Protein AF-A0A925PQ59-F1 (afdb_monomer_lite)

pLDDT: mean 87.78, std 16.34, range [29.81, 98.62]

Sequence (384 aa):
MKKKLLTITISIALLLVSVGASFAKNKDVKEGRDIWFNSTFGGERFFSLLLPNAPFNLQLGFDLMLTWPRDTRFAEFGVINDPDCSPGDASTGYLDRCEDPESAGVIGVRKFPNPAGGSPLIGVTCAACHAGFDPAHPPADPNDPQGENIHPTIGNQYLQIGKIFKGHLSPHDPRYQVFSSWAPGTVDTTVLENDHINNPGMITPIWAVPERPFFDLTAEGVPVRVHRNGQGGEDDAGCETAALRVYFNIGMCAAECMIGHLANGPGGSQTPIDLAECRKVCPELLQAEQSVGKLCAFLQTPRPPRLVNAPGGSQFVDWKVVQKGKEVFFSACGSCHSDADRSVKHNALTDDLIHPFSEIGTNSCRARTTNWTAGSIWAAFSSD

Foldseek 3Di:
DDDDDDDDDDDPPPPPPPPPPPDPDVVLLVLLLCQQFPNLLCLLCCQFPPCCDPPNVFNFQPVVLQLPDLLCSCVVFVFAFDLQWDFDDVVRVGFIHHPPPQDRRTTQWGWAQDPVDDGTRIFGGNQRFAKDFFLLQDAPRRSNDDPNRIDRFATSQQGLRLCRRCVPPDPPPVSNVLSVPDHRQWDDLCSVLPLVFSDTDHRHGQAQQVLAAWDFFAAPNRTDIEDQDDDAQLARRHQLLNNLVVSVSSRNCCVPWQQCQGCSHVPNHHFETDPVSCVVGGPSSVVSSVRRVSSVVNSNPHHDRDQCSGDVSVVVDDPVVVVVVVVVCVVPPCVAQPDPPPPDPRPGRGNSDDDDCVVVVPPCSSNPRPQCPHGHHSVNSGTD

Radius of gyration: 23.87 Å; chains: 1; bounding box: 100×50×60 Å

Secondary structure (DSSP, 8-state):
-------------------S-S---HHHHHHHHHHHHH--TTHHHIIIIITTSTTT----THHHHHTS-GGGHHHHH-PPB-TTEE---GGGTTPPEESSTTB-SBTTEEEE--TTSSSPEEEE-HHHHH-EE-TTS--SSTTS--GGGEETTS--TT--HHHHHTTTS-TTSHHHHHHHTPPTTEE-GGGTS--S---PEE------GGGS--EEEEETTEEEEE---SSSSTT-S-HHHHHHHHHHHTTTTIIIIIGGGSTTSTTS------HHHHHHH-HHHHHHHHHHHHHHHHHTS--PPPGGGSTTGGGG--HHHHHHHHHHHHHHTHHHHS-S--SS------------HHHH---TTGGG--TTSTTSTTGGGS--

Structure (mmCIF, N/CA/C/O backbone):
data_AF-A0A925PQ59-F1
#
_entry.id   AF-A0A925PQ59-F1
#
loop_
_atom_site.group_PDB
_atom_site.id
_atom_site.type_symbol
_atom_site.label_atom_id
_atom_site.label_alt_id
_atom_site.label_comp_id
_atom_site.label_asym_id
_atom_site.label_entity_id
_atom_site.label_seq_id
_atom_site.pdbx_PDB_ins_code
_atom_site.Cartn_x
_atom_site.Cartn_y
_atom_site.Cartn_z
_atom_site.occupancy
_atom_site.B_iso_or_equiv
_atom_site.auth_seq_id
_atom_site.auth_comp_id
_atom_site.auth_asym_id
_atom_site.auth_atom_id
_atom_site.pdbx_PDB_model_num
ATOM 1 N N . MET A 1 1 ? -75.130 3.653 -30.503 1.00 33.31 1 MET A N 1
ATOM 2 C CA . MET A 1 1 ? -74.248 4.398 -31.431 1.00 33.31 1 MET A CA 1
ATOM 3 C C . MET A 1 1 ? -73.567 5.539 -30.680 1.00 33.31 1 MET A C 1
ATOM 5 O O . MET A 1 1 ? -74.261 6.287 -30.014 1.00 33.31 1 MET A O 1
ATOM 9 N N . LYS A 1 2 ? -72.232 5.630 -30.807 1.00 34.38 2 LYS A N 1
ATOM 10 C CA . LYS A 1 2 ? -71.304 6.704 -30.376 1.00 34.38 2 LYS A CA 1
ATOM 11 C C . LYS A 1 2 ? -71.174 7.002 -28.865 1.00 34.38 2 LYS A C 1
ATOM 13 O O . LYS A 1 2 ? -71.876 7.832 -28.303 1.00 34.38 2 LYS A O 1
ATOM 18 N N . LYS A 1 3 ? -70.158 6.362 -28.265 1.00 31.58 3 LYS A N 1
ATOM 19 C CA . LYS A 1 3 ? -69.481 6.753 -27.015 1.00 31.58 3 LYS A CA 1
ATOM 20 C C . LYS A 1 3 ? -68.859 8.152 -27.171 1.00 31.58 3 LYS A C 1
ATOM 22 O O . LYS A 1 3 ? -68.177 8.393 -28.166 1.00 31.58 3 LYS A O 1
ATOM 27 N N . LYS A 1 4 ? -69.040 9.032 -26.181 1.00 31.92 4 LYS A N 1
ATOM 28 C CA . LYS A 1 4 ? -68.194 10.216 -25.964 1.00 31.92 4 LYS A CA 1
ATOM 29 C C . LYS A 1 4 ? -67.278 9.953 -24.772 1.00 31.92 4 LYS A C 1
ATOM 31 O O . LYS A 1 4 ? -67.725 9.515 -23.718 1.00 31.92 4 LYS A O 1
ATOM 36 N N . LEU A 1 5 ? -65.998 10.184 -25.025 1.00 33.28 5 LEU A N 1
ATOM 37 C CA . LEU A 1 5 ? -64.860 10.079 -24.128 1.00 33.28 5 LEU A CA 1
ATOM 38 C C . LEU A 1 5 ? -64.894 11.265 -23.148 1.00 33.28 5 LEU A C 1
ATOM 40 O O . LEU A 1 5 ? -64.993 12.405 -23.599 1.00 33.28 5 LEU A O 1
ATOM 44 N N . LEU A 1 6 ? -64.801 11.011 -21.842 1.00 33.16 6 LEU A N 1
ATOM 45 C CA . LEU A 1 6 ? -64.403 12.022 -20.865 1.00 33.16 6 LEU A CA 1
ATOM 46 C C . LEU A 1 6 ? -63.163 11.489 -20.149 1.00 33.16 6 LEU A C 1
ATOM 48 O O . LEU A 1 6 ? -63.211 10.481 -19.447 1.00 33.16 6 LEU A O 1
ATOM 52 N N . THR A 1 7 ? -62.038 12.124 -20.443 1.00 31.14 7 THR A N 1
ATOM 53 C CA . THR A 1 7 ? -60.701 11.776 -19.977 1.00 31.14 7 THR A CA 1
ATOM 54 C C . THR A 1 7 ? -60.555 12.215 -18.521 1.00 31.14 7 THR A C 1
ATOM 56 O O . THR A 1 7 ? -60.595 13.410 -18.240 1.00 31.14 7 THR A O 1
ATOM 59 N N . ILE A 1 8 ? -60.395 11.265 -17.598 1.00 33.22 8 ILE A N 1
ATOM 60 C CA . ILE A 1 8 ? -59.905 11.538 -16.242 1.00 33.22 8 ILE A CA 1
ATOM 61 C C . ILE A 1 8 ? -58.411 11.235 -16.253 1.00 33.22 8 ILE A C 1
ATOM 63 O O . ILE A 1 8 ? -57.989 10.096 -16.449 1.00 33.22 8 ILE A O 1
ATOM 67 N N . THR A 1 9 ? -57.622 12.289 -16.102 1.00 30.69 9 THR A N 1
ATOM 68 C CA . THR A 1 9 ? -56.165 12.266 -16.018 1.00 30.69 9 THR A CA 1
ATOM 69 C C . THR A 1 9 ? -55.751 11.591 -14.710 1.00 30.69 9 THR A C 1
ATOM 71 O O . THR A 1 9 ? -55.887 12.179 -13.640 1.00 30.69 9 THR A O 1
ATOM 74 N N . ILE A 1 10 ? -55.261 10.353 -14.780 1.00 33.84 10 ILE A N 1
ATOM 75 C CA . ILE A 1 10 ? -54.540 9.714 -13.673 1.00 33.84 10 ILE A CA 1
ATOM 76 C C . ILE A 1 10 ? -53.057 9.999 -13.896 1.00 33.84 10 ILE A C 1
ATOM 78 O O . ILE A 1 10 ? -52.439 9.458 -14.812 1.00 33.84 10 ILE A O 1
ATOM 82 N N . SER A 1 11 ? -52.501 10.880 -13.069 1.00 29.81 11 SER A N 1
ATOM 83 C CA . SER A 1 11 ? -51.064 11.121 -12.976 1.00 29.81 11 SER A CA 1
ATOM 84 C C . SER A 1 11 ? -50.377 9.873 -12.421 1.00 29.81 11 SER A C 1
ATOM 86 O O . SER A 1 11 ? -50.320 9.676 -11.211 1.00 29.81 11 SER A O 1
ATOM 88 N N . ILE A 1 12 ? -49.853 9.020 -13.302 1.00 32.41 12 ILE A N 1
ATOM 89 C CA . ILE A 1 12 ? -48.848 8.023 -12.929 1.00 32.41 12 ILE A CA 1
ATOM 90 C C . ILE A 1 12 ? -47.505 8.748 -12.953 1.00 32.41 12 ILE A C 1
ATOM 92 O O . ILE A 1 12 ? -46.926 8.984 -14.013 1.00 32.41 12 ILE A O 1
ATOM 96 N N . ALA A 1 13 ? -47.041 9.150 -11.771 1.00 30.73 13 ALA A N 1
ATOM 97 C CA . ALA A 1 13 ? -45.657 9.538 -11.562 1.00 30.73 13 ALA A CA 1
ATOM 98 C C . ALA A 1 13 ? -44.787 8.298 -11.801 1.00 30.73 13 ALA A C 1
ATOM 100 O O . ALA A 1 13 ? -44.672 7.418 -10.951 1.00 30.73 13 ALA A O 1
ATOM 101 N N . LEU A 1 14 ? -44.220 8.207 -13.001 1.00 29.83 14 LEU A N 1
ATOM 102 C CA . LEU A 1 14 ? -43.162 7.263 -13.310 1.00 29.83 14 LEU A CA 1
ATOM 103 C C . LEU A 1 14 ? -41.918 7.739 -12.542 1.00 29.83 14 LEU A C 1
ATOM 105 O O . LEU A 1 14 ? -41.221 8.649 -12.991 1.00 29.83 14 LEU A O 1
ATOM 109 N N . LEU A 1 15 ? -41.657 7.161 -11.364 1.00 30.39 15 LEU A N 1
ATOM 110 C CA . LEU A 1 15 ? -40.310 7.161 -10.796 1.00 30.39 15 LEU A CA 1
ATOM 111 C C . LEU A 1 15 ? -39.437 6.337 -11.749 1.00 30.39 15 LEU A C 1
ATOM 113 O O . LEU A 1 15 ? -39.302 5.122 -11.625 1.00 30.39 15 LEU A O 1
ATOM 117 N N . LEU A 1 16 ? -38.868 7.016 -12.741 1.00 29.81 16 LEU A N 1
ATOM 118 C CA . LEU A 1 16 ? -37.636 6.581 -13.371 1.00 29.81 16 LEU A CA 1
ATOM 119 C C . LEU A 1 16 ? -36.576 6.607 -12.272 1.00 29.81 16 LEU A C 1
ATOM 121 O O . LEU A 1 16 ? -36.007 7.652 -11.968 1.00 29.81 16 LEU A O 1
ATOM 125 N N . VAL A 1 17 ? -36.350 5.447 -11.654 1.00 31.84 17 VAL A N 1
ATOM 126 C CA . VAL A 1 17 ? -35.083 5.143 -10.997 1.00 31.84 17 VAL A CA 1
ATOM 127 C C . VAL A 1 17 ? -34.036 5.309 -12.087 1.00 31.84 17 VAL A C 1
ATOM 129 O O . VAL A 1 17 ? -33.891 4.471 -12.977 1.00 31.84 17 VAL A O 1
ATOM 132 N N . SER A 1 18 ? -33.392 6.471 -12.083 1.00 30.52 18 SER A N 1
ATOM 133 C CA . SER A 1 18 ? -32.233 6.742 -12.906 1.00 30.52 18 SER A CA 1
ATOM 134 C C . SER A 1 18 ? -31.202 5.683 -12.563 1.00 30.52 18 SER A C 1
ATOM 136 O O . SER A 1 18 ? -30.639 5.686 -11.469 1.00 30.52 18 SER A O 1
ATOM 138 N N . VAL A 1 19 ? -30.992 4.769 -13.504 1.00 34.06 19 VAL A N 1
ATOM 139 C CA . VAL A 1 19 ? -29.803 3.935 -13.584 1.00 34.06 19 VAL A CA 1
ATOM 140 C C . VAL A 1 19 ? -28.618 4.885 -13.430 1.00 34.06 19 VAL A C 1
ATOM 142 O O . VAL A 1 19 ? -28.334 5.684 -14.323 1.00 34.06 19 VAL A O 1
ATOM 145 N N . GLY A 1 20 ? -27.988 4.856 -12.257 1.00 33.97 20 GLY A N 1
ATOM 146 C CA . GLY A 1 20 ? -26.778 5.600 -11.931 1.00 33.97 20 GLY A CA 1
ATOM 147 C C . GLY A 1 20 ? -25.588 5.025 -12.688 1.00 33.97 20 GLY A C 1
ATOM 148 O O . GLY A 1 20 ? -24.655 4.514 -12.095 1.00 33.97 20 GLY A O 1
ATOM 149 N N . ALA A 1 21 ? -25.647 5.079 -14.014 1.00 39.38 21 ALA A N 1
ATOM 150 C CA . ALA A 1 21 ? -24.532 4.886 -14.925 1.00 39.38 21 ALA A CA 1
ATOM 151 C C . ALA A 1 21 ? -24.368 6.188 -15.715 1.00 39.38 21 ALA A C 1
ATOM 153 O O . ALA A 1 21 ? -24.437 6.227 -16.939 1.00 39.38 21 ALA A O 1
ATOM 154 N N . SER A 1 22 ? -24.232 7.295 -14.990 1.00 35.62 22 SER A N 1
ATOM 155 C CA . SER A 1 22 ? -23.831 8.566 -15.570 1.00 35.62 22 SER A CA 1
ATOM 156 C C . SER A 1 22 ? -22.460 8.877 -15.015 1.00 35.62 22 SER A C 1
ATOM 158 O O . SER A 1 22 ? -22.373 9.352 -13.891 1.00 35.62 22 SER A O 1
ATOM 160 N N . PHE A 1 23 ? -21.427 8.583 -15.807 1.00 38.88 23 PHE A N 1
ATOM 161 C CA . PHE A 1 23 ? -20.129 9.250 -15.767 1.00 38.88 23 PHE A CA 1
ATOM 162 C C . PHE A 1 23 ? -19.722 9.740 -14.369 1.00 38.88 23 PHE A C 1
ATOM 164 O O . PHE A 1 23 ? -19.915 10.920 -14.062 1.00 38.88 23 PHE A O 1
ATOM 171 N N . ALA A 1 24 ? -19.071 8.899 -13.558 1.00 46.78 24 ALA A N 1
ATOM 172 C CA . ALA A 1 24 ? -18.017 9.473 -12.725 1.00 46.78 24 ALA A CA 1
ATOM 173 C C . ALA A 1 24 ? -17.177 10.329 -13.688 1.00 46.78 24 ALA A C 1
ATOM 175 O O . ALA A 1 24 ? -16.735 9.826 -14.729 1.00 46.78 24 ALA A O 1
ATOM 176 N N . LYS A 1 25 ? -17.141 11.652 -13.495 1.00 60.62 25 LYS A N 1
ATOM 177 C CA . LYS A 1 25 ? -16.588 12.540 -14.523 1.00 60.62 25 LYS A CA 1
ATOM 178 C C . LYS A 1 25 ? -15.134 12.118 -14.719 1.00 60.62 25 LYS A C 1
ATOM 180 O O . LYS A 1 25 ? -14.467 11.799 -13.745 1.00 60.62 25 LYS A O 1
ATOM 185 N N . ASN A 1 26 ? -14.609 12.138 -15.946 1.00 77.12 26 ASN A N 1
ATOM 186 C CA . ASN A 1 26 ? -13.190 11.823 -16.208 1.00 77.12 26 ASN A CA 1
ATOM 187 C C . ASN A 1 26 ? -12.244 12.586 -15.241 1.00 77.12 26 ASN A C 1
ATOM 189 O O . ASN A 1 26 ? -11.222 12.075 -14.797 1.00 77.12 26 ASN A O 1
ATOM 193 N N . LYS A 1 27 ? -12.666 13.787 -14.822 1.00 89.00 27 LYS A N 1
ATOM 194 C CA . LYS A 1 27 ? -12.048 14.569 -13.748 1.00 89.00 27 LYS A CA 1
ATOM 195 C C . LYS A 1 27 ? -11.968 13.837 -12.395 1.00 89.00 27 LYS A C 1
ATOM 197 O O . LYS A 1 27 ? -10.892 13.816 -11.818 1.00 89.00 27 LYS A O 1
ATOM 202 N N . ASP A 1 28 ? -13.053 13.235 -11.911 1.00 93.25 28 ASP A N 1
ATOM 203 C CA . ASP A 1 28 ? -13.089 12.524 -10.623 1.00 93.25 28 ASP A CA 1
ATOM 204 C C . ASP A 1 28 ? -12.193 11.281 -10.652 1.00 93.25 28 ASP A C 1
ATOM 206 O O . ASP A 1 28 ? -11.492 11.009 -9.687 1.00 93.25 28 ASP A O 1
ATOM 210 N N . VAL A 1 29 ? -12.150 10.567 -11.784 1.00 96.25 29 VAL A N 1
ATOM 211 C CA . VAL A 1 29 ? -11.237 9.427 -11.985 1.00 96.25 29 VAL A CA 1
ATOM 212 C C . VAL A 1 29 ? -9.779 9.882 -11.933 1.00 96.25 29 VAL A C 1
ATOM 214 O O . VAL A 1 29 ? -8.959 9.246 -11.274 1.00 96.25 29 VAL A O 1
ATOM 217 N N . LYS A 1 30 ? -9.443 10.987 -12.609 1.00 96.62 30 LYS A N 1
ATOM 218 C CA . LYS A 1 30 ? -8.086 11.542 -12.577 1.00 96.62 30 LYS A CA 1
ATOM 219 C C . LYS A 1 30 ? -7.700 11.982 -11.164 1.00 96.62 30 LYS A C 1
ATOM 221 O O . LYS A 1 30 ? -6.656 11.574 -10.676 1.00 96.62 30 LYS A O 1
ATOM 226 N N . GLU A 1 31 ? -8.553 12.757 -10.500 1.00 97.62 31 GLU A N 1
ATOM 227 C CA . GLU A 1 31 ? -8.309 13.200 -9.123 1.00 97.62 31 GLU A CA 1
ATOM 228 C C . GLU A 1 31 ? -8.207 12.011 -8.159 1.00 97.62 31 GLU A C 1
ATOM 230 O O . GLU A 1 31 ? -7.349 12.002 -7.286 1.00 97.62 31 GLU A O 1
ATOM 235 N N . GLY A 1 32 ? -9.022 10.972 -8.349 1.00 98.00 32 GLY A N 1
ATOM 236 C CA . GLY A 1 32 ? -8.934 9.722 -7.600 1.00 98.00 32 GLY A CA 1
ATOM 237 C C . GLY A 1 32 ? -7.609 8.995 -7.780 1.00 98.00 32 GLY A C 1
ATOM 238 O O . GLY A 1 32 ? -7.038 8.505 -6.807 1.00 98.00 32 GLY A O 1
ATOM 239 N N . ARG A 1 33 ? -7.094 8.960 -9.015 1.00 97.69 33 ARG A N 1
ATOM 240 C CA . ARG A 1 33 ? -5.755 8.443 -9.302 1.00 97.69 33 ARG A CA 1
ATOM 241 C C . ARG A 1 33 ? -4.692 9.289 -8.601 1.00 97.69 33 ARG A C 1
ATOM 243 O O . ARG A 1 33 ? -3.768 8.733 -8.024 1.00 97.69 33 ARG A O 1
ATOM 250 N N . ASP A 1 34 ? -4.811 10.610 -8.626 1.00 97.69 34 ASP A N 1
ATOM 251 C CA . ASP A 1 34 ? -3.836 11.483 -7.969 1.00 97.69 34 ASP A CA 1
ATOM 252 C C . ASP A 1 34 ? -3.846 11.266 -6.445 1.00 97.69 34 ASP A C 1
ATOM 254 O O . ASP A 1 34 ? -2.783 11.150 -5.842 1.00 97.69 34 ASP A O 1
ATOM 258 N N . ILE A 1 35 ? -5.019 11.079 -5.828 1.00 98.31 35 ILE A N 1
ATOM 259 C CA . ILE A 1 35 ? -5.140 10.710 -4.406 1.00 98.31 35 ILE A CA 1
ATOM 260 C C . ILE A 1 35 ? -4.443 9.369 -4.124 1.00 98.31 35 ILE A C 1
ATOM 262 O O . ILE A 1 35 ? -3.671 9.258 -3.173 1.00 98.31 35 ILE A O 1
ATOM 266 N N . TRP A 1 36 ? -4.663 8.365 -4.979 1.00 98.06 36 TRP A N 1
ATOM 267 C CA . TRP A 1 36 ? -4.055 7.035 -4.865 1.00 98.06 36 TRP A CA 1
ATOM 268 C C . TRP A 1 36 ? -2.518 7.056 -4.873 1.00 98.06 36 TRP A C 1
ATOM 270 O O . TRP A 1 36 ? -1.893 6.288 -4.140 1.00 98.06 36 TRP A O 1
ATOM 280 N N . PHE A 1 37 ? -1.918 7.922 -5.698 1.00 98.19 37 PHE A N 1
ATOM 281 C CA . PHE A 1 37 ? -0.463 8.031 -5.855 1.00 98.19 37 PHE A CA 1
ATOM 282 C C . PHE A 1 37 ? 0.201 9.033 -4.904 1.00 98.19 37 PHE A C 1
ATOM 284 O O . PHE A 1 37 ? 1.372 8.848 -4.571 1.00 98.19 37 PHE A O 1
ATOM 291 N N . ASN A 1 38 ? -0.511 10.083 -4.481 1.00 97.94 38 ASN A N 1
ATOM 292 C CA . ASN A 1 38 ? 0.128 11.259 -3.880 1.00 97.94 38 ASN A CA 1
ATOM 293 C C . ASN A 1 38 ? -0.370 11.606 -2.472 1.00 97.94 38 ASN A C 1
ATOM 295 O O . ASN A 1 38 ? 0.367 12.243 -1.722 1.00 97.94 38 ASN A O 1
ATOM 299 N N . SER A 1 39 ? -1.584 11.209 -2.079 1.00 98.19 39 SER A N 1
ATOM 300 C CA . SER A 1 39 ? -2.150 11.629 -0.792 1.00 98.19 39 SER A CA 1
ATOM 301 C C . SER A 1 39 ? -1.732 10.714 0.355 1.00 98.19 39 SER A C 1
ATOM 303 O O . SER A 1 39 ? -2.000 9.515 0.327 1.00 98.19 39 SER A O 1
ATOM 305 N N . THR A 1 40 ? -1.137 11.303 1.395 1.00 97.88 40 THR A N 1
ATOM 306 C CA . THR A 1 40 ? -0.815 10.648 2.678 1.00 97.88 40 THR A CA 1
ATOM 307 C C . THR A 1 40 ? -1.811 10.991 3.788 1.00 97.88 40 THR A C 1
ATOM 309 O O . THR A 1 40 ? -1.809 10.339 4.826 1.00 97.88 40 THR A O 1
ATOM 312 N N . PHE A 1 41 ? -2.620 12.044 3.599 1.00 97.75 41 PHE A N 1
ATOM 313 C CA . PHE A 1 41 ? -3.515 12.625 4.611 1.00 97.75 41 PHE A CA 1
ATOM 314 C C . PHE A 1 41 ? -2.848 12.793 5.989 1.00 97.75 41 PHE A C 1
ATOM 316 O O . PHE A 1 41 ? -3.409 12.446 7.025 1.00 97.75 41 PHE A O 1
ATOM 323 N N . GLY A 1 42 ? -1.620 13.318 6.010 1.00 96.31 42 GLY A N 1
ATOM 324 C CA . GLY A 1 42 ? -0.883 13.570 7.249 1.00 96.31 42 GLY A CA 1
ATOM 325 C C . GLY A 1 42 ? -0.106 12.369 7.796 1.00 96.31 42 GLY A C 1
ATOM 326 O O . GLY A 1 42 ? 0.580 12.510 8.813 1.00 96.31 42 GLY A O 1
ATOM 327 N N . GLY A 1 43 ? -0.179 11.202 7.142 1.00 96.94 43 GLY A N 1
ATOM 328 C CA . GLY A 1 43 ? 0.494 9.971 7.568 1.00 96.94 43 GLY A CA 1
ATOM 329 C C . GLY A 1 43 ? 2.018 10.083 7.682 1.00 96.94 43 GLY A C 1
ATOM 330 O O . GLY A 1 43 ? 2.647 9.336 8.431 1.00 96.94 43 GLY A O 1
ATOM 331 N N . GLU A 1 44 ? 2.640 11.068 7.034 1.00 97.69 44 GLU A N 1
ATOM 332 C CA . GLU A 1 44 ? 4.070 11.347 7.179 1.00 97.69 44 GLU A CA 1
ATOM 333 C C . GLU A 1 44 ? 4.484 11.679 8.620 1.00 97.69 44 GLU A C 1
ATOM 335 O O . GLU A 1 44 ? 5.596 11.346 9.045 1.00 97.69 44 GLU A O 1
ATOM 340 N N . ARG A 1 45 ? 3.578 12.292 9.399 1.00 96.62 45 ARG A N 1
ATOM 341 C CA . ARG A 1 45 ? 3.808 12.603 10.816 1.00 96.62 45 ARG A CA 1
ATOM 342 C C . ARG A 1 45 ? 3.910 11.326 11.637 1.00 96.62 45 ARG A C 1
ATOM 344 O O . ARG A 1 45 ? 4.767 11.231 12.513 1.00 96.62 45 ARG A O 1
ATOM 351 N N . PHE A 1 46 ? 3.093 10.325 11.327 1.00 95.94 46 PHE A N 1
ATOM 352 C CA . PHE A 1 46 ? 3.132 9.045 12.018 1.00 95.94 46 PHE A CA 1
ATOM 353 C C . PHE A 1 46 ? 4.466 8.332 11.808 1.00 95.94 46 PHE A C 1
ATOM 355 O O . PHE A 1 46 ? 5.173 8.074 12.781 1.00 95.94 46 PHE A O 1
ATOM 362 N N . PHE A 1 47 ? 4.856 8.091 10.555 1.00 96.12 47 PHE A N 1
ATOM 363 C CA . PHE A 1 47 ? 6.084 7.351 10.255 1.00 96.12 47 PHE A CA 1
ATOM 364 C C . PHE A 1 47 ? 7.354 8.060 10.721 1.00 96.12 47 PHE A C 1
ATOM 366 O O . PHE A 1 47 ? 8.309 7.399 11.128 1.00 96.12 47 PHE A O 1
ATOM 373 N N . SER A 1 48 ? 7.373 9.393 10.673 1.00 96.56 48 SER A N 1
ATOM 374 C CA . SER A 1 48 ? 8.601 10.161 10.906 1.00 96.56 48 SER A CA 1
ATOM 375 C C . SER A 1 48 ? 8.740 10.679 12.333 1.00 96.56 48 SER A C 1
ATOM 377 O O . SER A 1 48 ? 9.860 10.849 12.807 1.00 96.56 48 SER A O 1
ATOM 379 N N . LEU A 1 49 ? 7.625 10.951 13.021 1.00 95.56 49 LEU A N 1
ATOM 380 C CA . LEU A 1 49 ? 7.634 11.587 14.343 1.00 95.56 49 LEU A CA 1
ATOM 381 C C . LEU A 1 49 ? 7.115 10.669 15.452 1.00 95.56 49 LEU A C 1
ATOM 383 O O . LEU A 1 49 ? 7.597 10.764 16.578 1.00 95.56 49 LEU A O 1
ATOM 387 N N . LEU A 1 50 ? 6.152 9.788 15.170 1.00 95.25 50 LEU A N 1
ATOM 388 C CA . LEU A 1 50 ? 5.508 8.971 16.206 1.00 95.25 50 LEU A CA 1
ATOM 389 C C . LEU A 1 50 ? 6.115 7.572 16.290 1.00 95.25 50 LEU A C 1
ATOM 391 O O . LEU A 1 50 ? 6.510 7.136 17.367 1.00 95.25 50 LEU A O 1
ATOM 395 N N . LEU A 1 51 ? 6.233 6.889 15.154 1.00 94.81 51 LEU A N 1
ATOM 396 C CA . LEU A 1 51 ? 6.672 5.500 15.085 1.00 94.81 51 LEU A CA 1
ATOM 397 C C . LEU A 1 51 ? 8.099 5.255 15.629 1.00 94.81 51 LEU A C 1
ATOM 399 O O . LEU A 1 51 ? 8.303 4.248 16.312 1.00 94.81 51 LEU A O 1
ATOM 403 N N . PRO A 1 52 ? 9.082 6.164 15.453 1.00 95.62 52 PRO A N 1
ATOM 404 C CA . PRO A 1 52 ? 10.408 6.000 16.055 1.00 95.62 52 PRO A CA 1
ATOM 405 C C . PRO A 1 52 ? 10.417 6.065 17.590 1.00 95.62 52 PRO A C 1
ATOM 407 O O . PRO A 1 52 ? 11.387 5.641 18.213 1.00 95.62 52 PRO A O 1
ATOM 410 N N . ASN A 1 53 ? 9.353 6.584 18.208 1.00 94.25 53 ASN A N 1
ATOM 411 C CA . ASN A 1 53 ? 9.270 6.858 19.638 1.00 94.25 53 ASN A CA 1
ATOM 412 C C . ASN A 1 53 ? 8.331 5.879 20.354 1.00 94.25 53 ASN A C 1
ATOM 414 O O . ASN A 1 53 ? 7.623 5.081 19.735 1.00 94.25 53 ASN A O 1
ATOM 418 N N . ALA A 1 54 ? 8.317 5.926 21.689 1.00 88.81 54 ALA A N 1
ATOM 419 C CA . ALA A 1 54 ? 7.350 5.170 22.474 1.00 88.81 54 ALA A CA 1
ATOM 420 C C . ALA A 1 54 ? 5.903 5.553 22.077 1.00 88.81 54 ALA A C 1
ATOM 422 O O . ALA A 1 54 ? 5.625 6.735 21.871 1.00 88.81 54 ALA A O 1
ATOM 423 N N . PRO A 1 55 ? 4.976 4.583 21.997 1.00 88.94 55 PRO A N 1
ATOM 424 C CA . PRO A 1 55 ? 5.140 3.199 22.449 1.00 88.94 55 PRO A CA 1
ATOM 425 C C . PRO A 1 55 ? 5.762 2.233 21.421 1.00 88.94 55 PRO A C 1
ATOM 427 O O . PRO A 1 55 ? 6.127 1.119 21.789 1.00 88.94 55 PRO A O 1
ATOM 430 N N . PHE A 1 56 ? 5.928 2.635 20.161 1.00 91.56 56 PHE A N 1
ATOM 431 C CA . PHE A 1 56 ? 6.352 1.740 19.077 1.00 91.56 56 PHE A CA 1
ATOM 432 C C . PHE A 1 56 ? 7.859 1.448 19.076 1.00 91.56 56 PHE A C 1
ATOM 434 O O . PHE A 1 56 ? 8.272 0.300 18.895 1.00 91.56 56 PHE A O 1
ATOM 441 N N . ASN A 1 57 ? 8.683 2.479 19.300 1.00 93.44 57 ASN A N 1
ATOM 442 C CA . ASN A 1 57 ? 10.149 2.425 19.251 1.00 93.44 57 ASN A CA 1
ATOM 443 C C . ASN A 1 57 ? 10.664 1.725 17.976 1.00 93.44 57 ASN A C 1
ATOM 445 O O . ASN A 1 57 ? 11.501 0.816 18.048 1.00 93.44 57 ASN A O 1
ATOM 449 N N . LEU A 1 58 ? 10.095 2.078 16.821 1.00 94.81 58 LEU A N 1
ATOM 450 C CA . LEU A 1 58 ? 10.336 1.440 15.529 1.00 94.81 58 LEU A CA 1
ATOM 451 C C . LEU A 1 58 ? 10.659 2.500 14.468 1.00 94.81 58 LEU A C 1
ATOM 453 O O . LEU A 1 58 ? 9.779 3.059 13.823 1.00 94.81 58 LEU A O 1
ATOM 457 N N . GLN A 1 59 ? 11.945 2.771 14.261 1.00 96.19 59 GLN A N 1
ATOM 458 C CA . GLN A 1 59 ? 12.381 3.602 13.143 1.00 96.19 59 GLN A CA 1
ATOM 459 C C . GLN A 1 59 ? 12.465 2.753 11.869 1.00 96.19 59 GLN A C 1
ATOM 461 O O . GLN A 1 59 ? 13.265 1.820 11.787 1.00 96.19 59 GLN A O 1
ATOM 466 N N . LEU A 1 60 ? 11.653 3.088 10.867 1.00 96.56 60 LEU A N 1
ATOM 467 C CA . LEU A 1 60 ? 11.699 2.431 9.561 1.00 96.56 60 LEU A CA 1
ATOM 468 C C . LEU A 1 60 ? 12.898 2.925 8.745 1.00 96.56 60 LEU A C 1
ATOM 470 O O . LEU A 1 60 ? 13.239 4.105 8.773 1.00 96.56 60 LEU A O 1
ATOM 474 N N . GLY A 1 61 ? 13.509 2.025 7.978 1.00 97.75 61 GLY A N 1
ATOM 475 C CA . GLY A 1 61 ? 14.653 2.292 7.102 1.00 97.75 61 GLY A CA 1
ATOM 476 C C . GLY A 1 61 ? 14.298 3.017 5.801 1.00 97.75 61 GLY A C 1
ATOM 477 O O . GLY A 1 61 ? 14.807 2.643 4.745 1.00 97.75 61 GLY A O 1
ATOM 478 N N . PHE A 1 62 ? 13.402 4.010 5.839 1.00 98.06 62 PHE A N 1
ATOM 479 C CA . PHE A 1 62 ? 13.071 4.809 4.653 1.00 98.06 62 PHE A CA 1
ATOM 480 C C . PHE A 1 62 ? 14.279 5.593 4.141 1.00 98.06 62 PHE A C 1
ATOM 482 O O . PHE A 1 62 ? 14.491 5.662 2.939 1.00 98.06 62 PHE A O 1
ATOM 489 N N . ASP A 1 63 ? 15.098 6.133 5.037 1.00 96.88 63 ASP A N 1
ATOM 490 C CA . ASP A 1 63 ? 16.369 6.781 4.714 1.00 96.88 63 ASP A CA 1
ATOM 491 C C . ASP A 1 63 ? 17.324 5.830 3.980 1.00 96.88 63 ASP A C 1
ATOM 493 O O . ASP A 1 63 ? 17.880 6.206 2.948 1.00 96.88 63 ASP A O 1
ATOM 497 N N . LEU A 1 64 ? 17.452 4.583 4.448 1.00 97.88 64 LEU A N 1
ATOM 498 C CA . LEU A 1 64 ? 18.287 3.563 3.804 1.00 97.88 64 LEU A CA 1
ATOM 499 C C . LEU A 1 64 ? 17.798 3.249 2.387 1.00 97.88 64 LEU A C 1
ATOM 501 O O . LEU A 1 64 ? 18.603 3.125 1.470 1.00 97.88 64 LEU A O 1
ATOM 505 N N . MET A 1 65 ? 16.481 3.136 2.207 1.00 98.44 65 MET A N 1
ATOM 506 C CA . MET A 1 65 ? 15.865 2.820 0.919 1.00 98.44 65 MET A CA 1
ATOM 507 C C . MET A 1 65 ? 15.937 3.994 -0.069 1.00 98.44 65 MET A C 1
ATOM 509 O O . MET A 1 65 ? 16.340 3.809 -1.217 1.00 98.44 65 MET A O 1
ATOM 513 N N . LEU A 1 66 ? 15.596 5.206 0.375 1.00 98.25 66 LEU A N 1
ATOM 514 C CA . LEU A 1 66 ? 15.520 6.396 -0.476 1.00 98.25 66 LEU A CA 1
ATOM 515 C C . LEU A 1 66 ? 16.900 6.917 -0.891 1.00 98.25 66 LEU A C 1
ATOM 517 O O . LEU A 1 66 ? 17.028 7.500 -1.963 1.00 98.25 66 LEU A O 1
ATOM 521 N N . THR A 1 67 ? 17.934 6.690 -0.077 1.00 97.25 67 THR A N 1
ATOM 522 C CA . THR A 1 67 ? 19.319 7.075 -0.406 1.00 97.25 67 THR A CA 1
ATOM 523 C C . THR A 1 67 ? 20.123 5.955 -1.071 1.00 97.25 67 THR A C 1
ATOM 525 O O . THR A 1 67 ? 21.273 6.167 -1.459 1.00 97.25 67 THR A O 1
ATOM 528 N N . TRP A 1 68 ? 19.530 4.768 -1.245 1.00 98.00 68 TRP A N 1
ATOM 529 C CA . TRP A 1 68 ? 20.167 3.660 -1.954 1.00 98.00 68 TRP A CA 1
ATOM 530 C C . TRP A 1 68 ? 20.407 4.014 -3.431 1.00 98.00 68 TRP A C 1
ATOM 532 O O . TRP A 1 68 ? 19.530 4.651 -4.034 1.00 98.00 68 TRP A O 1
ATOM 542 N N . PRO A 1 69 ? 21.529 3.569 -4.044 1.00 97.25 69 PRO A N 1
ATOM 543 C CA . PRO A 1 69 ? 21.789 3.773 -5.466 1.00 97.25 69 PRO A CA 1
ATOM 544 C C . PRO A 1 69 ? 20.597 3.367 -6.334 1.00 97.25 69 PRO A C 1
ATOM 546 O O . PRO A 1 69 ? 20.161 2.213 -6.333 1.00 97.25 69 PRO A O 1
ATOM 549 N N . ARG A 1 70 ? 20.042 4.347 -7.054 1.00 97.31 70 ARG A N 1
ATOM 550 C CA . ARG A 1 70 ? 18.783 4.210 -7.796 1.00 97.31 70 ARG A CA 1
ATOM 551 C C . ARG A 1 70 ? 18.811 3.052 -8.799 1.00 97.31 70 ARG A C 1
ATOM 553 O O . ARG A 1 70 ? 17.813 2.353 -8.922 1.00 97.31 70 ARG A O 1
ATOM 560 N N . ASP A 1 71 ? 19.959 2.817 -9.431 1.00 97.38 71 ASP A N 1
ATOM 561 C CA . ASP A 1 71 ? 20.238 1.760 -10.417 1.00 97.38 71 ASP A CA 1
ATOM 562 C C . ASP A 1 71 ? 20.260 0.331 -9.843 1.00 97.38 71 ASP A C 1
ATOM 564 O O . ASP A 1 71 ? 20.282 -0.643 -10.592 1.00 97.38 71 ASP A O 1
ATOM 568 N N . THR A 1 72 ? 20.233 0.181 -8.518 1.00 98.00 72 THR A N 1
ATOM 569 C CA . THR A 1 72 ? 20.159 -1.124 -7.838 1.00 98.00 72 THR A CA 1
ATOM 570 C C . THR A 1 72 ? 19.044 -1.197 -6.793 1.00 98.00 72 THR A C 1
ATOM 572 O O . THR A 1 72 ? 18.854 -2.237 -6.157 1.00 98.00 72 THR A O 1
ATOM 575 N N . ARG A 1 73 ? 18.270 -0.117 -6.620 1.00 98.06 73 ARG A N 1
ATOM 576 C CA . ARG A 1 73 ? 17.244 0.016 -5.577 1.00 98.06 73 ARG A CA 1
ATOM 577 C C . ARG A 1 73 ? 16.122 -1.011 -5.728 1.00 98.06 73 ARG A C 1
ATOM 579 O O . ARG A 1 73 ? 15.665 -1.547 -4.718 1.00 98.06 73 ARG A O 1
ATOM 586 N N . PHE A 1 74 ? 15.719 -1.345 -6.955 1.00 98.44 74 PHE A N 1
ATOM 587 C CA . PHE A 1 74 ? 14.735 -2.403 -7.194 1.00 98.44 74 PHE A CA 1
ATOM 588 C C . PHE A 1 74 ? 15.269 -3.773 -6.761 1.00 98.44 74 PHE A C 1
ATOM 590 O O . PHE A 1 74 ? 14.561 -4.530 -6.105 1.00 98.44 74 PHE A O 1
ATOM 597 N N . ALA A 1 75 ? 16.526 -4.095 -7.070 1.00 97.81 75 ALA A N 1
ATOM 598 C CA . ALA A 1 75 ? 17.113 -5.372 -6.666 1.00 97.81 75 ALA A CA 1
ATOM 599 C C . ALA A 1 75 ? 17.222 -5.495 -5.136 1.00 97.81 75 ALA A C 1
ATOM 601 O O . ALA A 1 75 ? 17.020 -6.577 -4.582 1.00 97.81 75 ALA A O 1
ATOM 602 N N . GLU A 1 76 ? 17.511 -4.386 -4.449 1.00 98.00 76 GLU A N 1
ATOM 603 C CA . GLU A 1 76 ? 17.658 -4.385 -2.996 1.00 98.00 76 GLU A CA 1
ATOM 604 C C . GLU A 1 76 ? 16.308 -4.385 -2.268 1.00 98.00 76 GLU A C 1
ATOM 606 O O . GLU A 1 76 ? 16.085 -5.223 -1.391 1.00 98.00 76 GLU A O 1
ATOM 611 N N . PHE A 1 77 ? 15.395 -3.483 -2.629 1.00 98.50 77 PHE A N 1
ATOM 612 C CA . PHE A 1 77 ? 14.157 -3.242 -1.880 1.00 98.50 77 PHE A CA 1
ATOM 613 C C . PHE A 1 77 ? 12.881 -3.640 -2.623 1.00 98.50 77 PHE A C 1
ATOM 615 O O . PHE A 1 77 ? 11.811 -3.634 -2.019 1.00 98.50 77 PHE A O 1
ATOM 622 N N . GLY A 1 78 ? 12.948 -3.955 -3.915 1.00 98.31 78 GLY A N 1
ATOM 623 C CA . GLY A 1 78 ? 11.771 -4.233 -4.742 1.00 98.31 78 GLY A CA 1
ATOM 624 C C . GLY A 1 78 ? 10.835 -3.038 -4.926 1.00 98.31 78 GLY A C 1
ATOM 6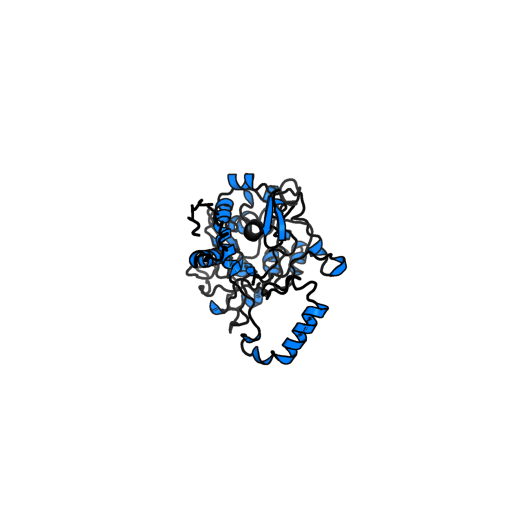25 O O . GLY A 1 78 ? 9.716 -3.207 -5.398 1.00 98.31 78 GLY A O 1
ATOM 626 N N . VAL A 1 79 ? 11.258 -1.837 -4.526 1.00 98.62 79 VAL A N 1
ATOM 627 C CA . VAL A 1 79 ? 10.504 -0.596 -4.728 1.00 98.62 79 VAL A CA 1
ATOM 628 C C . VAL A 1 79 ? 10.582 -0.157 -6.186 1.00 98.62 79 VAL A C 1
ATOM 630 O O . VAL A 1 79 ? 11.562 -0.438 -6.874 1.00 98.62 79 VAL A O 1
ATOM 633 N N . ILE A 1 80 ? 9.559 0.559 -6.645 1.00 98.62 80 ILE A N 1
ATOM 634 C CA . ILE A 1 80 ? 9.512 1.092 -8.006 1.00 98.62 80 ILE A CA 1
ATOM 635 C C . ILE A 1 80 ? 9.977 2.536 -7.976 1.00 98.62 80 ILE A C 1
ATOM 637 O O . ILE A 1 80 ? 9.370 3.389 -7.329 1.00 98.62 80 ILE A O 1
ATOM 641 N N . ASN A 1 81 ? 11.065 2.793 -8.686 1.00 98.56 81 ASN A N 1
ATOM 642 C CA . ASN A 1 81 ? 11.579 4.130 -8.903 1.00 98.56 81 ASN A CA 1
ATOM 643 C C . ASN A 1 81 ? 10.536 4.989 -9.634 1.00 98.56 81 ASN A C 1
ATOM 645 O O . ASN A 1 81 ? 9.949 4.555 -10.622 1.00 98.56 81 ASN A O 1
ATOM 649 N N . ASP A 1 82 ? 10.304 6.200 -9.136 1.00 98.12 82 ASP A N 1
ATOM 650 C CA . ASP A 1 82 ? 9.402 7.166 -9.766 1.00 98.12 82 ASP A CA 1
ATOM 651 C C . ASP A 1 82 ? 10.015 7.641 -11.099 1.00 98.12 82 ASP A C 1
ATOM 653 O O . ASP A 1 82 ? 11.101 8.229 -11.055 1.00 98.12 82 ASP A O 1
ATOM 657 N N . PRO A 1 83 ? 9.399 7.363 -12.265 1.00 97.25 83 PRO A N 1
ATOM 658 C CA . PRO A 1 83 ? 9.973 7.660 -13.580 1.00 97.25 83 PRO A CA 1
ATOM 659 C C . PRO A 1 83 ? 10.196 9.159 -13.819 1.00 97.25 83 PRO A C 1
ATOM 661 O O . PRO A 1 83 ? 11.050 9.521 -14.624 1.00 97.25 83 PRO A O 1
ATOM 664 N N . ASP A 1 84 ? 9.492 10.027 -13.087 1.00 95.94 84 ASP A N 1
ATOM 665 C CA . ASP A 1 84 ? 9.604 11.484 -13.216 1.00 95.94 84 ASP A CA 1
ATOM 666 C C . ASP A 1 84 ? 10.778 12.058 -12.390 1.00 95.94 84 ASP A C 1
ATOM 668 O O . ASP A 1 84 ? 10.958 13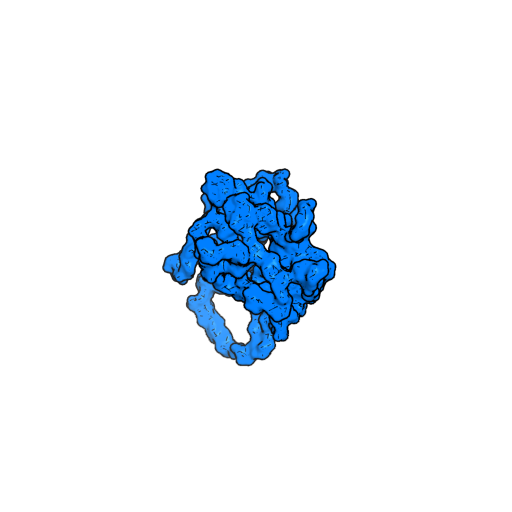.275 -12.276 1.00 95.94 84 ASP A O 1
ATOM 672 N N . CYS A 1 85 ? 11.600 11.183 -11.800 1.00 97.75 85 CYS A N 1
ATOM 673 C CA . CYS A 1 85 ? 12.742 11.544 -10.972 1.00 97.75 85 CYS A CA 1
ATOM 674 C C . CYS A 1 85 ? 14.077 11.045 -11.537 1.00 97.75 85 CYS A C 1
ATOM 676 O O . CYS A 1 85 ? 14.180 10.009 -12.192 1.00 97.75 85 CYS A O 1
ATOM 678 N N . SER A 1 86 ? 15.142 11.759 -11.184 1.00 97.12 86 SER A N 1
ATOM 679 C CA . SER A 1 86 ? 16.532 11.433 -11.509 1.00 97.12 86 SER A CA 1
ATOM 680 C C . SER A 1 86 ? 17.363 11.205 -10.236 1.00 97.12 86 SER A C 1
ATOM 682 O O . SER A 1 86 ? 16.972 11.684 -9.166 1.00 97.12 86 SER A O 1
ATOM 684 N N . PRO A 1 87 ? 18.502 10.488 -10.311 1.00 97.12 87 PRO A N 1
ATOM 685 C CA . PRO A 1 87 ? 19.329 10.201 -9.144 1.00 97.12 87 PRO A CA 1
ATOM 686 C C . PRO A 1 87 ? 19.717 11.422 -8.296 1.00 97.12 87 PRO A C 1
ATOM 688 O O . PRO A 1 87 ? 20.002 12.521 -8.787 1.00 97.12 87 PRO A O 1
ATOM 691 N N . GLY A 1 88 ? 19.764 11.184 -6.988 1.00 96.19 88 GLY A N 1
ATOM 692 C CA . GLY A 1 88 ? 20.329 12.079 -5.989 1.00 96.19 88 GLY A CA 1
ATOM 693 C C . GLY A 1 88 ? 21.853 12.238 -6.056 1.00 96.19 88 GLY A C 1
ATOM 694 O O . GLY A 1 88 ? 22.552 11.465 -6.703 1.00 96.19 88 GLY A O 1
ATOM 695 N N . ASP A 1 89 ? 22.390 13.204 -5.308 1.00 95.56 89 ASP A N 1
ATOM 696 C CA . ASP A 1 89 ? 23.820 13.288 -4.985 1.00 95.56 89 ASP A CA 1
ATOM 697 C C . ASP A 1 89 ? 23.997 13.906 -3.587 1.00 95.56 89 ASP A C 1
ATOM 699 O O . ASP A 1 89 ? 23.018 14.199 -2.898 1.00 95.56 89 ASP A O 1
ATOM 703 N N . ALA A 1 90 ? 25.237 14.145 -3.156 1.00 95.50 90 ALA A N 1
ATOM 704 C CA . ALA A 1 90 ? 25.513 14.722 -1.840 1.00 95.50 90 ALA A CA 1
ATOM 705 C C . ALA A 1 90 ? 24.803 16.071 -1.584 1.00 95.50 90 ALA A C 1
ATOM 707 O O . ALA A 1 90 ? 24.464 16.363 -0.438 1.00 95.50 90 ALA A O 1
ATOM 708 N N . SER A 1 91 ? 24.531 16.877 -2.619 1.00 94.56 91 SER A N 1
ATOM 709 C CA . SER A 1 91 ? 23.826 18.161 -2.469 1.00 94.56 91 SER A CA 1
ATOM 710 C C . SER A 1 91 ? 22.334 18.001 -2.167 1.00 94.56 91 SER A C 1
ATOM 712 O O . SER A 1 91 ? 21.732 18.905 -1.593 1.00 94.56 91 SER A O 1
ATOM 714 N N . THR A 1 92 ? 21.746 16.844 -2.487 1.00 93.31 92 THR A N 1
ATOM 715 C CA . THR A 1 92 ? 20.369 16.481 -2.113 1.00 93.31 92 THR A CA 1
ATOM 716 C C . THR A 1 92 ? 20.312 15.499 -0.947 1.00 93.31 92 THR A C 1
ATOM 718 O O . THR A 1 92 ? 19.256 14.928 -0.680 1.00 93.31 92 THR A O 1
ATOM 721 N N . GLY A 1 93 ? 21.437 15.255 -0.262 1.00 92.88 93 GLY A N 1
ATOM 722 C CA . GLY A 1 93 ? 21.521 14.196 0.747 1.00 92.88 93 GLY A CA 1
ATOM 723 C C . GLY A 1 93 ? 21.226 12.812 0.164 1.00 92.88 93 GLY A C 1
ATOM 724 O O . GLY A 1 93 ? 20.666 11.969 0.853 1.00 92.88 93 GLY A O 1
ATOM 725 N N . TYR A 1 94 ? 21.565 12.606 -1.111 1.00 95.56 94 TYR A N 1
ATOM 726 C CA . TYR A 1 94 ? 21.308 11.406 -1.911 1.00 95.56 94 TYR A CA 1
ATOM 727 C C . TYR A 1 94 ? 19.835 11.088 -2.193 1.00 95.56 94 TYR A C 1
ATOM 729 O O . TYR A 1 94 ? 19.555 10.074 -2.822 1.00 95.56 94 TYR A O 1
ATOM 737 N N . LEU A 1 95 ? 18.896 11.963 -1.824 1.00 96.44 95 LEU A N 1
ATOM 738 C CA . LEU A 1 95 ? 17.512 11.850 -2.285 1.00 96.44 95 LEU A CA 1
ATOM 739 C C . LEU A 1 95 ? 17.414 12.191 -3.774 1.00 96.44 95 LEU A C 1
ATOM 741 O O . LEU A 1 95 ? 18.084 13.119 -4.246 1.00 96.44 95 LEU A O 1
ATOM 745 N N . ASP A 1 96 ? 16.546 11.481 -4.490 1.00 97.88 96 ASP A N 1
ATOM 746 C CA . ASP A 1 96 ? 16.287 11.719 -5.911 1.00 97.88 96 ASP A CA 1
ATOM 747 C C . ASP A 1 96 ? 15.738 13.137 -6.166 1.00 97.88 96 ASP A C 1
ATOM 749 O O . ASP A 1 96 ? 15.062 13.750 -5.327 1.00 97.88 96 ASP A O 1
ATOM 753 N N . ARG A 1 97 ? 16.050 13.667 -7.353 1.00 97.56 97 ARG A N 1
ATOM 754 C CA . ARG A 1 97 ? 15.552 14.957 -7.852 1.00 97.56 97 ARG A CA 1
ATOM 755 C C . ARG A 1 97 ? 14.297 14.705 -8.659 1.00 97.56 97 ARG A C 1
ATOM 757 O O . ARG A 1 97 ? 14.361 13.995 -9.657 1.00 97.56 97 ARG A O 1
ATOM 764 N N . CYS A 1 98 ? 13.205 15.329 -8.257 1.00 97.12 98 CYS A N 1
ATOM 765 C CA . CYS A 1 98 ? 11.890 15.139 -8.850 1.00 97.12 98 CYS A CA 1
ATOM 766 C C . CYS A 1 98 ? 11.299 16.497 -9.228 1.00 97.12 98 CYS A C 1
ATOM 768 O O . CYS A 1 98 ? 11.560 17.485 -8.536 1.00 97.12 98 CYS A O 1
ATOM 770 N N . GLU A 1 99 ? 10.503 16.543 -10.298 1.00 94.06 99 GLU A N 1
ATOM 771 C CA . GLU A 1 99 ? 9.719 17.740 -10.631 1.00 94.06 99 GLU A CA 1
ATOM 772 C C . GLU A 1 99 ? 8.659 18.025 -9.562 1.00 94.06 99 GLU A C 1
ATOM 774 O O . GLU A 1 99 ? 8.466 19.173 -9.161 1.00 94.06 99 GLU A O 1
ATOM 779 N N . ASP A 1 100 ? 8.017 16.968 -9.059 1.00 96.31 100 ASP A N 1
ATOM 780 C CA . ASP A 1 100 ? 7.158 17.035 -7.885 1.00 96.31 100 ASP A CA 1
ATOM 781 C C . ASP A 1 100 ? 8.024 17.167 -6.615 1.00 96.31 100 ASP A C 1
ATOM 783 O O . ASP A 1 100 ? 8.733 16.218 -6.253 1.00 96.31 100 ASP A O 1
ATOM 787 N N . PRO A 1 101 ? 7.979 18.313 -5.905 1.00 95.06 101 PRO A N 1
ATOM 788 C CA . PRO A 1 101 ? 8.811 18.543 -4.727 1.00 95.06 101 PRO A CA 1
ATOM 789 C C . PRO A 1 101 ? 8.483 17.603 -3.561 1.00 95.06 101 PRO A C 1
ATOM 791 O O . PRO A 1 101 ? 9.321 17.428 -2.675 1.00 95.06 101 PRO A O 1
ATOM 794 N N . GLU A 1 102 ? 7.297 16.997 -3.557 1.00 97.50 102 GLU A N 1
ATOM 795 C CA . GLU A 1 102 ? 6.859 16.047 -2.539 1.00 97.50 102 GLU A CA 1
ATOM 796 C C . GLU A 1 102 ? 7.134 14.590 -2.931 1.00 97.50 102 GLU A C 1
ATOM 798 O O . GLU A 1 102 ? 6.999 13.707 -2.086 1.00 97.50 102 GLU A O 1
ATOM 803 N N . SER A 1 103 ? 7.557 14.291 -4.166 1.00 97.75 103 SER A N 1
ATOM 804 C CA . SER A 1 103 ? 8.000 12.931 -4.499 1.00 97.75 103 SER A CA 1
ATOM 805 C C . SER A 1 103 ? 9.330 12.613 -3.810 1.00 97.75 103 SER A C 1
ATOM 807 O O . SER A 1 103 ? 10.281 13.410 -3.798 1.00 97.75 103 SER A O 1
ATOM 809 N N . ALA A 1 104 ? 9.415 11.419 -3.222 1.00 97.75 104 ALA A N 1
ATOM 810 C CA . ALA A 1 104 ? 10.644 10.911 -2.627 1.00 97.75 104 ALA A CA 1
ATOM 811 C C . ALA A 1 104 ? 11.543 10.160 -3.632 1.00 97.75 104 ALA A C 1
ATOM 813 O O . ALA A 1 104 ? 12.615 9.705 -3.243 1.00 97.75 104 ALA A O 1
ATOM 814 N N . GLY A 1 105 ? 11.143 10.036 -4.905 1.00 98.00 105 GLY A N 1
ATOM 815 C CA . GLY A 1 105 ? 11.881 9.268 -5.922 1.00 98.00 105 GLY A CA 1
ATOM 816 C C . GLY A 1 105 ? 11.434 7.817 -6.081 1.00 98.00 105 GLY A C 1
ATOM 817 O O . GLY A 1 105 ? 11.958 7.094 -6.932 1.00 98.00 105 GLY A O 1
ATOM 818 N N . VAL A 1 106 ? 10.455 7.393 -5.285 1.00 98.62 106 VAL A N 1
ATOM 819 C CA . VAL A 1 106 ? 9.853 6.060 -5.299 1.00 98.62 106 VAL A CA 1
ATOM 820 C C . VAL A 1 106 ? 8.342 6.219 -5.370 1.00 98.62 106 VAL A C 1
ATOM 822 O O . VAL A 1 106 ? 7.771 7.007 -4.615 1.00 98.62 106 VAL A O 1
ATOM 825 N N . ILE A 1 107 ? 7.699 5.458 -6.257 1.00 98.56 107 ILE A N 1
ATOM 826 C CA . ILE A 1 107 ? 6.251 5.503 -6.466 1.00 98.56 107 ILE A CA 1
ATOM 827 C C . ILE A 1 107 ? 5.518 5.362 -5.136 1.00 98.56 107 ILE A C 1
ATOM 829 O O . ILE A 1 107 ? 5.725 4.412 -4.383 1.00 98.56 107 ILE A O 1
ATOM 833 N N . GLY A 1 108 ? 4.649 6.332 -4.862 1.00 98.06 108 GLY A N 1
ATOM 834 C CA . GLY A 1 108 ? 3.798 6.354 -3.684 1.00 98.06 108 GLY A CA 1
ATOM 835 C C . GLY A 1 108 ? 4.497 6.677 -2.362 1.00 98.06 108 GLY A C 1
ATOM 836 O O . GLY A 1 108 ? 3.813 6.698 -1.340 1.00 98.06 108 GLY A O 1
ATOM 837 N N . VAL A 1 109 ? 5.803 6.961 -2.351 1.00 98.62 109 VAL A N 1
ATOM 838 C CA . VAL A 1 109 ? 6.518 7.470 -1.172 1.00 98.62 109 VAL A CA 1
ATOM 839 C C . VAL A 1 109 ? 6.686 8.979 -1.311 1.00 98.62 109 VAL A C 1
ATOM 841 O O . VAL A 1 109 ? 7.200 9.479 -2.313 1.00 98.62 109 VAL A O 1
ATOM 844 N N . ARG A 1 110 ? 6.231 9.713 -0.299 1.00 98.50 110 ARG A N 1
ATOM 845 C CA . ARG A 1 110 ? 6.135 11.175 -0.303 1.00 98.50 110 ARG A CA 1
ATOM 846 C C . ARG A 1 110 ? 7.031 11.770 0.773 1.00 98.50 110 ARG A C 1
ATOM 848 O O . ARG A 1 110 ? 7.227 11.153 1.819 1.00 98.50 110 ARG A O 1
ATOM 855 N N . LYS A 1 111 ? 7.564 12.963 0.527 1.00 97.62 111 LYS A N 1
ATOM 856 C CA . LYS A 1 111 ? 8.399 13.718 1.464 1.00 97.62 111 LYS A CA 1
ATOM 857 C C . LYS A 1 111 ? 7.808 15.099 1.722 1.00 97.62 111 LYS A C 1
ATOM 859 O O . LYS A 1 111 ? 7.352 15.766 0.801 1.00 97.62 111 LYS A O 1
ATOM 864 N N . PHE A 1 112 ? 7.886 15.547 2.967 1.00 97.69 112 PHE A N 1
ATOM 865 C CA . PHE A 1 112 ? 7.337 16.824 3.408 1.00 97.69 112 PHE A CA 1
ATOM 866 C C . PHE A 1 112 ? 8.353 17.586 4.263 1.00 97.69 112 PHE A C 1
ATOM 868 O O . PHE A 1 112 ? 9.198 16.970 4.925 1.00 97.69 112 PHE A O 1
ATOM 875 N N . PRO A 1 113 ? 8.297 18.929 4.285 1.00 96.44 113 PRO A N 1
ATOM 876 C CA . PRO A 1 113 ? 9.141 19.722 5.169 1.00 96.44 113 PRO A CA 1
ATOM 877 C C . PRO A 1 113 ? 8.955 19.323 6.636 1.00 96.44 113 PRO A C 1
ATOM 879 O O . PRO A 1 113 ? 7.830 19.180 7.108 1.00 96.44 113 PRO A O 1
ATOM 882 N N . ASN A 1 114 ? 10.057 19.199 7.375 1.00 95.81 114 ASN A N 1
ATOM 883 C CA . ASN A 1 114 ? 10.013 19.012 8.820 1.00 95.81 114 ASN A CA 1
ATOM 884 C C . ASN A 1 114 ? 9.983 20.385 9.516 1.00 95.81 114 ASN A C 1
ATOM 886 O O . ASN A 1 114 ? 10.969 21.122 9.415 1.00 95.81 114 ASN A O 1
ATOM 890 N N . PRO A 1 115 ? 8.908 20.746 10.245 1.00 92.31 115 PRO A N 1
ATOM 891 C CA . PRO A 1 115 ? 8.814 22.041 10.922 1.00 92.31 115 PRO A CA 1
ATOM 892 C C . PRO A 1 115 ? 9.905 22.274 11.976 1.00 92.31 115 PRO A C 1
ATOM 894 O O . PRO A 1 115 ? 10.249 23.419 12.256 1.00 92.31 115 PRO A O 1
ATOM 897 N N . ALA A 1 116 ? 10.466 21.203 12.548 1.00 93.56 116 ALA A N 1
ATOM 898 C CA . ALA A 1 116 ? 11.571 21.275 13.502 1.00 93.56 116 ALA A CA 1
ATOM 899 C C . ALA A 1 116 ? 12.955 21.394 12.827 1.00 93.56 116 ALA A C 1
ATOM 901 O O . ALA A 1 116 ? 13.967 21.522 13.517 1.00 93.56 116 ALA A O 1
ATOM 902 N N . GLY A 1 117 ? 13.011 21.367 11.491 1.00 91.19 117 GLY A N 1
ATOM 903 C CA . GLY A 1 117 ? 14.247 21.269 10.718 1.00 91.19 117 GLY A CA 1
ATOM 904 C C . GLY A 1 117 ? 14.811 19.844 10.662 1.00 91.19 117 GLY A C 1
ATOM 905 O O . GLY A 1 117 ? 14.339 18.934 11.338 1.00 91.19 117 GLY A O 1
ATOM 906 N N . GLY A 1 118 ? 15.839 19.647 9.832 1.00 89.81 118 GLY A N 1
ATOM 907 C CA . GLY A 1 118 ? 16.484 18.345 9.634 1.00 89.81 118 GLY A CA 1
ATOM 908 C C . GLY A 1 118 ? 15.888 17.538 8.478 1.00 89.81 118 GLY A C 1
ATOM 909 O O . GLY A 1 118 ? 15.461 18.113 7.476 1.00 89.81 118 GLY A O 1
ATOM 910 N N . SER A 1 119 ? 15.909 16.207 8.601 1.00 92.06 119 SER A N 1
ATOM 911 C CA . SER A 1 119 ? 15.405 15.296 7.567 1.00 92.06 119 SER A CA 1
ATOM 912 C C . SER A 1 119 ? 13.917 15.526 7.286 1.00 92.06 119 SER A C 1
ATOM 914 O O . SER A 1 119 ? 13.163 15.788 8.230 1.00 92.06 119 SER A O 1
ATOM 916 N N . PRO A 1 120 ? 13.486 15.418 6.014 1.00 95.81 120 PRO A N 1
ATOM 917 C CA . PRO A 1 120 ? 12.081 15.552 5.655 1.00 95.81 120 PRO A CA 1
ATOM 918 C C . PRO A 1 120 ? 11.236 14.452 6.305 1.00 95.81 120 PRO A C 1
ATOM 920 O O . PRO A 1 120 ? 11.721 13.348 6.558 1.00 95.81 120 PRO A O 1
ATOM 923 N N . LEU A 1 121 ? 9.960 14.752 6.538 1.00 97.94 121 LEU A N 1
ATOM 924 C CA . LEU A 1 121 ? 8.985 13.757 6.972 1.00 97.94 121 LEU A CA 1
ATOM 925 C C . LEU A 1 121 ? 8.623 12.877 5.776 1.00 97.94 121 LEU A C 1
ATOM 927 O O . LEU A 1 121 ? 8.312 13.398 4.710 1.00 97.94 121 LEU A O 1
ATOM 931 N N . ILE A 1 122 ? 8.660 11.563 5.948 1.00 98.25 122 ILE A N 1
ATOM 932 C CA . ILE A 1 122 ? 8.314 10.575 4.930 1.00 98.25 122 ILE A CA 1
ATOM 933 C C . ILE A 1 122 ? 6.931 10.004 5.215 1.00 98.25 122 ILE A C 1
ATOM 935 O O . ILE A 1 122 ? 6.664 9.555 6.328 1.00 98.25 122 ILE A O 1
ATOM 939 N N . GLY A 1 123 ? 6.071 9.997 4.201 1.00 97.56 123 GLY A N 1
ATOM 940 C CA . GLY A 1 123 ? 4.767 9.343 4.220 1.00 97.56 123 GLY A CA 1
ATOM 941 C C . GLY A 1 123 ? 4.614 8.372 3.056 1.00 97.56 123 GLY A C 1
ATOM 942 O O . GLY A 1 123 ? 5.364 8.418 2.080 1.00 97.56 123 GLY A O 1
ATOM 943 N N . VAL A 1 124 ? 3.631 7.484 3.159 1.00 97.62 124 VAL A N 1
ATOM 944 C CA . VAL A 1 124 ? 3.310 6.506 2.114 1.00 97.62 124 VAL A CA 1
ATOM 945 C C . VAL A 1 124 ? 1.870 6.682 1.660 1.00 97.62 124 VAL A C 1
ATOM 947 O O . VAL A 1 124 ? 1.028 7.170 2.406 1.00 97.62 124 VAL A O 1
ATOM 950 N N . THR A 1 125 ? 1.601 6.285 0.426 1.00 98.31 125 THR A N 1
ATOM 951 C CA . THR A 1 125 ? 0.271 6.287 -0.194 1.00 98.31 125 THR A CA 1
ATOM 952 C C . THR A 1 125 ? -0.126 4.857 -0.553 1.00 98.31 125 THR A C 1
ATOM 954 O O . THR A 1 125 ? 0.685 3.931 -0.454 1.00 98.31 125 THR A O 1
ATOM 957 N N . CYS A 1 126 ? -1.352 4.653 -1.035 1.00 97.31 126 CYS A N 1
ATOM 958 C CA . CYS A 1 126 ? -1.804 3.339 -1.492 1.00 97.31 126 CYS A CA 1
ATOM 959 C C . CYS A 1 126 ? -0.911 2.772 -2.614 1.00 97.31 126 CYS A C 1
ATOM 961 O O . CYS A 1 126 ? -0.605 1.576 -2.624 1.00 97.31 126 CYS A O 1
ATOM 963 N N . ALA A 1 127 ? -0.439 3.631 -3.526 1.00 98.25 127 ALA A N 1
ATOM 964 C CA . ALA A 1 127 ? 0.427 3.232 -4.632 1.00 98.25 127 ALA A CA 1
ATOM 965 C C . ALA A 1 127 ? 1.785 2.670 -4.182 1.00 98.25 127 ALA A C 1
ATOM 967 O O . ALA A 1 127 ? 2.354 1.864 -4.912 1.00 98.25 127 ALA A O 1
ATOM 968 N N . ALA A 1 128 ? 2.281 3.023 -2.989 1.00 97.88 128 ALA A N 1
ATOM 969 C CA . ALA A 1 128 ? 3.586 2.552 -2.509 1.00 97.88 128 ALA A CA 1
ATOM 970 C C . ALA A 1 128 ? 3.644 1.021 -2.386 1.00 97.88 128 ALA A C 1
ATOM 972 O O . ALA A 1 128 ? 4.685 0.404 -2.611 1.00 97.88 128 ALA A O 1
ATOM 973 N N . CYS A 1 129 ? 2.499 0.414 -2.067 1.00 97.06 129 CYS A N 1
ATOM 974 C CA . CYS A 1 129 ? 2.331 -1.032 -2.015 1.00 97.06 129 CYS A CA 1
ATOM 975 C C . CYS A 1 129 ? 1.663 -1.561 -3.289 1.00 97.06 129 CYS A C 1
ATOM 977 O O . CYS A 1 129 ? 2.083 -2.583 -3.826 1.00 97.06 129 CYS A O 1
ATOM 979 N N . HIS A 1 130 ? 0.609 -0.901 -3.777 1.00 97.31 130 HIS A N 1
ATOM 980 C CA . HIS A 1 130 ? -0.273 -1.491 -4.785 1.00 97.31 130 HIS A CA 1
ATOM 981 C C . HIS A 1 130 ? 0.075 -1.163 -6.246 1.00 97.31 130 HIS A C 1
ATOM 983 O O . HIS A 1 130 ? -0.461 -1.821 -7.144 1.00 97.31 130 HIS A O 1
ATOM 989 N N . ALA A 1 131 ? 0.967 -0.207 -6.515 1.00 98.12 131 ALA A N 1
ATOM 990 C CA . ALA A 1 131 ? 1.497 -0.017 -7.862 1.00 98.12 131 ALA A CA 1
ATOM 991 C C . ALA A 1 131 ? 2.608 -1.038 -8.137 1.00 98.12 131 ALA A C 1
ATOM 993 O O . ALA A 1 131 ? 3.449 -1.300 -7.286 1.00 98.12 131 ALA A O 1
ATOM 994 N N . GLY A 1 132 ? 2.612 -1.623 -9.330 1.00 97.69 132 GLY A N 1
ATOM 995 C CA . GLY A 1 132 ? 3.556 -2.666 -9.731 1.00 97.69 132 GLY A CA 1
ATOM 996 C C . GLY A 1 132 ? 3.895 -2.563 -11.215 1.00 97.69 132 GLY A C 1
ATOM 997 O O . GLY A 1 132 ? 3.336 -1.720 -11.914 1.00 97.69 132 GLY A O 1
ATOM 998 N N . PHE A 1 133 ? 4.775 -3.426 -11.723 1.00 97.88 133 PHE A N 1
ATOM 999 C CA . PHE A 1 133 ? 5.040 -3.457 -13.162 1.00 97.88 133 PHE A CA 1
ATOM 1000 C C . PHE A 1 133 ? 3.870 -4.059 -13.941 1.00 97.88 133 PHE A C 1
ATOM 1002 O O . PHE A 1 133 ? 3.356 -5.116 -13.577 1.00 97.88 133 PHE A O 1
ATOM 1009 N N . ASP A 1 134 ? 3.465 -3.396 -15.022 1.00 96.94 134 ASP A N 1
ATOM 1010 C CA . ASP A 1 134 ? 2.462 -3.900 -15.952 1.00 96.94 134 ASP A CA 1
ATOM 1011 C C . ASP A 1 134 ? 3.064 -5.044 -16.785 1.00 96.94 134 ASP A C 1
ATOM 1013 O O . ASP A 1 134 ? 3.962 -4.809 -17.594 1.00 96.94 134 ASP A O 1
ATOM 1017 N N . PRO A 1 135 ? 2.580 -6.292 -16.659 1.00 95.94 135 PRO A N 1
ATOM 1018 C CA . PRO A 1 135 ? 3.077 -7.398 -17.471 1.00 95.94 135 PRO A CA 1
ATOM 1019 C C . PRO A 1 135 ? 2.737 -7.250 -18.963 1.00 95.94 135 PRO A C 1
ATOM 1021 O O . PRO A 1 135 ? 3.338 -7.942 -19.785 1.00 95.94 135 PRO A O 1
ATOM 1024 N N . ALA A 1 136 ? 1.787 -6.383 -19.337 1.00 96.00 136 ALA A N 1
ATOM 1025 C CA . ALA A 1 136 ? 1.534 -6.042 -20.736 1.00 96.00 136 ALA A CA 1
ATOM 1026 C C . ALA A 1 136 ? 2.603 -5.097 -21.313 1.00 96.00 136 ALA A C 1
ATOM 1028 O O . ALA A 1 136 ? 2.859 -5.123 -22.515 1.00 96.00 136 ALA A O 1
ATOM 1029 N N . HIS A 1 137 ? 3.263 -4.321 -20.453 1.00 96.81 137 HIS A N 1
ATOM 1030 C CA . HIS A 1 137 ? 4.290 -3.348 -20.812 1.00 96.81 137 HIS A CA 1
ATOM 1031 C C . HIS A 1 137 ? 5.472 -3.461 -19.835 1.00 96.81 137 HIS A C 1
ATOM 1033 O O . HIS A 1 137 ? 5.748 -2.519 -19.094 1.00 96.81 137 HIS A O 1
ATOM 1039 N N . PRO A 1 138 ? 6.165 -4.614 -19.768 1.00 96.69 138 PRO A N 1
ATOM 1040 C CA . PRO A 1 138 ? 7.232 -4.803 -18.794 1.00 96.69 138 PRO A CA 1
ATOM 1041 C C . PRO A 1 138 ? 8.394 -3.835 -19.075 1.00 96.69 138 PRO A C 1
ATOM 1043 O O . PRO A 1 138 ? 8.717 -3.605 -20.246 1.00 96.69 138 PRO A O 1
ATOM 1046 N N . PRO A 1 139 ? 9.050 -3.286 -18.037 1.00 97.50 139 PRO A N 1
ATOM 1047 C CA . PRO A 1 139 ? 10.208 -2.425 -18.235 1.00 97.50 139 PRO A CA 1
ATOM 1048 C C . PRO A 1 139 ? 11.393 -3.231 -18.782 1.00 97.50 139 PRO A C 1
ATOM 1050 O O . PRO A 1 139 ? 11.563 -4.409 -18.459 1.00 97.50 139 PRO A O 1
ATOM 1053 N N . ALA A 1 140 ? 12.243 -2.586 -19.583 1.00 96.62 140 ALA A N 1
ATOM 1054 C CA . ALA A 1 140 ? 13.508 -3.181 -20.020 1.00 96.62 140 ALA A CA 1
ATOM 1055 C C . ALA A 1 140 ? 14.517 -3.287 -18.861 1.00 96.62 140 ALA A C 1
ATOM 1057 O O . ALA A 1 140 ? 15.238 -4.280 -18.762 1.00 96.62 140 ALA A O 1
ATOM 1058 N N . ASP A 1 141 ? 14.525 -2.286 -17.977 1.00 97.56 141 ASP A N 1
ATOM 1059 C CA . ASP A 1 141 ? 15.258 -2.269 -16.713 1.00 97.56 141 ASP A CA 1
ATOM 1060 C C . ASP A 1 141 ? 14.285 -1.893 -15.582 1.00 97.56 141 ASP A C 1
ATOM 1062 O O . ASP A 1 141 ? 13.713 -0.802 -15.612 1.00 97.56 141 ASP A O 1
ATOM 1066 N N . PRO A 1 142 ? 14.066 -2.755 -14.575 1.00 97.69 142 PRO A N 1
ATOM 1067 C CA . PRO A 1 142 ? 13.176 -2.434 -13.463 1.00 97.69 142 PRO A CA 1
ATOM 1068 C C . PRO A 1 142 ? 13.678 -1.281 -12.571 1.00 97.69 142 PRO A C 1
ATOM 1070 O O . PRO A 1 142 ? 12.891 -0.744 -11.793 1.00 97.69 142 PRO A O 1
ATOM 1073 N N . ASN A 1 143 ? 14.952 -0.878 -12.655 1.00 97.81 143 ASN A N 1
ATOM 1074 C CA . ASN A 1 143 ? 15.453 0.320 -11.972 1.00 97.81 143 ASN A CA 1
ATOM 1075 C C . ASN A 1 143 ? 15.238 1.612 -12.777 1.00 97.81 143 ASN A C 1
ATOM 1077 O O . ASN A 1 143 ? 15.322 2.693 -12.192 1.00 97.81 143 ASN A O 1
ATOM 1081 N N . ASP A 1 144 ? 14.929 1.517 -14.071 1.00 97.56 144 ASP A N 1
ATOM 1082 C CA . ASP A 1 144 ? 14.641 2.660 -14.947 1.00 97.56 144 ASP A CA 1
ATOM 1083 C C . ASP A 1 144 ? 13.294 2.483 -15.682 1.00 97.56 144 ASP A C 1
ATOM 1085 O O . ASP A 1 144 ? 13.236 2.433 -16.917 1.00 97.56 144 ASP A O 1
ATOM 1089 N N . PRO A 1 145 ? 12.181 2.309 -14.938 1.00 97.75 145 PRO A N 1
ATOM 1090 C CA . PRO A 1 145 ? 10.876 2.149 -15.553 1.00 97.75 145 PRO A CA 1
ATOM 1091 C C . PRO A 1 145 ? 10.406 3.464 -16.175 1.00 97.75 145 PRO A C 1
ATOM 1093 O O . PRO A 1 145 ? 10.767 4.550 -15.737 1.00 97.75 145 PRO A O 1
ATOM 1096 N N . GLN A 1 146 ? 9.528 3.353 -17.162 1.00 97.56 146 GLN A N 1
ATOM 1097 C CA . GLN A 1 146 ? 8.751 4.455 -17.718 1.00 97.56 146 GLN A CA 1
ATOM 1098 C C . GLN A 1 146 ? 7.324 4.417 -17.160 1.00 97.56 146 GLN A C 1
ATOM 1100 O O . GLN A 1 146 ? 6.862 3.385 -16.668 1.00 97.56 146 GLN A O 1
ATOM 1105 N N . GLY A 1 147 ? 6.583 5.523 -17.278 1.00 95.94 147 GLY A N 1
ATOM 1106 C CA . GLY A 1 147 ? 5.206 5.603 -16.770 1.00 95.94 147 GLY A CA 1
ATOM 1107 C C . GLY A 1 147 ? 4.268 4.523 -17.329 1.00 95.94 147 GLY A C 1
ATOM 1108 O O . GLY A 1 147 ? 3.418 4.011 -16.605 1.00 95.94 147 GLY A O 1
ATOM 1109 N N . GLU A 1 148 ? 4.455 4.116 -18.589 1.00 96.12 148 GLU A N 1
ATOM 1110 C CA . GLU A 1 148 ? 3.694 3.026 -19.219 1.00 96.12 148 GLU A CA 1
ATOM 1111 C C . GLU A 1 148 ? 3.980 1.643 -18.619 1.00 96.12 148 GLU A C 1
ATOM 1113 O O . GLU A 1 148 ? 3.154 0.743 -18.742 1.00 96.12 148 GLU A O 1
ATOM 1118 N N . ASN A 1 149 ? 5.118 1.474 -17.938 1.00 98.06 149 ASN A N 1
ATOM 1119 C CA . ASN A 1 149 ? 5.479 0.211 -17.307 1.00 98.06 149 ASN A CA 1
ATOM 1120 C C . ASN A 1 149 ? 4.790 0.001 -15.958 1.00 98.06 149 ASN A C 1
ATOM 1122 O O . ASN A 1 149 ? 4.960 -1.062 -15.366 1.00 98.06 149 ASN A O 1
ATOM 1126 N N . ILE A 1 150 ? 4.053 0.986 -15.435 1.00 97.75 150 ILE A N 1
ATOM 1127 C CA . ILE A 1 150 ? 3.509 0.954 -14.075 1.00 97.75 150 ILE A CA 1
ATOM 1128 C C . ILE A 1 150 ? 1.999 0.725 -14.123 1.00 97.75 150 ILE A C 1
ATOM 1130 O O . ILE A 1 150 ? 1.219 1.597 -14.509 1.00 97.75 150 ILE A O 1
ATOM 1134 N N . HIS A 1 151 ? 1.568 -0.440 -13.644 1.00 97.75 151 HIS A N 1
ATOM 1135 C CA . HIS A 1 151 ? 0.164 -0.713 -13.382 1.00 97.75 151 HIS A CA 1
ATOM 1136 C C . HIS A 1 151 ? -0.206 -0.206 -11.980 1.00 97.75 151 HIS A C 1
ATOM 1138 O O . HIS A 1 151 ? 0.423 -0.600 -10.995 1.00 97.75 151 HIS A O 1
ATOM 1144 N N . PRO A 1 152 ? -1.253 0.622 -11.832 1.00 97.12 152 PRO A N 1
ATOM 1145 C CA . PRO A 1 152 ? -1.502 1.340 -10.583 1.00 97.12 152 PRO A CA 1
ATOM 1146 C C . PRO A 1 152 ? -1.990 0.460 -9.429 1.00 97.12 152 PRO A C 1
ATOM 1148 O O . PRO A 1 152 ? -1.864 0.857 -8.274 1.00 97.12 152 PRO A O 1
ATOM 1151 N N . THR A 1 153 ? -2.582 -0.697 -9.731 1.00 96.50 153 THR A N 1
ATOM 1152 C CA . THR A 1 153 ? -3.299 -1.516 -8.742 1.00 96.50 153 THR A CA 1
ATOM 1153 C C . THR A 1 153 ? -2.985 -3.011 -8.825 1.00 96.50 153 THR A C 1
ATOM 1155 O O . THR A 1 153 ? -3.798 -3.828 -8.409 1.00 96.50 153 THR A O 1
ATOM 1158 N N . ILE A 1 154 ? -1.847 -3.406 -9.404 1.00 95.81 154 ILE A N 1
ATOM 1159 C CA . ILE A 1 154 ? -1.503 -4.836 -9.556 1.00 95.81 154 ILE A CA 1
ATOM 1160 C C . ILE A 1 154 ? -0.974 -5.468 -8.257 1.00 95.81 154 ILE A C 1
ATOM 1162 O O . ILE A 1 154 ? -1.027 -6.684 -8.108 1.00 95.81 154 ILE A O 1
ATOM 1166 N N . GLY A 1 155 ? -0.505 -4.653 -7.309 1.00 96.50 155 GLY A N 1
ATOM 1167 C CA . GLY A 1 155 ? 0.251 -5.120 -6.151 1.00 96.50 155 GLY A CA 1
ATOM 1168 C C . GLY A 1 155 ? 1.735 -5.280 -6.474 1.00 96.50 155 GLY A C 1
ATOM 1169 O O . GLY A 1 155 ? 2.109 -5.970 -7.423 1.00 96.50 155 GLY A O 1
ATOM 1170 N N . ASN A 1 156 ? 2.609 -4.651 -5.688 1.00 97.75 156 ASN A N 1
ATOM 1171 C CA . ASN A 1 156 ? 4.047 -4.818 -5.840 1.00 97.75 156 ASN A CA 1
ATOM 1172 C C . ASN A 1 156 ? 4.514 -6.136 -5.211 1.00 97.75 156 ASN A C 1
ATOM 1174 O O . ASN A 1 156 ? 4.949 -6.183 -4.062 1.00 97.75 156 ASN A O 1
ATOM 1178 N N . GLN A 1 157 ? 4.480 -7.207 -5.997 1.00 95.94 157 GLN A N 1
ATOM 1179 C CA . GLN A 1 157 ? 4.940 -8.539 -5.592 1.00 95.94 157 GLN A CA 1
ATOM 1180 C C . GLN A 1 157 ? 6.452 -8.645 -5.304 1.00 95.94 157 GLN A C 1
ATOM 1182 O O . GLN A 1 157 ? 6.910 -9.673 -4.810 1.00 95.94 157 GLN A O 1
ATOM 1187 N N . TYR A 1 158 ? 7.239 -7.612 -5.620 1.00 97.38 158 TYR A N 1
ATOM 1188 C CA . TYR A 1 158 ? 8.688 -7.593 -5.404 1.00 97.38 158 TYR A CA 1
ATOM 1189 C C . TYR A 1 158 ? 9.088 -6.861 -4.124 1.00 97.38 158 TYR A C 1
ATOM 1191 O O . TYR A 1 158 ? 10.201 -7.059 -3.640 1.00 97.38 158 TYR A O 1
ATOM 1199 N N . LEU A 1 159 ? 8.197 -6.036 -3.569 1.00 98.44 159 LEU A N 1
ATOM 1200 C CA . LEU A 1 159 ? 8.496 -5.136 -2.462 1.00 98.44 159 LEU A CA 1
ATOM 1201 C C . LEU A 1 159 ? 8.987 -5.889 -1.217 1.00 98.44 159 LEU A C 1
ATOM 1203 O O . LEU A 1 159 ? 8.302 -6.752 -0.673 1.00 98.44 159 LEU A O 1
ATOM 1207 N N . GLN A 1 160 ? 10.165 -5.519 -0.726 1.00 97.81 160 GLN A N 1
ATOM 1208 C CA . GLN A 1 160 ? 10.830 -6.134 0.422 1.00 97.81 160 GLN A CA 1
ATOM 1209 C C . GLN A 1 160 ? 10.562 -5.336 1.705 1.00 97.81 160 GLN A C 1
ATOM 1211 O O . GLN A 1 160 ? 11.488 -4.818 2.335 1.00 97.81 160 GLN A O 1
ATOM 1216 N N . ILE A 1 161 ? 9.296 -5.227 2.119 1.00 96.88 161 ILE A N 1
ATOM 1217 C CA . ILE A 1 161 ? 8.894 -4.400 3.277 1.00 96.88 161 ILE A CA 1
ATOM 1218 C C . ILE A 1 161 ? 9.648 -4.793 4.550 1.00 96.88 161 ILE A C 1
ATOM 1220 O O . ILE A 1 161 ? 10.084 -3.921 5.302 1.00 96.88 161 ILE A O 1
ATOM 1224 N N . GLY A 1 162 ? 9.889 -6.091 4.759 1.00 97.31 162 GLY A N 1
ATOM 1225 C CA . GLY A 1 162 ? 10.654 -6.582 5.905 1.00 97.31 162 GLY A CA 1
ATOM 1226 C C . GLY A 1 162 ? 12.051 -5.956 6.027 1.00 97.31 162 GLY A C 1
ATOM 1227 O O . GLY A 1 162 ? 12.520 -5.737 7.143 1.00 97.31 162 GLY A O 1
ATOM 1228 N N . LYS A 1 163 ? 12.709 -5.596 4.910 1.00 97.75 163 LYS A N 1
ATOM 1229 C CA . LYS A 1 163 ? 13.999 -4.877 4.928 1.00 97.75 163 LYS A CA 1
ATOM 1230 C C . LYS A 1 163 ? 13.856 -3.446 5.439 1.00 97.75 163 LYS A C 1
ATOM 1232 O O . LYS A 1 163 ? 14.702 -3.000 6.208 1.00 97.75 163 LYS A O 1
ATOM 1237 N N . ILE A 1 164 ? 12.785 -2.757 5.053 1.00 97.69 164 ILE A N 1
ATOM 1238 C CA . ILE A 1 164 ? 12.491 -1.398 5.522 1.00 97.69 164 ILE A CA 1
ATOM 1239 C C . ILE A 1 164 ? 12.177 -1.435 7.023 1.00 97.69 164 ILE A C 1
ATOM 1241 O O . ILE A 1 164 ? 12.758 -0.675 7.793 1.00 97.69 164 ILE A O 1
ATOM 1245 N N . PHE A 1 165 ? 11.332 -2.367 7.469 1.00 97.25 165 PHE A N 1
ATOM 1246 C CA . PHE A 1 165 ? 10.910 -2.460 8.871 1.00 97.25 165 PHE A CA 1
ATOM 1247 C C . PHE A 1 165 ? 12.040 -2.840 9.829 1.00 97.25 165 PHE A C 1
ATOM 1249 O O . PHE A 1 165 ? 12.083 -2.357 10.958 1.00 97.25 165 PHE A O 1
ATOM 1256 N N . LYS A 1 166 ? 12.993 -3.665 9.384 1.00 97.00 166 LYS A N 1
ATOM 1257 C CA . LYS A 1 166 ? 14.152 -4.042 10.206 1.00 97.00 166 LYS A CA 1
ATOM 1258 C C . LYS A 1 166 ? 15.365 -3.127 10.060 1.00 97.00 166 LYS A C 1
ATOM 1260 O O . LYS A 1 166 ? 16.357 -3.375 10.737 1.00 97.00 166 LYS A O 1
ATOM 1265 N N . GLY A 1 167 ? 15.311 -2.120 9.185 1.00 97.31 167 GLY A N 1
ATOM 1266 C CA . GLY A 1 167 ? 16.483 -1.368 8.720 1.00 97.31 167 GLY A CA 1
ATOM 1267 C C . GLY A 1 167 ? 17.356 -0.786 9.835 1.00 97.31 167 GLY A C 1
ATOM 1268 O O . GLY A 1 167 ? 18.578 -0.844 9.740 1.00 97.31 167 GLY A O 1
ATOM 1269 N N . HIS A 1 168 ? 16.734 -0.313 10.918 1.00 97.75 168 HIS A N 1
ATOM 1270 C CA . HIS A 1 168 ? 17.428 0.266 12.079 1.00 97.75 168 HIS A CA 1
ATOM 1271 C C . HIS A 1 168 ? 17.402 -0.616 13.330 1.00 97.75 168 HIS A C 1
ATOM 1273 O O . HIS A 1 168 ? 17.790 -0.185 14.415 1.00 97.75 168 HIS A O 1
ATOM 1279 N N . LEU A 1 169 ? 16.937 -1.860 13.210 1.00 97.88 169 LEU A N 1
ATOM 1280 C CA . LEU A 1 169 ? 16.899 -2.788 14.331 1.00 97.88 169 LEU A CA 1
ATOM 1281 C C . LEU A 1 169 ? 18.217 -3.548 14.467 1.00 97.88 169 LEU A C 1
ATOM 1283 O O . LEU A 1 169 ? 18.816 -3.993 13.488 1.00 97.88 169 LEU A O 1
ATOM 1287 N N . SER A 1 170 ? 18.629 -3.776 15.714 1.00 97.19 170 SER A N 1
ATOM 1288 C CA . SER A 1 170 ? 19.709 -4.716 16.010 1.00 97.19 170 SER A CA 1
ATOM 1289 C C . SER A 1 170 ? 19.315 -6.127 15.554 1.00 97.19 170 SER A C 1
ATOM 1291 O O . SER A 1 170 ? 18.188 -6.544 15.821 1.00 97.19 170 SER A O 1
ATOM 1293 N N . PRO A 1 171 ? 20.230 -6.928 14.976 1.00 96.56 171 PRO A N 1
ATOM 1294 C CA . PRO A 1 171 ? 19.979 -8.347 14.705 1.00 96.56 171 PRO A CA 1
ATOM 1295 C C . PRO A 1 171 ? 19.590 -9.175 15.945 1.00 96.56 171 PRO A C 1
ATOM 1297 O O . PRO A 1 171 ? 19.031 -10.265 15.809 1.00 96.56 171 PRO A O 1
ATOM 1300 N N . HIS A 1 172 ? 19.885 -8.667 17.150 1.00 96.50 172 HIS A N 1
ATOM 1301 C CA . HIS A 1 172 ? 19.491 -9.264 18.431 1.00 96.50 172 HIS A CA 1
ATOM 1302 C C . HIS A 1 172 ? 18.107 -8.816 18.929 1.00 96.50 172 HIS A C 1
ATOM 1304 O O . HIS A 1 172 ? 17.623 -9.350 19.924 1.00 96.50 172 HIS A O 1
ATOM 1310 N N . ASP A 1 173 ? 17.466 -7.852 18.265 1.00 96.56 173 ASP A N 1
ATOM 1311 C CA . ASP A 1 173 ? 16.081 -7.481 18.540 1.00 96.56 173 ASP A CA 1
ATOM 1312 C C . ASP A 1 173 ? 15.148 -8.576 17.986 1.00 96.56 173 ASP A C 1
ATOM 1314 O O . ASP A 1 173 ? 15.250 -8.922 16.805 1.00 96.56 173 ASP A O 1
ATOM 1318 N N . PRO A 1 174 ? 14.220 -9.143 18.776 1.00 94.81 174 PRO A N 1
ATOM 1319 C CA . PRO A 1 174 ? 13.299 -10.165 18.277 1.00 94.81 174 PRO A CA 1
ATOM 1320 C C . PRO A 1 174 ? 12.454 -9.681 17.087 1.00 94.81 174 PRO A C 1
ATOM 1322 O O . PRO A 1 174 ? 12.141 -10.475 16.198 1.00 94.81 174 PRO A O 1
ATOM 1325 N N . ARG A 1 175 ? 12.143 -8.380 17.006 1.00 94.44 175 ARG A N 1
ATOM 1326 C CA . ARG A 1 175 ? 11.405 -7.791 15.877 1.00 94.44 175 ARG A CA 1
ATOM 1327 C C . ARG A 1 175 ? 12.190 -7.905 14.569 1.00 94.44 175 ARG A C 1
ATOM 1329 O O . ARG A 1 175 ? 11.592 -8.141 13.524 1.00 94.44 175 ARG A O 1
AT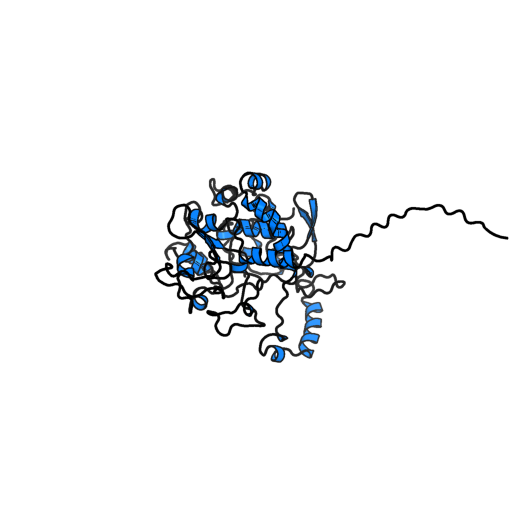OM 1336 N N . TYR A 1 176 ? 13.525 -7.842 14.618 1.00 97.38 176 TYR A N 1
ATOM 1337 C CA . TYR A 1 176 ? 14.375 -8.062 13.442 1.00 97.38 176 TYR A CA 1
ATOM 1338 C C . TYR A 1 176 ? 14.120 -9.440 12.818 1.00 97.38 176 TYR A C 1
ATOM 1340 O O . TYR A 1 176 ? 14.061 -9.572 11.593 1.00 97.38 176 TYR A O 1
ATOM 1348 N N . GLN A 1 177 ? 13.952 -10.471 13.652 1.00 95.81 177 GLN A N 1
ATOM 1349 C CA . GLN A 1 177 ? 13.704 -11.841 13.197 1.00 95.81 177 GLN A CA 1
ATOM 1350 C C . GLN A 1 177 ? 12.292 -11.990 12.623 1.00 95.81 177 GLN A C 1
ATOM 1352 O O . GLN A 1 177 ? 12.126 -12.613 11.575 1.00 95.81 177 GLN A O 1
ATOM 1357 N N . VAL A 1 178 ? 11.297 -11.348 13.247 1.00 94.75 178 VAL A N 1
ATOM 1358 C CA . VAL A 1 178 ? 9.920 -11.288 12.728 1.00 94.75 178 VAL A CA 1
ATOM 1359 C C . VAL A 1 178 ? 9.904 -10.674 11.329 1.00 94.75 178 VAL A C 1
ATOM 1361 O O . VAL A 1 178 ? 9.477 -11.331 10.383 1.00 94.75 178 VAL A O 1
ATOM 1364 N N . PHE A 1 179 ? 10.464 -9.479 11.150 1.00 96.88 179 PHE A N 1
ATOM 1365 C CA . PHE A 1 179 ? 10.496 -8.809 9.845 1.00 96.88 179 PHE A CA 1
ATOM 1366 C C . PHE A 1 179 ? 11.377 -9.521 8.814 1.00 96.88 179 PHE A C 1
ATOM 1368 O O . PHE A 1 179 ? 11.129 -9.434 7.615 1.00 96.88 179 PHE A O 1
ATOM 1375 N N . SER A 1 180 ? 12.394 -10.266 9.256 1.00 96.62 180 SER A N 1
ATOM 1376 C CA . SER A 1 180 ? 13.202 -11.105 8.362 1.00 96.62 180 SER A CA 1
ATOM 1377 C C . SER A 1 180 ? 12.455 -12.336 7.843 1.00 96.62 180 SER A C 1
ATOM 1379 O O . SER A 1 180 ? 12.903 -12.921 6.861 1.00 96.62 180 SER A O 1
ATOM 1381 N N . SER A 1 181 ? 11.340 -12.723 8.472 1.00 94.50 181 SER A N 1
ATOM 1382 C CA . SER A 1 181 ? 10.499 -13.839 8.020 1.00 94.50 181 SER A CA 1
ATOM 1383 C C . SER A 1 181 ? 9.518 -13.461 6.903 1.00 94.50 181 SER A C 1
ATOM 1385 O O . SER A 1 181 ? 8.922 -14.349 6.296 1.00 94.50 181 SER A O 1
ATOM 1387 N N . TRP A 1 182 ? 9.334 -12.165 6.633 1.00 95.38 182 TRP A N 1
ATOM 1388 C CA . TRP A 1 182 ? 8.376 -11.687 5.639 1.00 95.38 182 TRP A CA 1
ATOM 1389 C C . TRP A 1 182 ? 8.885 -11.939 4.221 1.00 95.38 182 TRP A C 1
ATOM 1391 O O . TRP A 1 182 ? 10.029 -11.625 3.889 1.00 95.38 182 TRP A O 1
ATOM 1401 N N . ALA A 1 183 ? 8.023 -12.511 3.384 1.00 95.44 183 ALA A N 1
ATOM 1402 C CA . ALA A 1 183 ? 8.336 -12.785 1.990 1.00 95.44 183 ALA A CA 1
ATOM 1403 C C . ALA A 1 183 ? 8.257 -11.499 1.139 1.00 95.44 183 ALA A C 1
ATOM 1405 O O . ALA A 1 183 ? 7.527 -10.568 1.499 1.00 95.44 183 ALA A O 1
ATOM 1406 N N . PRO A 1 184 ? 8.950 -11.440 -0.013 1.00 96.88 184 PRO A N 1
ATOM 1407 C CA . PRO A 1 184 ? 8.753 -10.359 -0.975 1.00 96.88 184 PRO A CA 1
ATOM 1408 C C . PRO A 1 184 ? 7.274 -10.224 -1.362 1.00 96.88 184 PRO A C 1
ATOM 1410 O O . PRO A 1 184 ? 6.568 -11.226 -1.488 1.00 96.88 184 PRO A O 1
ATOM 1413 N N . GLY A 1 185 ? 6.807 -8.989 -1.535 1.00 96.81 185 GLY A N 1
ATOM 1414 C CA . GLY A 1 185 ? 5.426 -8.700 -1.910 1.00 96.81 185 GLY A CA 1
ATOM 1415 C C . GLY A 1 185 ? 4.404 -8.942 -0.805 1.00 96.81 185 GLY A C 1
ATOM 1416 O O . GLY A 1 185 ? 3.211 -9.043 -1.096 1.00 96.81 185 GLY A O 1
ATOM 1417 N N . THR A 1 186 ? 4.851 -9.052 0.450 1.00 94.81 186 THR A N 1
ATOM 1418 C CA . THR A 1 186 ? 3.969 -9.220 1.606 1.00 94.81 186 THR A CA 1
ATOM 1419 C C . THR A 1 186 ? 4.126 -8.094 2.623 1.00 94.81 186 THR A C 1
ATOM 1421 O O . THR A 1 186 ? 5.211 -7.535 2.794 1.00 94.81 186 THR A O 1
ATOM 1424 N N . VAL A 1 187 ? 3.027 -7.757 3.294 1.00 92.31 187 VAL A N 1
ATOM 1425 C CA . VAL A 1 187 ? 2.965 -6.753 4.359 1.00 92.31 187 VAL A CA 1
ATOM 1426 C C . VAL A 1 187 ? 2.070 -7.244 5.479 1.00 92.31 187 VAL A C 1
ATOM 1428 O O . VAL A 1 187 ? 1.023 -7.837 5.223 1.00 92.31 187 VAL A O 1
ATOM 1431 N N . ASP A 1 188 ? 2.461 -6.963 6.715 1.00 89.25 188 ASP A N 1
ATOM 1432 C CA . ASP A 1 188 ? 1.549 -7.022 7.846 1.00 89.25 188 ASP A CA 1
ATOM 1433 C C . ASP A 1 188 ? 1.442 -5.638 8.478 1.00 89.25 188 ASP A C 1
ATOM 1435 O O . ASP A 1 188 ? 2.353 -5.204 9.184 1.00 89.25 188 ASP A O 1
ATOM 1439 N N . THR A 1 189 ? 0.368 -4.901 8.187 1.00 84.25 189 THR A N 1
ATOM 1440 C CA . THR A 1 189 ? 0.185 -3.584 8.810 1.00 84.25 189 THR A CA 1
ATOM 1441 C C . THR A 1 189 ? -0.200 -3.716 10.278 1.00 84.25 189 THR A C 1
ATOM 1443 O O . THR A 1 189 ? 0.155 -2.833 11.050 1.00 84.25 189 THR A O 1
ATOM 1446 N N . THR A 1 190 ? -0.800 -4.843 10.700 1.00 82.62 190 THR A N 1
ATOM 1447 C CA . THR A 1 190 ? -1.220 -5.030 12.099 1.00 82.62 190 THR A CA 1
ATOM 1448 C C . THR A 1 190 ? -0.037 -5.067 13.055 1.00 82.62 190 THR A C 1
ATOM 1450 O O . THR A 1 190 ? -0.234 -4.906 14.249 1.00 82.62 190 THR A O 1
ATOM 1453 N N . VAL A 1 191 ? 1.208 -5.188 12.578 1.00 85.62 191 VAL A N 1
ATOM 1454 C CA . VAL A 1 191 ? 2.382 -5.024 13.445 1.00 85.62 191 VAL A CA 1
ATOM 1455 C C . VAL A 1 191 ? 2.461 -3.626 14.070 1.00 85.62 191 VAL A C 1
ATOM 1457 O O . VAL A 1 191 ? 3.029 -3.464 15.153 1.00 85.62 191 VAL A O 1
ATOM 1460 N N . LEU A 1 192 ? 1.906 -2.618 13.391 1.00 86.12 192 LEU A N 1
ATOM 1461 C CA . LEU A 1 192 ? 1.788 -1.257 13.901 1.00 86.12 192 LEU A CA 1
ATOM 1462 C C . LEU A 1 192 ? 0.615 -1.195 14.884 1.00 86.12 192 LEU A C 1
ATOM 1464 O O . LEU A 1 192 ? 0.783 -0.721 16.010 1.00 86.12 192 LEU A O 1
ATOM 1468 N N . GLU A 1 193 ? -0.522 -1.792 14.522 1.00 83.69 193 GLU A N 1
ATOM 1469 C CA . GLU A 1 193 ? -1.719 -1.885 15.365 1.00 83.69 193 GLU A CA 1
ATOM 1470 C C . GLU A 1 193 ? -1.872 -3.246 16.051 1.00 83.69 193 GLU A C 1
ATOM 1472 O O . GLU A 1 193 ? -2.888 -3.926 15.918 1.00 83.69 193 GLU A O 1
ATOM 1477 N N . ASN A 1 194 ? -0.813 -3.622 16.771 1.00 83.19 194 ASN A N 1
ATOM 1478 C CA . ASN A 1 194 ? -0.502 -4.969 17.255 1.00 83.19 194 ASN A CA 1
ATOM 1479 C C . ASN A 1 194 ? -1.720 -5.812 17.678 1.00 83.19 194 ASN A C 1
ATOM 1481 O O . ASN A 1 194 ? -2.312 -5.568 18.730 1.00 83.19 194 ASN A O 1
ATOM 1485 N N . ASP A 1 195 ? -2.014 -6.859 16.904 1.00 84.31 195 ASP A N 1
ATOM 1486 C CA . ASP A 1 195 ? -2.980 -7.923 17.223 1.00 84.31 195 ASP A CA 1
ATOM 1487 C C . ASP A 1 195 ? -2.305 -9.216 17.727 1.00 84.31 195 ASP A C 1
ATOM 1489 O O . ASP A 1 195 ? -2.939 -10.262 17.859 1.00 84.31 195 ASP A O 1
ATOM 1493 N N . HIS A 1 196 ? -1.007 -9.142 18.036 1.00 86.62 196 HIS A N 1
ATOM 1494 C CA . HIS A 1 196 ? -0.146 -10.237 18.489 1.00 86.62 196 HIS A CA 1
ATOM 1495 C C . HIS A 1 196 ? 0.036 -11.378 17.482 1.00 86.62 196 HIS A C 1
ATOM 1497 O O . HIS A 1 196 ? 0.503 -12.462 17.849 1.00 86.62 196 HIS A O 1
ATOM 1503 N N . ILE A 1 197 ? -0.283 -11.141 16.211 1.00 87.38 197 ILE A N 1
ATOM 1504 C CA . ILE A 1 197 ? -0.167 -12.126 15.148 1.00 87.38 197 ILE A CA 1
ATOM 1505 C C . ILE A 1 197 ? 0.879 -11.636 14.146 1.00 87.38 197 ILE A C 1
ATOM 1507 O O . ILE A 1 197 ? 0.856 -10.502 13.701 1.00 87.38 197 ILE A O 1
ATOM 1511 N N . ASN A 1 198 ? 1.825 -12.508 13.790 1.00 89.31 198 ASN A N 1
ATOM 1512 C CA . ASN A 1 198 ? 2.706 -12.276 12.647 1.00 89.31 198 ASN A CA 1
ATOM 1513 C C . ASN A 1 198 ? 2.089 -12.953 11.423 1.00 89.31 198 ASN A C 1
ATOM 1515 O O . ASN A 1 198 ? 2.159 -14.181 11.291 1.00 89.31 198 ASN A O 1
ATOM 1519 N N . ASN A 1 199 ? 1.464 -12.168 10.556 1.00 87.06 199 ASN A N 1
ATOM 1520 C CA . ASN A 1 199 ? 0.757 -12.652 9.385 1.00 87.06 199 ASN A CA 1
ATOM 1521 C C . ASN A 1 199 ? 0.913 -11.697 8.188 1.00 87.06 199 ASN A C 1
ATOM 1523 O O . ASN A 1 199 ? -0.050 -11.056 7.759 1.00 87.06 199 ASN A O 1
ATOM 1527 N N . PRO A 1 200 ? 2.109 -11.648 7.584 1.00 90.44 200 PRO A N 1
ATOM 1528 C CA . PRO A 1 200 ? 2.302 -10.895 6.357 1.00 90.44 200 PRO A CA 1
ATOM 1529 C C . PRO A 1 200 ? 1.412 -11.454 5.239 1.00 90.44 200 PRO A C 1
ATOM 1531 O O . PRO A 1 200 ? 1.515 -12.621 4.852 1.00 90.44 200 PRO A O 1
ATOM 1534 N N . GLY A 1 201 ? 0.509 -10.612 4.740 1.00 88.44 201 GLY A N 1
ATOM 1535 C CA . GLY A 1 201 ? -0.385 -10.903 3.626 1.00 88.44 201 GLY A CA 1
ATOM 1536 C C . GLY A 1 201 ? 0.212 -10.433 2.306 1.00 88.44 201 GLY A C 1
ATOM 1537 O O . GLY A 1 201 ? 0.923 -9.432 2.262 1.00 88.44 201 GLY A O 1
ATOM 1538 N N . MET A 1 202 ? -0.074 -11.148 1.218 1.00 90.88 202 MET A N 1
ATOM 1539 C CA . MET A 1 202 ? 0.305 -10.705 -0.125 1.00 90.88 202 MET A CA 1
ATOM 1540 C C . MET A 1 202 ? -0.358 -9.364 -0.441 1.00 90.88 202 MET A C 1
ATOM 1542 O O . MET A 1 202 ? -1.560 -9.200 -0.229 1.00 90.88 202 MET A O 1
ATOM 1546 N N . ILE A 1 203 ? 0.405 -8.424 -0.995 1.00 93.06 203 ILE A N 1
ATOM 1547 C CA . ILE A 1 203 ? -0.150 -7.175 -1.506 1.00 93.06 203 ILE A CA 1
ATOM 1548 C C . ILE A 1 203 ? -0.943 -7.510 -2.763 1.00 93.06 203 ILE A C 1
ATOM 1550 O O . ILE A 1 203 ? -0.379 -7.835 -3.808 1.00 93.06 203 ILE A O 1
ATOM 1554 N N . THR A 1 204 ? -2.264 -7.492 -2.644 1.00 89.62 204 THR A N 1
ATOM 1555 C CA . THR A 1 204 ? -3.129 -8.043 -3.682 1.00 89.62 204 THR A CA 1
ATOM 1556 C C . THR A 1 204 ? -3.559 -7.019 -4.721 1.00 89.62 204 THR A C 1
ATOM 1558 O O . THR A 1 204 ? -3.606 -5.814 -4.442 1.00 89.62 204 THR A O 1
ATOM 1561 N N . PRO A 1 205 ? -3.853 -7.493 -5.943 1.00 91.44 205 PRO A N 1
ATOM 1562 C CA . PRO A 1 205 ? -4.350 -6.630 -6.992 1.00 91.44 205 PRO A CA 1
ATOM 1563 C C . PRO A 1 205 ? -5.772 -6.141 -6.702 1.00 91.44 205 PRO A C 1
ATOM 1565 O O . PRO A 1 205 ? -6.612 -6.889 -6.203 1.00 91.44 205 PRO A O 1
ATOM 1568 N N . ILE A 1 206 ? -6.059 -4.903 -7.105 1.00 90.88 206 ILE A N 1
ATOM 1569 C CA . ILE A 1 206 ? -7.384 -4.281 -7.026 1.00 90.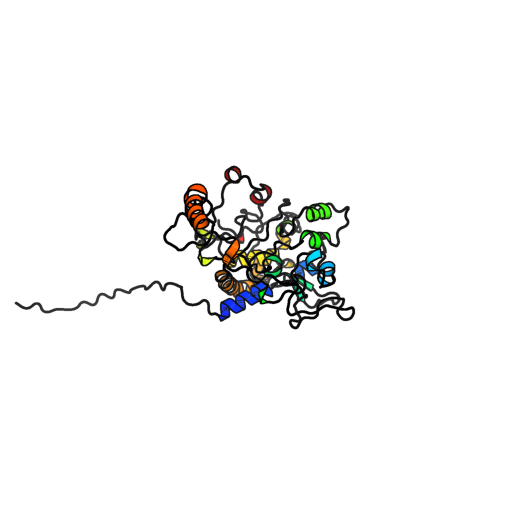88 206 ILE A CA 1
ATOM 1570 C C . ILE A 1 206 ? -7.832 -3.938 -8.445 1.00 90.88 206 ILE A C 1
ATOM 1572 O O . ILE A 1 206 ? -7.345 -2.997 -9.072 1.00 90.88 206 ILE A O 1
ATOM 1576 N N . TRP A 1 207 ? -8.761 -4.712 -8.989 1.00 90.56 207 TRP A N 1
ATOM 1577 C CA . TRP A 1 207 ? -9.285 -4.499 -10.335 1.00 90.56 207 TRP A CA 1
ATOM 1578 C C . TRP A 1 207 ? -10.677 -5.085 -10.482 1.00 90.56 207 TRP A C 1
ATOM 1580 O O . TRP A 1 207 ? -11.130 -5.864 -9.646 1.00 90.56 207 TRP A O 1
ATOM 1590 N N . ALA A 1 208 ? -11.342 -4.728 -11.582 1.00 88.19 208 ALA A N 1
ATOM 1591 C CA . ALA A 1 208 ? -12.667 -5.234 -11.926 1.00 88.19 208 ALA A CA 1
ATOM 1592 C C . ALA A 1 208 ? -13.692 -5.069 -10.787 1.00 88.19 208 ALA A C 1
ATOM 1594 O O . ALA A 1 208 ? -14.631 -5.851 -10.693 1.00 88.19 208 ALA A O 1
ATOM 1595 N N . VAL A 1 209 ? -13.536 -4.027 -9.959 1.00 86.56 209 VAL A N 1
ATOM 1596 C CA . VAL A 1 209 ? -14.424 -3.731 -8.823 1.00 86.56 209 VAL A CA 1
ATOM 1597 C C . VAL A 1 209 ? -15.904 -3.728 -9.232 1.00 86.56 209 VAL A C 1
ATOM 1599 O O . VAL A 1 209 ? -16.674 -4.404 -8.562 1.00 86.56 209 VAL A O 1
ATOM 1602 N N . PRO A 1 210 ? -16.322 -3.117 -10.364 1.00 85.56 210 PRO A N 1
ATOM 1603 C CA . PRO A 1 210 ? -17.732 -3.127 -10.768 1.00 85.56 210 PRO A CA 1
ATOM 1604 C C . PRO A 1 210 ? -18.302 -4.511 -11.113 1.00 85.56 210 PRO A C 1
ATOM 1606 O O . PRO A 1 210 ? -19.507 -4.634 -11.307 1.00 85.56 210 PRO A O 1
ATOM 1609 N N . GLU A 1 211 ? -17.450 -5.528 -11.277 1.00 84.56 211 GLU A N 1
ATOM 1610 C CA . GLU A 1 211 ? -17.849 -6.907 -11.587 1.00 84.56 211 GLU A CA 1
ATOM 1611 C C . GLU A 1 211 ? -17.831 -7.824 -10.358 1.00 84.56 211 GLU A C 1
ATOM 1613 O O . GLU A 1 211 ? -18.167 -9.002 -10.485 1.00 84.56 211 GLU A O 1
ATOM 1618 N N . ARG A 1 212 ? -17.424 -7.304 -9.191 1.00 85.06 212 ARG A N 1
ATOM 1619 C CA . ARG A 1 212 ? -17.447 -8.037 -7.923 1.00 85.06 212 ARG A CA 1
ATOM 1620 C C . ARG A 1 212 ? -18.875 -8.097 -7.353 1.00 85.06 212 ARG A C 1
ATOM 1622 O O . ARG A 1 212 ? -19.673 -7.197 -7.633 1.00 85.06 212 ARG A O 1
ATOM 1629 N N . PRO A 1 213 ? -19.212 -9.104 -6.532 1.00 84.38 213 PRO A N 1
ATOM 1630 C CA . PRO A 1 213 ? -20.531 -9.216 -5.915 1.00 84.38 213 PRO A CA 1
ATOM 1631 C C . PRO A 1 213 ? -20.871 -8.044 -4.984 1.00 84.38 213 PRO A C 1
ATOM 1633 O O . PRO A 1 213 ? -19.991 -7.382 -4.426 1.00 84.38 213 PRO A O 1
ATOM 1636 N N . PHE A 1 214 ? -22.172 -7.812 -4.802 1.00 86.62 214 PHE A N 1
ATOM 1637 C CA . PHE A 1 214 ? -22.717 -6.903 -3.792 1.00 86.62 214 PHE A CA 1
ATOM 1638 C C . PHE A 1 214 ? -23.387 -7.701 -2.682 1.00 86.62 214 PHE A C 1
ATOM 1640 O O . PHE A 1 214 ? -24.059 -8.699 -2.946 1.00 86.62 214 PHE A O 1
ATOM 1647 N N . PHE A 1 215 ? -23.277 -7.194 -1.462 1.00 86.94 215 PHE A N 1
ATOM 1648 C CA . PHE A 1 215 ? -23.843 -7.797 -0.267 1.00 86.94 215 PHE A CA 1
ATOM 1649 C C . PHE A 1 215 ? -24.799 -6.815 0.396 1.00 86.94 215 PHE A C 1
ATOM 1651 O O . PHE A 1 215 ? -24.498 -5.625 0.481 1.00 86.94 215 PHE A O 1
ATOM 1658 N N . ASP A 1 216 ? -25.942 -7.320 0.852 1.00 90.88 216 ASP A N 1
ATOM 1659 C CA . ASP A 1 216 ? -26.847 -6.578 1.724 1.00 90.88 216 ASP A CA 1
ATOM 1660 C C . ASP A 1 216 ? -26.333 -6.752 3.169 1.00 90.88 216 ASP A C 1
ATOM 1662 O O . ASP A 1 216 ? -26.382 -7.853 3.720 1.00 90.88 216 ASP A O 1
ATOM 1666 N N . LEU A 1 217 ? -25.770 -5.686 3.741 1.00 88.38 217 LEU A N 1
ATOM 1667 C CA . LEU A 1 217 ? -25.106 -5.652 5.051 1.00 88.38 217 LEU A CA 1
ATOM 1668 C C . LEU A 1 217 ? -25.760 -4.603 5.959 1.00 88.38 217 LEU A C 1
ATOM 1670 O O . LEU A 1 217 ? -26.618 -3.833 5.522 1.00 88.38 217 LEU A O 1
ATOM 1674 N N . THR A 1 218 ? -25.330 -4.551 7.219 1.00 88.69 218 THR A N 1
ATOM 1675 C CA . THR A 1 218 ? -25.676 -3.469 8.150 1.00 88.69 218 THR A CA 1
ATOM 1676 C C . THR A 1 218 ? -24.387 -2.793 8.598 1.00 88.69 218 THR A C 1
ATOM 1678 O O . THR A 1 218 ? -23.451 -3.480 8.984 1.00 88.69 218 THR A O 1
ATOM 1681 N N . ALA A 1 219 ? -24.31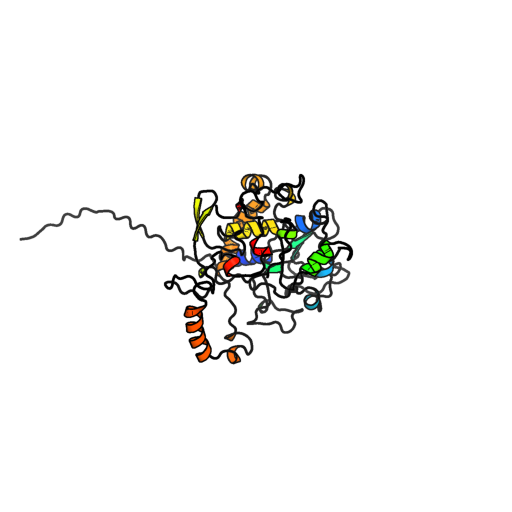6 -1.470 8.501 1.00 84.12 219 ALA A N 1
ATOM 1682 C CA . ALA A 1 219 ? -23.190 -0.683 8.990 1.00 84.12 219 ALA A CA 1
ATOM 1683 C C . ALA A 1 219 ? -23.733 0.404 9.919 1.00 84.12 219 ALA A C 1
ATOM 1685 O O . ALA A 1 219 ? -24.599 1.180 9.508 1.00 84.12 219 ALA A O 1
ATOM 1686 N N . GLU A 1 220 ? -23.272 0.426 11.170 1.00 81.19 220 GLU A N 1
ATOM 1687 C CA . GLU A 1 220 ? -23.774 1.339 12.209 1.00 81.19 220 GLU A CA 1
ATOM 1688 C C . GLU A 1 220 ? -25.310 1.260 12.377 1.00 81.19 220 GLU A C 1
ATOM 1690 O O . GLU A 1 220 ? -26.000 2.269 12.549 1.00 81.19 220 GLU A O 1
ATOM 1695 N N . GLY A 1 221 ? -25.885 0.056 12.278 1.00 85.44 221 GLY A N 1
ATOM 1696 C CA . GLY A 1 221 ? -27.335 -0.153 12.337 1.00 85.44 221 GLY A CA 1
ATOM 1697 C C . GLY A 1 221 ? -28.116 0.286 11.088 1.00 85.44 221 GLY A C 1
ATOM 1698 O O . GLY A 1 221 ? -29.349 0.214 11.085 1.00 85.44 221 GLY A O 1
ATOM 1699 N N . VAL A 1 222 ? -27.442 0.729 10.021 1.00 88.38 222 VAL A N 1
ATOM 1700 C CA . VAL A 1 222 ? -28.066 1.154 8.760 1.00 88.38 222 VAL A CA 1
ATOM 1701 C C . VAL A 1 222 ? -27.888 0.077 7.685 1.00 88.38 222 VAL A C 1
ATOM 1703 O O . VAL A 1 222 ? -26.758 -0.327 7.410 1.00 88.38 222 VAL A O 1
ATOM 1706 N N . PRO A 1 223 ? -28.970 -0.376 7.020 1.00 92.38 223 PRO A N 1
ATOM 1707 C CA . PRO A 1 223 ? -28.855 -1.281 5.881 1.00 92.38 223 PRO A CA 1
ATOM 1708 C C . PRO A 1 223 ? -28.091 -0.637 4.718 1.00 92.38 223 PRO A C 1
ATOM 1710 O O . PRO A 1 223 ? -28.453 0.447 4.252 1.00 92.38 223 PRO A O 1
ATOM 1713 N N . VAL A 1 224 ? -27.077 -1.331 4.206 1.00 90.06 224 VAL A N 1
ATOM 1714 C CA . VAL A 1 224 ? -26.251 -0.906 3.069 1.00 90.06 224 VAL A CA 1
ATOM 1715 C C . VAL A 1 224 ? -26.127 -2.031 2.044 1.00 90.06 224 VAL A C 1
ATOM 1717 O O . VAL A 1 224 ? -26.193 -3.207 2.388 1.00 90.06 224 VAL A O 1
ATOM 1720 N N . ARG A 1 225 ? -25.933 -1.677 0.767 1.00 90.50 225 ARG A N 1
ATOM 1721 C CA . ARG A 1 225 ? -25.651 -2.639 -0.307 1.00 90.50 225 ARG A CA 1
ATOM 1722 C C . ARG A 1 225 ? -24.338 -2.290 -0.991 1.00 90.50 225 ARG A C 1
ATOM 1724 O O . ARG A 1 225 ? -24.290 -1.341 -1.772 1.00 90.50 225 ARG A O 1
ATOM 1731 N N . VAL A 1 226 ? -23.282 -3.038 -0.689 1.00 88.44 226 VAL A N 1
ATOM 1732 C CA . VAL A 1 226 ? -21.896 -2.666 -1.027 1.00 88.44 226 VAL A CA 1
ATOM 1733 C C . VAL A 1 226 ? -21.038 -3.879 -1.398 1.00 88.44 226 VAL A C 1
ATOM 1735 O O . VAL A 1 226 ? -21.425 -5.023 -1.166 1.00 88.44 226 VAL A O 1
ATOM 1738 N N . HIS A 1 227 ? -19.875 -3.628 -2.005 1.00 85.81 227 HIS A N 1
ATOM 1739 C CA . HIS A 1 227 ? -18.827 -4.636 -2.187 1.00 85.81 227 HIS A CA 1
ATOM 1740 C C . HIS A 1 227 ? -18.056 -4.870 -0.887 1.00 85.81 227 HIS A C 1
ATOM 1742 O O . HIS A 1 227 ? -17.901 -3.949 -0.084 1.00 85.81 227 HIS A O 1
ATOM 1748 N N . ARG A 1 228 ? -17.452 -6.055 -0.768 1.00 84.38 228 ARG A N 1
ATOM 1749 C CA . ARG A 1 228 ? -16.410 -6.330 0.225 1.00 84.38 228 ARG A CA 1
ATOM 1750 C C . ARG A 1 228 ? -15.039 -6.066 -0.385 1.00 84.38 228 ARG A C 1
ATOM 1752 O O . ARG A 1 228 ? -14.659 -6.723 -1.352 1.00 84.38 228 ARG A O 1
ATOM 1759 N N . ASN A 1 229 ? -14.296 -5.096 0.142 1.00 70.62 229 ASN A N 1
ATOM 1760 C CA . ASN A 1 229 ? -13.046 -4.651 -0.482 1.00 70.62 229 ASN A CA 1
ATOM 1761 C C . ASN A 1 229 ? -11.779 -5.255 0.139 1.00 70.62 229 ASN A C 1
ATOM 1763 O O . ASN A 1 229 ? -10.765 -5.311 -0.554 1.00 70.62 229 ASN A O 1
ATOM 1767 N N . GLY A 1 230 ? -11.840 -5.769 1.371 1.00 65.62 230 GLY A N 1
ATOM 1768 C CA . GLY A 1 230 ? -10.697 -6.366 2.079 1.00 65.62 230 GLY A CA 1
ATOM 1769 C C . GLY A 1 230 ? -10.741 -7.887 2.196 1.00 65.62 230 GLY A C 1
ATOM 1770 O O . GLY A 1 230 ? -11.707 -8.544 1.814 1.00 65.62 230 GLY A O 1
ATOM 1771 N N . GLN A 1 231 ? -9.647 -8.447 2.717 1.00 58.31 231 GLN A N 1
ATOM 1772 C CA . GLN A 1 231 ? -9.396 -9.894 2.752 1.00 58.31 231 GLN A CA 1
ATOM 1773 C C . GLN A 1 231 ? -9.693 -10.566 4.098 1.00 58.31 231 GLN A C 1
ATOM 1775 O O . GLN A 1 231 ? -9.622 -11.789 4.179 1.00 58.31 231 GLN A O 1
ATOM 1780 N N . GLY A 1 232 ? -9.927 -9.800 5.166 1.00 57.31 232 GLY A N 1
ATOM 1781 C CA . GLY A 1 232 ? -10.184 -10.307 6.521 1.00 57.31 232 GLY A CA 1
ATOM 1782 C C . GLY A 1 232 ? -11.573 -9.962 7.072 1.00 57.31 232 GLY A C 1
ATOM 1783 O O . GLY A 1 232 ? -11.977 -10.550 8.066 1.00 57.31 232 GLY A O 1
ATOM 1784 N N . GLY A 1 233 ? -12.333 -9.087 6.407 1.00 63.50 233 GLY A N 1
ATOM 1785 C CA . GLY A 1 233 ? -13.636 -8.592 6.874 1.00 63.50 233 GLY A CA 1
ATOM 1786 C C . GLY A 1 233 ? -13.602 -7.146 7.383 1.00 63.50 233 GLY A C 1
ATOM 1787 O O . GLY A 1 233 ? -14.648 -6.538 7.517 1.00 63.50 233 GLY A O 1
ATOM 1788 N N . GLU A 1 234 ? -12.416 -6.558 7.553 1.00 68.38 234 GLU A N 1
ATOM 1789 C CA . GLU A 1 234 ? -12.168 -5.195 8.057 1.00 68.38 234 GLU A CA 1
ATOM 1790 C C . GLU A 1 234 ? -12.584 -4.045 7.114 1.00 68.38 234 GLU A C 1
ATOM 1792 O O . GLU A 1 234 ? -12.414 -2.876 7.445 1.00 68.38 234 GLU A O 1
ATOM 1797 N N . ASP A 1 235 ? -13.070 -4.391 5.922 1.00 79.69 235 ASP A N 1
ATOM 1798 C CA . ASP A 1 235 ? -13.347 -3.508 4.779 1.00 79.69 235 ASP A CA 1
ATOM 1799 C C . ASP A 1 235 ? -14.579 -4.002 3.999 1.00 79.69 235 ASP A C 1
ATOM 1801 O O . ASP A 1 235 ? -14.656 -3.930 2.762 1.00 79.69 235 ASP A O 1
ATOM 1805 N N . ASP A 1 236 ? -15.507 -4.646 4.696 1.00 81.62 236 ASP A N 1
ATOM 1806 C CA . ASP A 1 236 ? -16.696 -5.236 4.093 1.00 81.62 236 ASP A CA 1
ATOM 1807 C C . ASP A 1 236 ? -17.838 -4.220 3.909 1.00 81.62 236 ASP A C 1
ATOM 1809 O O . ASP A 1 236 ? -18.781 -4.494 3.171 1.00 81.62 236 ASP A O 1
ATOM 1813 N N . ALA A 1 237 ? -17.700 -3.014 4.469 1.00 87.12 237 ALA A N 1
ATOM 1814 C CA . ALA A 1 237 ? -18.668 -1.921 4.411 1.00 87.12 237 ALA A CA 1
ATOM 1815 C C . ALA A 1 237 ? -18.431 -0.914 3.256 1.00 87.12 237 ALA A C 1
ATOM 1817 O O . ALA A 1 237 ? -18.681 0.285 3.401 1.00 87.12 237 ALA A O 1
ATOM 1818 N N . GLY A 1 238 ? -17.971 -1.376 2.086 1.00 89.06 238 GLY A N 1
ATOM 1819 C CA . GLY A 1 238 ? -17.835 -0.543 0.881 1.00 89.06 238 GLY A CA 1
ATOM 1820 C C . GLY A 1 238 ? -16.463 0.110 0.682 1.00 89.06 238 GLY A C 1
ATOM 1821 O O . GLY A 1 238 ? -15.510 -0.152 1.410 1.00 89.06 238 GLY A O 1
ATOM 1822 N N . CYS A 1 239 ? -16.310 0.873 -0.407 1.00 90.81 239 CYS A N 1
ATOM 1823 C CA . CYS A 1 239 ? -14.995 1.342 -0.866 1.00 90.81 239 CYS A CA 1
ATOM 1824 C C . CYS A 1 239 ? -14.473 2.509 -0.030 1.00 90.81 239 CYS A C 1
ATOM 1826 O O . CYS A 1 239 ? -13.305 2.531 0.346 1.00 90.81 239 CYS A O 1
ATOM 1828 N N . GLU A 1 240 ? -15.342 3.462 0.280 1.00 92.31 240 GLU A N 1
ATOM 1829 C CA . GLU A 1 240 ? -15.006 4.680 1.003 1.00 92.31 240 GLU A CA 1
ATOM 1830 C C . GLU A 1 240 ? -14.554 4.358 2.430 1.00 92.31 240 GLU A C 1
ATOM 1832 O O . GLU A 1 240 ? -13.488 4.803 2.852 1.00 92.31 240 GLU A O 1
ATOM 1837 N N . THR A 1 241 ? -15.316 3.519 3.136 1.00 90.62 241 THR A N 1
ATOM 1838 C CA . THR A 1 241 ? -14.995 3.036 4.486 1.00 90.62 241 THR A CA 1
ATOM 1839 C C . THR A 1 241 ? -13.670 2.276 4.501 1.00 90.62 241 THR A C 1
ATOM 1841 O O . THR A 1 241 ? -12.798 2.571 5.319 1.00 90.62 241 THR A O 1
ATOM 1844 N N . ALA A 1 242 ? -13.475 1.369 3.537 1.00 90.94 242 ALA A N 1
ATOM 1845 C CA . ALA A 1 242 ? -12.231 0.624 3.396 1.00 90.94 242 ALA A CA 1
ATOM 1846 C C . ALA A 1 242 ? -11.028 1.549 3.155 1.00 90.94 242 ALA A C 1
ATOM 1848 O O . ALA A 1 242 ? -9.992 1.413 3.803 1.00 90.94 242 ALA A O 1
ATOM 1849 N N . ALA A 1 243 ? -11.165 2.527 2.253 1.00 93.50 243 ALA A N 1
ATOM 1850 C CA . ALA A 1 243 ? -10.109 3.485 1.943 1.00 93.50 243 ALA A CA 1
ATOM 1851 C C . ALA A 1 243 ? -9.739 4.346 3.161 1.00 93.50 243 ALA A C 1
ATOM 1853 O O . ALA A 1 243 ? -8.555 4.533 3.435 1.00 93.50 243 ALA A O 1
ATOM 1854 N N . LEU A 1 244 ? -10.729 4.833 3.919 1.00 94.31 244 LEU A N 1
ATOM 1855 C CA . LEU A 1 244 ? -10.487 5.587 5.153 1.00 94.31 244 LEU A CA 1
ATOM 1856 C C . LEU A 1 244 ? -9.697 4.757 6.168 1.00 94.31 244 LEU A C 1
ATOM 1858 O O . LEU A 1 244 ? -8.703 5.245 6.706 1.00 94.31 244 LEU A O 1
ATOM 1862 N N . ARG A 1 245 ? -10.081 3.494 6.374 1.00 92.62 245 ARG A N 1
ATOM 1863 C CA . ARG A 1 245 ? -9.365 2.564 7.257 1.00 92.62 245 ARG A CA 1
ATOM 1864 C C . ARG A 1 245 ? -7.923 2.342 6.803 1.00 92.62 245 ARG A C 1
ATOM 1866 O O . ARG A 1 245 ? -7.023 2.379 7.637 1.00 92.62 245 ARG A O 1
ATOM 1873 N N . VAL A 1 246 ? -7.664 2.184 5.496 1.00 92.31 246 VAL A N 1
ATOM 1874 C CA . VAL A 1 246 ? -6.279 2.124 4.982 1.00 92.31 246 VAL A CA 1
ATOM 1875 C C . VAL A 1 246 ? -5.506 3.369 5.389 1.00 92.31 246 VAL A C 1
ATOM 1877 O O . VAL A 1 246 ? -4.398 3.228 5.895 1.00 92.31 246 VAL A O 1
ATOM 1880 N N . TYR A 1 247 ? -6.072 4.566 5.206 1.00 95.50 247 TYR A N 1
ATOM 1881 C CA . TYR A 1 247 ? -5.392 5.808 5.573 1.00 95.50 247 TYR A CA 1
ATOM 1882 C C . TYR A 1 247 ? -5.066 5.889 7.065 1.00 95.50 247 TYR A C 1
ATOM 1884 O O . TYR A 1 247 ? -3.971 6.337 7.407 1.00 95.50 247 TYR A O 1
ATOM 1892 N N . PHE A 1 248 ? -5.939 5.387 7.943 1.00 94.12 248 PHE A N 1
ATOM 1893 C CA . PHE A 1 248 ? -5.607 5.218 9.360 1.00 94.12 248 PHE A CA 1
ATOM 1894 C C . PHE A 1 248 ? -4.416 4.266 9.568 1.00 94.12 248 PHE A C 1
ATOM 1896 O O . PHE A 1 248 ? -3.462 4.660 10.235 1.00 94.12 248 PHE A O 1
ATOM 1903 N N . ASN A 1 249 ? -4.390 3.085 8.930 1.00 91.06 249 ASN A N 1
ATOM 1904 C CA . ASN A 1 249 ? -3.252 2.143 9.018 1.00 91.06 249 ASN A CA 1
ATOM 1905 C C . ASN A 1 249 ? -1.921 2.745 8.526 1.00 91.06 249 ASN A C 1
ATOM 1907 O O . ASN A 1 249 ? -0.845 2.316 8.937 1.00 91.06 249 ASN A O 1
ATOM 1911 N N . ILE A 1 250 ? -1.963 3.717 7.609 1.00 93.75 250 ILE A N 1
ATOM 1912 C CA . ILE A 1 250 ? -0.768 4.441 7.139 1.00 93.75 250 ILE A CA 1
ATOM 1913 C C . ILE A 1 250 ? -0.583 5.793 7.840 1.00 93.75 250 ILE A C 1
ATOM 1915 O O . ILE A 1 250 ? 0.172 6.644 7.371 1.00 93.75 250 ILE A O 1
ATOM 1919 N N . GLY A 1 251 ? -1.216 5.976 9.000 1.00 94.44 251 GLY A N 1
ATOM 1920 C CA . GLY A 1 251 ? -0.867 7.015 9.960 1.00 94.44 251 GLY A CA 1
ATOM 1921 C C . GLY A 1 251 ? -1.718 8.281 9.941 1.00 94.44 251 GLY A C 1
ATOM 1922 O O . GLY A 1 251 ? -1.391 9.222 10.670 1.00 94.44 251 GLY A O 1
ATOM 1923 N N . MET A 1 252 ? -2.786 8.340 9.142 1.00 96.25 252 MET A N 1
ATOM 1924 C CA . MET A 1 252 ? -3.743 9.448 9.200 1.00 96.25 252 MET A CA 1
ATOM 1925 C C . MET A 1 252 ? -4.323 9.555 10.618 1.00 96.25 252 MET A C 1
ATOM 1927 O O . MET A 1 252 ? -4.781 8.566 11.185 1.00 96.25 252 MET A O 1
ATOM 1931 N N . CYS A 1 253 ? -4.305 10.762 11.191 1.00 95.06 253 CYS A N 1
ATOM 1932 C CA . CYS A 1 253 ? -4.829 11.053 12.534 1.00 95.06 253 CYS A CA 1
ATOM 1933 C C . CYS A 1 253 ? -4.229 10.197 13.670 1.00 95.06 253 CYS A C 1
ATOM 1935 O O . CYS A 1 253 ? -4.876 9.987 14.705 1.00 95.06 253 CYS A O 1
ATOM 1937 N N . ALA A 1 254 ? -3.012 9.667 13.487 1.00 94.19 254 ALA A N 1
ATOM 1938 C CA . ALA A 1 254 ? -2.443 8.706 14.422 1.00 94.19 254 ALA A CA 1
ATOM 1939 C C . ALA A 1 254 ? -2.339 9.262 15.855 1.00 94.19 254 ALA A C 1
ATOM 1941 O O . ALA A 1 254 ? -2.711 8.585 16.817 1.00 94.19 254 ALA A O 1
ATOM 1942 N N . ALA A 1 255 ? -1.855 10.501 15.997 1.00 92.75 255 ALA A N 1
ATOM 1943 C CA . ALA A 1 255 ? -1.674 11.142 17.299 1.00 92.75 255 ALA A CA 1
ATOM 1944 C C . ALA A 1 255 ? -3.009 11.572 17.913 1.00 92.75 255 ALA A C 1
ATOM 1946 O O . ALA A 1 255 ? -3.192 11.497 19.124 1.00 92.75 255 ALA A O 1
ATOM 1947 N N . GLU A 1 256 ? -3.907 12.058 17.061 1.00 93.56 256 GLU A N 1
ATOM 1948 C CA . GLU A 1 256 ? -5.122 12.753 17.445 1.00 93.56 256 GLU A CA 1
ATOM 1949 C C . GLU A 1 256 ? -6.201 11.790 17.940 1.00 93.56 256 GLU A C 1
ATOM 1951 O O . GLU A 1 256 ? -6.898 12.126 18.894 1.00 93.56 256 GLU A O 1
ATOM 1956 N N . CYS A 1 257 ? -6.349 10.611 17.320 1.00 92.00 257 CYS A N 1
ATOM 1957 C CA . CYS A 1 257 ? -7.424 9.689 17.698 1.00 92.00 257 CYS A CA 1
ATOM 1958 C C . CYS A 1 257 ? -7.171 8.191 17.445 1.00 92.00 257 CYS A C 1
ATOM 1960 O O . CYS A 1 257 ? -8.087 7.401 17.633 1.00 92.00 257 CYS A O 1
ATOM 1962 N N . MET A 1 258 ? -5.969 7.759 17.042 1.00 91.75 258 MET A N 1
ATOM 1963 C CA . MET A 1 258 ? -5.683 6.325 16.840 1.00 91.75 258 MET A CA 1
ATOM 1964 C C . MET A 1 258 ? -4.894 5.710 18.001 1.00 91.75 258 MET A C 1
ATOM 1966 O O . MET A 1 258 ? -5.289 4.685 18.545 1.00 91.75 258 MET A O 1
ATOM 1970 N N . ILE A 1 259 ? -3.776 6.326 18.410 1.00 91.88 259 ILE A N 1
ATOM 1971 C CA . ILE A 1 259 ? -2.806 5.706 19.336 1.00 91.88 259 ILE A CA 1
ATOM 1972 C C . ILE A 1 259 ? -3.421 5.341 20.694 1.00 91.88 259 ILE A C 1
ATOM 1974 O O . ILE A 1 259 ? -3.055 4.319 21.273 1.00 91.88 259 ILE A O 1
ATOM 1978 N N . GLY A 1 260 ? -4.360 6.144 21.199 1.00 91.19 260 GLY A N 1
ATOM 1979 C CA . GLY A 1 260 ? -5.055 5.871 22.463 1.00 91.19 260 GLY A CA 1
ATOM 1980 C C . GLY A 1 260 ? -5.923 4.607 22.445 1.00 91.19 260 GLY A C 1
ATOM 1981 O O . GLY A 1 260 ? -6.240 4.078 23.504 1.00 91.19 260 GLY A O 1
ATOM 1982 N N . HIS A 1 261 ? -6.264 4.105 21.257 1.00 91.38 261 HIS A N 1
ATOM 1983 C CA . HIS A 1 261 ? -7.123 2.941 21.048 1.00 91.38 261 HIS A CA 1
ATOM 1984 C C . HIS A 1 261 ? -6.344 1.648 20.781 1.00 91.38 261 HIS A C 1
ATOM 1986 O O . HIS A 1 261 ? -6.942 0.592 20.578 1.00 91.38 261 HIS A O 1
ATOM 1992 N N . LEU A 1 262 ? -5.012 1.713 20.757 1.00 90.44 262 LEU A N 1
ATOM 1993 C CA . LEU A 1 262 ? -4.155 0.582 20.428 1.00 90.44 262 LEU A CA 1
ATOM 1994 C C . LEU A 1 262 ? -3.851 -0.301 21.645 1.00 90.44 262 LEU A C 1
ATOM 1996 O O . LEU A 1 262 ? -3.610 0.193 22.744 1.00 90.44 262 LEU A O 1
ATOM 2000 N N . ALA A 1 263 ? -3.725 -1.616 21.427 1.00 86.19 263 ALA A N 1
ATOM 2001 C CA . ALA A 1 263 ? -3.260 -2.559 22.454 1.00 86.19 263 ALA A CA 1
ATOM 2002 C C . ALA A 1 263 ? -1.831 -2.250 22.936 1.00 86.19 263 ALA A C 1
ATOM 2004 O O . ALA A 1 263 ? -1.496 -2.445 24.098 1.00 86.19 263 ALA A O 1
ATOM 2005 N N . ASN A 1 264 ? -0.978 -1.747 22.044 1.00 85.81 264 ASN A N 1
ATOM 2006 C CA . ASN A 1 264 ? 0.349 -1.217 22.357 1.00 85.81 264 ASN A CA 1
ATOM 2007 C C . ASN A 1 264 ? 0.327 0.289 22.678 1.00 85.81 264 ASN A C 1
ATOM 2009 O O . ASN A 1 264 ? 1.386 0.881 22.848 1.00 85.81 264 ASN A O 1
ATOM 2013 N N . GLY A 1 265 ? -0.847 0.916 22.755 1.00 84.38 265 GLY A N 1
ATOM 2014 C CA . GLY A 1 265 ? -1.023 2.319 23.111 1.00 84.38 265 GLY A CA 1
ATOM 2015 C C . GLY A 1 265 ? -0.913 2.590 24.618 1.00 84.38 265 GLY A C 1
ATOM 2016 O O . GLY A 1 265 ? -0.749 1.668 25.427 1.00 84.38 265 GLY A O 1
ATOM 2017 N N . PRO A 1 266 ? -1.013 3.864 25.039 1.00 81.12 266 PRO A N 1
ATOM 2018 C CA . PRO A 1 266 ? -1.074 4.230 26.451 1.00 81.12 266 PRO A CA 1
ATOM 2019 C C . PRO A 1 266 ? -2.213 3.493 27.174 1.00 81.12 266 PRO A C 1
ATOM 2021 O O . PRO A 1 266 ? -3.367 3.580 26.777 1.00 81.12 266 PRO A O 1
ATOM 2024 N N . GLY A 1 267 ? -1.900 2.769 28.251 1.00 80.12 267 GLY A N 1
ATOM 2025 C CA . GLY A 1 267 ? -2.892 1.991 29.010 1.00 80.12 267 GLY A CA 1
ATOM 2026 C C . GLY A 1 267 ? -3.129 0.563 28.500 1.00 80.12 267 GLY A C 1
ATOM 2027 O O . GLY A 1 267 ? -3.713 -0.233 29.230 1.00 80.12 267 GLY A O 1
ATOM 2028 N N . GLY A 1 268 ? -2.617 0.206 27.319 1.00 78.19 268 GLY A N 1
ATOM 2029 C CA . GLY A 1 268 ? -2.489 -1.181 26.866 1.00 78.19 268 GLY A CA 1
ATOM 2030 C C . GLY A 1 268 ? -3.794 -1.920 26.540 1.00 78.19 268 GLY A C 1
ATOM 2031 O O . GLY A 1 268 ? -3.799 -3.149 26.509 1.00 78.19 268 GLY A O 1
ATOM 2032 N N . SER A 1 269 ? -4.906 -1.206 26.344 1.00 83.81 269 SER A N 1
ATOM 2033 C CA . SER A 1 269 ? -6.200 -1.801 25.995 1.00 83.81 269 SER A CA 1
ATOM 2034 C C . SER A 1 269 ? -6.617 -1.357 24.606 1.00 83.81 269 SER A C 1
ATOM 2036 O O . SER A 1 269 ? -6.739 -0.161 24.350 1.00 83.81 269 SER A O 1
ATOM 2038 N N . GLN A 1 270 ? -6.906 -2.320 23.734 1.00 89.06 270 GLN A N 1
ATOM 2039 C CA . GLN A 1 270 ? -7.515 -2.008 22.450 1.00 89.06 270 GLN A CA 1
ATOM 2040 C C . GLN A 1 270 ? -8.981 -1.606 22.647 1.00 89.06 270 GLN A C 1
ATOM 2042 O O . GLN A 1 270 ? -9.685 -2.215 23.453 1.00 89.06 270 GLN A O 1
ATOM 2047 N N . THR A 1 271 ? -9.431 -0.582 21.929 1.00 91.88 271 THR A N 1
ATOM 2048 C CA . THR A 1 271 ? -10.838 -0.149 21.882 1.00 91.88 271 THR A CA 1
ATOM 2049 C C . THR A 1 271 ? -11.176 0.334 20.471 1.00 91.88 271 THR A C 1
ATOM 2051 O O . THR A 1 271 ? -10.250 0.656 19.733 1.00 91.88 271 THR A O 1
ATOM 2054 N N . PRO A 1 272 ? -12.455 0.408 20.061 1.00 92.12 272 PRO A N 1
ATOM 2055 C CA . PRO A 1 272 ? -12.821 0.967 18.761 1.00 92.12 272 PRO A CA 1
ATOM 2056 C C . PRO A 1 272 ? -12.480 2.450 18.671 1.00 92.12 272 PRO A C 1
ATOM 2058 O O . PRO A 1 272 ? -12.689 3.177 19.643 1.00 92.12 272 PRO A O 1
ATOM 2061 N N . ILE A 1 273 ? -12.023 2.903 17.502 1.00 91.62 273 ILE A N 1
ATOM 2062 C CA . ILE A 1 273 ? -11.913 4.339 17.220 1.00 91.62 273 ILE A CA 1
ATOM 2063 C C . ILE A 1 273 ? -13.307 4.972 17.204 1.00 91.62 273 ILE A C 1
ATOM 2065 O O . ILE A 1 273 ? -14.239 4.434 16.606 1.00 91.62 273 ILE A O 1
ATOM 2069 N N . ASP A 1 274 ? -13.430 6.157 17.801 1.00 91.94 274 ASP A N 1
ATOM 2070 C CA . ASP A 1 274 ? -14.617 7.001 17.675 1.00 91.94 274 ASP A CA 1
ATOM 2071 C C . ASP A 1 274 ? -14.440 7.995 16.513 1.00 91.94 274 ASP A C 1
ATOM 2073 O O . ASP A 1 274 ? -13.768 9.025 16.624 1.00 91.94 274 ASP A O 1
ATOM 2077 N N . LEU A 1 275 ? -15.078 7.708 15.374 1.00 92.25 275 LEU A N 1
ATOM 2078 C CA . LEU A 1 275 ? -15.041 8.587 14.201 1.00 92.25 275 LEU A CA 1
ATOM 2079 C C . LEU A 1 275 ? -15.662 9.966 14.468 1.00 92.25 275 LEU A C 1
ATOM 2081 O O . LEU A 1 275 ? -15.250 10.957 13.863 1.00 92.25 275 LEU A O 1
ATOM 2085 N N . ALA A 1 276 ? -16.655 10.071 15.354 1.00 93.12 276 ALA A N 1
ATOM 2086 C CA . ALA A 1 276 ? -17.250 11.353 15.711 1.00 93.12 276 ALA A CA 1
ATOM 2087 C C . ALA A 1 276 ? -16.305 12.197 16.578 1.00 93.12 276 ALA A C 1
ATOM 2089 O O . ALA A 1 276 ? -16.330 13.427 16.482 1.00 93.12 276 ALA A O 1
ATOM 2090 N N . GLU A 1 277 ? -15.466 11.570 17.403 1.00 92.56 277 GLU A N 1
ATOM 2091 C CA . GLU A 1 277 ? -14.359 12.238 18.086 1.00 92.56 277 GLU A CA 1
ATOM 2092 C C . GLU A 1 277 ? -13.266 12.648 17.099 1.00 92.56 277 GLU A C 1
ATOM 2094 O O . GLU A 1 277 ? -12.936 13.835 17.037 1.00 92.56 277 GLU A O 1
ATOM 2099 N N . CYS A 1 278 ? -12.784 11.724 16.260 1.00 95.25 278 CYS A N 1
ATOM 2100 C CA . CYS A 1 278 ? -11.753 12.007 15.259 1.00 95.25 278 CYS A CA 1
ATOM 2101 C C . CYS A 1 278 ? -12.106 13.219 14.387 1.00 95.25 278 CYS A C 1
ATOM 2103 O O . CYS A 1 278 ? -11.272 14.100 14.194 1.00 95.25 278 CYS A O 1
ATOM 2105 N N . ARG A 1 279 ? -13.357 13.327 13.913 1.00 96.38 279 ARG A N 1
ATOM 2106 C CA . ARG A 1 279 ? -13.822 14.464 13.090 1.00 96.38 279 ARG A CA 1
ATOM 2107 C C . ARG A 1 279 ? -13.703 15.824 13.786 1.00 96.38 279 ARG A C 1
ATOM 2109 O O . ARG A 1 279 ? -13.645 16.845 13.106 1.00 96.38 279 ARG A O 1
ATOM 2116 N N . LYS A 1 280 ? -13.684 15.867 15.123 1.00 96.56 280 LYS A N 1
ATOM 2117 C CA . LYS A 1 280 ? -13.535 17.112 15.898 1.00 96.56 280 LYS A CA 1
ATOM 2118 C C . LYS A 1 280 ? -12.079 17.549 16.026 1.00 96.56 280 LYS A C 1
ATOM 2120 O O . LYS A 1 280 ? -11.831 18.744 16.167 1.00 96.56 280 LYS A O 1
ATOM 2125 N N . VAL A 1 281 ? -11.144 16.599 16.022 1.00 95.75 281 VAL A N 1
ATOM 2126 C CA . VAL A 1 281 ? -9.734 16.838 16.376 1.00 95.75 281 VAL A CA 1
ATOM 2127 C C . VAL A 1 281 ? -8.759 16.635 15.217 1.00 95.75 281 VAL A C 1
ATOM 2129 O O . VAL A 1 281 ? -7.639 17.128 15.296 1.00 95.75 281 VAL A O 1
ATOM 2132 N N . CYS A 1 282 ? -9.178 15.976 14.133 1.00 96.00 282 CYS A N 1
ATOM 2133 C CA . CYS A 1 282 ? -8.347 15.677 12.971 1.00 96.00 282 CYS A CA 1
ATOM 2134 C C . CYS A 1 282 ? -8.943 16.253 11.669 1.00 96.00 282 CYS A C 1
ATOM 2136 O O . CYS A 1 282 ? -9.825 15.641 11.056 1.00 96.00 282 CYS A O 1
ATOM 2138 N N . PRO A 1 283 ? -8.468 17.423 11.207 1.00 96.06 283 PRO A N 1
ATOM 2139 C CA . PRO A 1 283 ? -8.860 17.998 9.921 1.00 96.06 283 PRO A CA 1
ATOM 2140 C C . PRO A 1 283 ? -8.573 17.097 8.712 1.00 96.06 283 PRO A C 1
ATOM 2142 O O . PRO A 1 283 ? -9.295 17.167 7.718 1.00 96.06 283 PRO A O 1
ATOM 2145 N N . GLU A 1 284 ? -7.541 16.257 8.774 1.00 96.88 284 GLU A N 1
ATOM 2146 C CA . GLU A 1 284 ? -7.157 15.350 7.691 1.00 96.88 284 GLU A CA 1
ATOM 2147 C C . GLU A 1 284 ? -8.216 14.278 7.434 1.00 96.88 284 GLU A C 1
ATOM 2149 O O . GLU A 1 284 ? -8.469 13.962 6.273 1.00 96.88 284 GLU A O 1
ATOM 2154 N N . LEU A 1 285 ? -8.911 13.797 8.474 1.00 97.38 285 LEU A N 1
ATOM 2155 C CA . LEU A 1 285 ? -10.041 12.881 8.296 1.00 97.38 285 LEU A CA 1
ATOM 2156 C C . LEU A 1 285 ? -11.143 13.530 7.452 1.00 97.38 285 LEU A C 1
ATOM 2158 O O . LEU A 1 285 ? -11.636 12.920 6.509 1.00 97.38 285 LEU A O 1
ATOM 2162 N N . LEU A 1 286 ? -11.492 14.788 7.735 1.00 97.38 286 LEU A N 1
ATOM 2163 C CA . LEU A 1 286 ? -12.516 15.507 6.968 1.00 97.38 286 LEU A CA 1
ATOM 2164 C C . LEU A 1 286 ? -12.097 15.700 5.504 1.00 97.38 286 LEU A C 1
ATOM 2166 O O . LEU A 1 286 ? -12.933 15.643 4.602 1.00 97.38 286 LEU A O 1
ATOM 2170 N N . GLN A 1 287 ? -10.804 15.925 5.259 1.00 97.31 287 GLN A N 1
ATOM 2171 C CA . GLN A 1 287 ? -10.256 16.009 3.903 1.00 97.31 287 GLN A CA 1
ATOM 2172 C C . GLN A 1 287 ? -10.323 14.655 3.189 1.00 97.31 287 GLN A C 1
ATOM 2174 O O . GLN A 1 287 ? -10.709 14.601 2.018 1.00 97.31 287 GLN A O 1
ATOM 2179 N N . ALA A 1 288 ? -9.988 13.568 3.887 1.00 97.44 288 ALA A N 1
ATOM 2180 C CA . ALA A 1 288 ? -10.065 12.216 3.356 1.00 97.44 288 ALA A CA 1
ATOM 2181 C C . ALA A 1 288 ? -11.515 11.837 3.021 1.00 97.44 288 ALA A C 1
ATOM 2183 O O . ALA A 1 288 ? -11.781 11.428 1.893 1.00 97.44 288 ALA A O 1
ATOM 2184 N N . GLU A 1 289 ? -12.475 12.083 3.917 1.00 96.94 289 GLU A N 1
ATOM 2185 C CA . GLU A 1 289 ? -13.908 11.827 3.693 1.00 96.94 289 GLU A CA 1
ATOM 2186 C C . GLU A 1 289 ? -14.448 12.549 2.446 1.00 96.94 289 GLU A C 1
ATOM 2188 O O . GLU A 1 289 ? -15.236 11.989 1.684 1.00 96.94 289 GLU A O 1
ATOM 2193 N N . GLN A 1 290 ? -13.976 13.769 2.174 1.00 96.50 290 GLN A N 1
ATOM 2194 C CA . GLN A 1 290 ? -14.345 14.525 0.969 1.00 96.50 290 GLN A CA 1
ATOM 2195 C C . GLN A 1 290 ? -13.686 13.998 -0.318 1.00 96.50 290 GLN A C 1
ATOM 2197 O O . GLN A 1 290 ? -14.113 14.344 -1.424 1.00 96.50 290 GLN A O 1
ATOM 2202 N N . SER A 1 291 ? -12.638 13.185 -0.189 1.00 96.50 291 SER A N 1
ATOM 2203 C CA . SER A 1 291 ? -11.754 12.781 -1.285 1.00 96.50 291 SER A CA 1
ATOM 2204 C C . SER A 1 291 ? -11.927 11.316 -1.689 1.00 96.50 291 SER A C 1
ATOM 2206 O O . SER A 1 291 ? -11.832 11.000 -2.877 1.00 96.50 291 SER A O 1
ATOM 2208 N N . VAL A 1 292 ? -12.231 10.419 -0.744 1.00 95.25 292 VAL A N 1
ATOM 2209 C CA . VAL A 1 292 ? -12.270 8.963 -0.981 1.00 95.25 292 VAL A CA 1
ATOM 2210 C C . VAL A 1 292 ? -13.282 8.542 -2.044 1.00 95.25 292 VAL A C 1
ATOM 2212 O O . VAL A 1 292 ? -13.000 7.614 -2.793 1.00 95.25 292 VAL A O 1
ATOM 2215 N N . GLY A 1 293 ? -14.390 9.267 -2.228 1.00 95.81 293 GLY A N 1
ATOM 2216 C CA . GLY A 1 293 ? -15.333 8.982 -3.320 1.00 95.81 293 GLY A CA 1
ATOM 2217 C C . GLY A 1 293 ? -14.696 9.086 -4.717 1.00 95.81 293 GLY A C 1
ATOM 2218 O O . GLY A 1 293 ? -15.013 8.306 -5.615 1.00 95.81 293 GLY A O 1
ATOM 2219 N N . LYS A 1 294 ? -13.733 9.999 -4.907 1.00 97.56 294 LYS A N 1
ATOM 2220 C CA . LYS A 1 294 ? -12.977 10.131 -6.165 1.00 97.56 294 LYS A CA 1
ATOM 2221 C C . LYS A 1 294 ? -11.982 8.988 -6.326 1.00 97.56 294 LYS A C 1
ATOM 2223 O O . LYS A 1 294 ? -11.883 8.416 -7.408 1.00 97.56 294 LYS A O 1
ATOM 2228 N N . LEU A 1 295 ? -11.294 8.609 -5.247 1.00 96.69 295 LEU A N 1
ATOM 2229 C CA . LEU A 1 295 ? -10.439 7.417 -5.227 1.00 96.69 295 LEU A CA 1
ATOM 2230 C C . LEU A 1 295 ? -11.248 6.167 -5.599 1.00 96.69 295 LEU A C 1
ATOM 2232 O O . LEU A 1 295 ? -10.816 5.383 -6.440 1.00 96.69 295 LEU A O 1
ATOM 2236 N N . CYS A 1 296 ? -12.457 6.017 -5.065 1.00 94.44 296 CYS A N 1
ATOM 2237 C CA . CYS A 1 296 ? -13.350 4.915 -5.406 1.00 94.44 296 CYS A CA 1
ATOM 2238 C C . CYS A 1 296 ? -13.799 4.955 -6.870 1.00 94.44 296 CYS A C 1
ATOM 2240 O O . CYS A 1 296 ? -13.807 3.918 -7.533 1.00 94.44 296 CYS A O 1
ATOM 2242 N N . ALA A 1 297 ? -14.076 6.141 -7.423 1.00 95.69 297 ALA A N 1
ATOM 2243 C CA . ALA A 1 297 ? -14.309 6.296 -8.857 1.00 95.69 297 ALA A CA 1
ATOM 2244 C C . ALA A 1 297 ? -13.097 5.848 -9.692 1.00 95.69 297 ALA A C 1
ATOM 2246 O O . ALA A 1 297 ? -13.273 5.205 -10.727 1.00 95.69 297 ALA A O 1
ATOM 2247 N N . PHE A 1 298 ? -11.872 6.130 -9.237 1.00 97.00 298 PHE A N 1
ATOM 2248 C CA . PHE A 1 298 ? -10.662 5.605 -9.862 1.00 97.00 298 PHE A CA 1
ATOM 2249 C C . PHE A 1 298 ? -10.593 4.077 -9.777 1.00 97.00 298 PHE A C 1
ATOM 2251 O O . PHE A 1 298 ? -10.417 3.451 -10.817 1.00 97.00 298 PHE A O 1
ATOM 2258 N N . LEU A 1 299 ? -10.804 3.462 -8.608 1.00 94.00 299 LEU A N 1
ATOM 2259 C CA . LEU A 1 299 ? -10.720 2.003 -8.411 1.00 94.00 299 LEU A CA 1
ATOM 2260 C C . LEU A 1 299 ? -11.748 1.191 -9.214 1.00 94.00 299 LEU A C 1
ATOM 2262 O O . LEU A 1 299 ? -11.557 -0.003 -9.443 1.00 94.00 299 LEU A O 1
ATOM 2266 N N . GLN A 1 300 ? -12.806 1.827 -9.714 1.00 91.75 300 GLN A N 1
ATOM 2267 C CA . GLN A 1 300 ? -13.744 1.196 -10.645 1.00 91.75 300 GLN A CA 1
ATOM 2268 C C . GLN A 1 300 ? -13.163 0.988 -12.057 1.00 91.75 300 GLN A C 1
ATOM 2270 O O . GLN A 1 300 ? -13.753 0.268 -12.867 1.00 91.75 300 GLN A O 1
ATOM 2275 N N . THR A 1 301 ? -12.021 1.605 -12.378 1.00 94.31 301 THR A N 1
ATOM 2276 C CA . THR A 1 301 ? -11.454 1.631 -13.736 1.00 94.31 301 THR A CA 1
ATOM 2277 C C . THR A 1 301 ? -10.418 0.541 -14.053 1.00 94.31 301 THR A C 1
ATOM 2279 O O . THR A 1 301 ? -10.478 0.029 -15.178 1.00 94.31 301 THR A O 1
ATOM 2282 N N . PRO A 1 302 ? -9.506 0.121 -13.144 1.00 93.12 302 PRO A N 1
ATOM 2283 C CA . PRO A 1 302 ? -8.469 -0.849 -13.469 1.00 93.12 302 PRO A CA 1
ATOM 2284 C C . PRO A 1 302 ? -9.032 -2.227 -13.803 1.00 93.12 302 PRO A C 1
ATOM 2286 O O . PRO A 1 302 ? -10.015 -2.701 -13.221 1.00 93.12 302 PRO A O 1
ATOM 2289 N N . ARG A 1 303 ? -8.370 -2.900 -14.743 1.00 90.81 303 ARG A N 1
ATOM 2290 C CA . ARG A 1 303 ? -8.719 -4.238 -15.227 1.00 90.81 303 ARG A CA 1
ATOM 2291 C C . ARG A 1 303 ? -7.503 -5.152 -15.130 1.00 90.81 303 ARG A C 1
ATOM 2293 O O . ARG A 1 303 ? -6.393 -4.661 -15.297 1.00 90.81 303 ARG A O 1
ATOM 2300 N N . PRO A 1 304 ? -7.696 -6.464 -14.909 1.00 90.81 304 PRO A N 1
ATOM 2301 C CA . PRO A 1 304 ? -6.581 -7.399 -14.882 1.00 90.81 304 PRO A CA 1
ATOM 2302 C C . PRO A 1 304 ? -5.846 -7.396 -16.231 1.00 90.81 304 PRO A C 1
ATOM 2304 O O . PRO A 1 304 ? -6.498 -7.600 -17.269 1.00 90.81 304 PRO A O 1
ATOM 2307 N N . PRO A 1 305 ? -4.512 -7.217 -16.242 1.00 92.56 305 PRO A N 1
ATOM 2308 C CA . PRO A 1 305 ? -3.708 -7.410 -17.438 1.00 92.56 305 PRO A CA 1
ATOM 2309 C C . PRO A 1 305 ? -3.938 -8.804 -18.024 1.00 92.56 305 PRO A C 1
ATOM 2311 O O . PRO A 1 305 ? -4.065 -9.802 -17.310 1.00 92.56 305 PRO A O 1
ATOM 2314 N N . ARG A 1 306 ? -4.026 -8.889 -19.351 1.00 91.75 306 ARG A N 1
ATOM 2315 C CA . ARG A 1 306 ? -4.285 -10.154 -20.045 1.00 91.75 306 ARG A CA 1
ATOM 2316 C C . ARG A 1 306 ? -2.972 -10.729 -20.553 1.00 91.75 306 ARG A C 1
ATOM 2318 O O . ARG A 1 306 ? -2.284 -10.060 -21.314 1.00 91.75 306 ARG A O 1
ATOM 2325 N N . LEU A 1 307 ? -2.691 -11.994 -20.230 1.00 93.69 307 LEU A N 1
ATOM 2326 C CA . LEU A 1 307 ? -1.492 -12.700 -20.704 1.00 93.69 307 LEU A CA 1
ATOM 2327 C C . LEU A 1 307 ? -1.312 -12.599 -22.225 1.00 93.69 307 LEU A C 1
ATOM 2329 O O . LEU A 1 307 ? -0.210 -12.363 -22.688 1.00 93.69 307 LEU A O 1
ATOM 2333 N N . VAL A 1 308 ? -2.390 -12.712 -23.007 1.00 95.12 308 VAL A N 1
ATOM 2334 C CA . VAL A 1 308 ? -2.331 -12.605 -24.479 1.00 95.12 308 VAL A CA 1
ATOM 2335 C C . VAL A 1 308 ? -1.792 -11.255 -24.980 1.00 95.12 308 VAL A C 1
ATOM 2337 O O . VAL A 1 308 ? -1.272 -11.197 -26.090 1.00 95.12 308 VAL A O 1
ATOM 2340 N N . ASN A 1 309 ? -1.890 -10.199 -24.166 1.00 94.94 309 ASN A N 1
ATOM 2341 C CA . ASN A 1 309 ? -1.396 -8.861 -24.489 1.00 94.94 309 ASN A CA 1
ATOM 2342 C C . ASN A 1 309 ? 0.052 -8.631 -24.029 1.00 94.94 309 ASN A C 1
ATOM 2344 O O . ASN A 1 309 ? 0.644 -7.633 -24.420 1.00 94.94 309 ASN A O 1
ATOM 2348 N N . ALA A 1 310 ? 0.621 -9.522 -23.212 1.00 96.62 310 ALA A N 1
ATOM 2349 C CA . ALA A 1 310 ? 2.022 -9.431 -22.818 1.00 96.62 310 ALA A CA 1
ATOM 2350 C C . ALA A 1 310 ? 2.953 -9.700 -24.014 1.00 96.62 310 ALA A C 1
ATOM 2352 O O . ALA A 1 310 ? 2.579 -10.458 -24.920 1.00 96.62 310 ALA A O 1
ATOM 2353 N N . PRO A 1 311 ? 4.182 -9.150 -24.032 1.00 96.62 311 PRO A N 1
ATOM 2354 C CA . PRO A 1 311 ? 5.168 -9.460 -25.062 1.00 96.62 311 PRO A CA 1
ATOM 2355 C C . PRO A 1 311 ? 5.411 -10.970 -25.182 1.00 96.62 311 PRO A C 1
ATOM 2357 O O . PRO A 1 311 ? 5.798 -11.640 -24.228 1.00 96.62 311 PRO A O 1
ATOM 2360 N N . GLY A 1 312 ? 5.129 -11.530 -26.362 1.00 96.12 312 GLY A N 1
ATOM 2361 C CA . GLY A 1 312 ? 5.194 -12.975 -26.606 1.00 96.12 312 GLY A CA 1
ATOM 2362 C C . GLY A 1 312 ? 4.117 -13.799 -25.885 1.00 96.12 312 GLY A C 1
ATOM 2363 O O . GLY A 1 312 ? 4.127 -15.020 -25.985 1.00 96.12 312 GLY A O 1
ATOM 2364 N N . GLY A 1 313 ? 3.172 -13.183 -25.180 1.00 95.88 313 GLY A N 1
ATOM 2365 C CA . GLY A 1 313 ? 2.195 -13.871 -24.342 1.00 95.88 313 GLY A CA 1
ATOM 2366 C C . GLY A 1 313 ? 1.197 -14.739 -25.112 1.00 95.88 313 GLY A C 1
ATOM 2367 O O . GLY A 1 313 ? 0.776 -15.790 -24.629 1.00 95.88 313 GLY A O 1
ATOM 2368 N N . SER A 1 314 ? 0.868 -14.357 -26.350 1.00 95.50 314 SER A N 1
ATOM 2369 C CA . SER A 1 314 ? -0.045 -15.106 -27.223 1.00 95.50 314 SER A CA 1
ATOM 2370 C C . SER A 1 314 ? 0.420 -16.535 -27.523 1.00 95.50 314 SER A C 1
ATOM 2372 O O . SER A 1 314 ? -0.420 -17.409 -27.721 1.00 95.50 314 SER A O 1
ATOM 2374 N N . GLN A 1 315 ? 1.731 -16.803 -27.488 1.00 96.44 315 GLN A N 1
ATOM 2375 C CA . GLN A 1 315 ? 2.282 -18.142 -27.728 1.00 96.44 315 GLN A CA 1
ATOM 2376 C C . GLN A 1 315 ? 1.945 -19.140 -26.608 1.00 96.44 315 GLN A C 1
ATOM 2378 O O . GLN A 1 315 ? 1.976 -20.347 -26.831 1.00 96.44 315 GLN A O 1
ATOM 2383 N N . PHE A 1 316 ? 1.608 -18.644 -25.413 1.00 95.44 316 PHE A N 1
ATOM 2384 C CA . PHE A 1 316 ? 1.222 -19.464 -24.264 1.00 95.44 316 PHE A CA 1
ATOM 2385 C C . PHE A 1 316 ? -0.288 -19.735 -24.205 1.00 95.44 316 PHE A C 1
ATOM 2387 O O . PHE A 1 316 ? -0.753 -20.425 -23.299 1.00 95.44 316 PHE A O 1
ATOM 2394 N N . VAL A 1 317 ? -1.070 -19.193 -25.146 1.00 95.44 317 VAL A N 1
ATOM 2395 C CA . VAL A 1 317 ? -2.532 -19.296 -25.142 1.00 95.44 317 VAL A CA 1
ATOM 2396 C C . VAL A 1 317 ? -3.005 -20.233 -26.251 1.00 95.44 317 VAL A C 1
ATOM 2398 O O . VAL A 1 317 ? -3.124 -19.842 -27.411 1.00 95.44 317 VAL A O 1
ATOM 2401 N N . ASP A 1 318 ? -3.367 -21.461 -25.879 1.00 96.50 318 ASP A N 1
ATOM 2402 C CA . ASP A 1 318 ? -4.162 -22.344 -26.737 1.00 96.50 318 ASP A CA 1
ATOM 2403 C C . ASP A 1 318 ? -5.653 -22.162 -26.428 1.00 96.50 318 ASP A C 1
ATOM 2405 O O . ASP A 1 318 ? -6.170 -22.623 -25.407 1.00 96.50 318 ASP A O 1
ATOM 2409 N N . TRP A 1 319 ? -6.375 -21.506 -27.339 1.00 95.19 319 TRP A N 1
ATOM 2410 C CA . TRP A 1 319 ? -7.798 -21.219 -27.164 1.00 95.19 319 TRP A CA 1
ATOM 2411 C C . TRP A 1 319 ? -8.686 -22.464 -27.077 1.00 95.19 319 TRP A C 1
ATOM 2413 O O . TRP A 1 319 ? -9.740 -22.395 -26.443 1.00 95.19 319 TRP A O 1
ATOM 2423 N N . LYS A 1 320 ? -8.278 -23.606 -27.645 1.00 96.06 320 LYS A N 1
ATOM 2424 C CA . LYS A 1 320 ? -9.020 -24.866 -27.484 1.00 96.06 320 LYS A CA 1
ATOM 2425 C C . LYS A 1 320 ? -8.892 -25.376 -26.051 1.00 96.06 320 LYS A C 1
ATOM 2427 O O . LYS A 1 320 ? -9.887 -25.779 -25.448 1.00 96.06 320 LYS A O 1
ATOM 2432 N N . VAL A 1 321 ? -7.686 -25.305 -25.487 1.00 96.19 321 VAL A N 1
ATOM 2433 C CA . VAL A 1 321 ? -7.428 -25.679 -24.089 1.00 96.19 321 VAL A CA 1
ATOM 2434 C C . VAL A 1 321 ? -8.136 -24.716 -23.137 1.00 96.19 321 VAL A C 1
ATOM 2436 O O . VAL A 1 321 ? -8.793 -25.170 -22.206 1.00 96.19 321 VAL A O 1
ATOM 2439 N N . VAL A 1 322 ? -8.096 -23.406 -23.399 1.00 93.56 322 VAL A N 1
ATOM 2440 C CA . VAL A 1 322 ? -8.799 -22.395 -22.587 1.00 93.56 322 VAL A CA 1
ATOM 2441 C C . VAL A 1 322 ? -10.311 -22.630 -22.580 1.00 93.56 322 VAL A C 1
ATOM 2443 O O . VAL A 1 322 ? -10.931 -22.577 -21.519 1.00 93.56 322 VAL A O 1
ATOM 2446 N N . GLN A 1 323 ? -10.919 -22.930 -23.734 1.00 93.44 323 GLN A N 1
ATOM 2447 C CA . GLN A 1 323 ? -12.347 -23.259 -23.806 1.00 93.44 323 GLN A CA 1
ATOM 2448 C C . GLN A 1 323 ? -12.688 -24.478 -22.950 1.00 93.44 323 GLN A C 1
ATOM 2450 O O . GLN A 1 323 ? -13.647 -24.429 -22.180 1.00 93.44 323 GLN A O 1
ATOM 2455 N N . LYS A 1 324 ? -11.872 -25.538 -23.015 1.00 95.81 324 LYS A N 1
ATOM 2456 C CA . LYS A 1 324 ? -12.082 -26.714 -22.168 1.00 95.81 324 LYS A CA 1
ATOM 2457 C C . LYS A 1 324 ? -11.875 -26.402 -20.684 1.00 95.81 324 LYS A C 1
ATOM 2459 O O . LYS A 1 324 ? -12.661 -26.842 -19.849 1.00 95.81 324 LYS A O 1
ATOM 2464 N N . GLY A 1 325 ? -10.854 -25.614 -20.360 1.00 93.88 325 GLY A N 1
ATOM 2465 C CA . GLY A 1 325 ? -10.565 -25.157 -19.003 1.00 93.88 325 GLY A CA 1
ATOM 2466 C C . GLY A 1 325 ? -11.712 -24.349 -18.399 1.00 93.88 325 GLY A C 1
ATOM 2467 O O . GLY A 1 325 ? -12.022 -24.536 -17.229 1.00 93.88 325 GLY A O 1
ATOM 2468 N N . LYS A 1 326 ? -12.410 -23.531 -19.199 1.00 90.56 326 LYS A N 1
ATOM 2469 C CA . LYS A 1 326 ? -13.612 -22.804 -18.762 1.00 90.56 326 LYS A CA 1
ATOM 2470 C C . LYS A 1 326 ? -14.700 -23.756 -18.260 1.00 90.56 326 LYS A C 1
ATOM 2472 O O . LYS A 1 326 ? -15.281 -23.510 -17.208 1.00 90.56 326 LYS A O 1
ATOM 2477 N N . GLU A 1 327 ? -14.968 -24.843 -18.983 1.00 91.00 327 GLU A N 1
ATOM 2478 C CA . GLU A 1 327 ? -15.943 -25.857 -18.550 1.00 91.00 327 GLU A CA 1
ATOM 2479 C C . GLU A 1 327 ? -15.522 -26.511 -17.229 1.00 91.00 327 GLU A C 1
ATOM 2481 O O . GLU A 1 327 ? -16.332 -26.617 -16.310 1.00 91.00 327 GLU A O 1
ATOM 2486 N N . VAL A 1 328 ? -14.244 -26.899 -17.121 1.00 94.12 328 VAL A N 1
ATOM 2487 C CA . VAL A 1 328 ? -13.685 -27.502 -15.901 1.00 94.12 328 VAL A CA 1
ATOM 2488 C C . VAL A 1 328 ? -13.816 -26.540 -14.721 1.00 94.12 328 VAL A C 1
ATOM 2490 O O . VAL A 1 328 ? -14.346 -26.933 -13.683 1.00 94.12 328 VAL A O 1
ATOM 2493 N N . PHE A 1 329 ? -13.424 -25.277 -14.899 1.00 90.88 329 PHE A N 1
ATOM 2494 C CA . PHE A 1 329 ? -13.508 -24.244 -13.871 1.00 90.88 329 PHE A CA 1
ATOM 2495 C C . PHE A 1 329 ? -14.934 -24.097 -13.336 1.00 90.88 329 PHE A C 1
ATOM 2497 O O . PHE A 1 329 ? -15.141 -24.191 -12.131 1.00 90.88 329 PHE A O 1
ATOM 2504 N N . PHE A 1 330 ? -15.941 -23.953 -14.202 1.00 86.94 330 PHE A N 1
ATOM 2505 C CA . PHE A 1 330 ? -17.327 -23.830 -13.734 1.00 86.94 330 PHE A CA 1
ATOM 2506 C C . PHE A 1 330 ? -17.861 -25.097 -13.060 1.00 86.94 330 PHE A C 1
ATOM 2508 O O . PHE A 1 330 ? -18.749 -24.995 -12.218 1.00 86.94 330 PHE A O 1
ATOM 2515 N N . SER A 1 331 ? -17.344 -26.276 -13.413 1.00 89.31 331 SER A N 1
ATOM 2516 C CA . SER A 1 331 ? -17.766 -27.538 -12.795 1.00 89.31 331 SER A CA 1
ATOM 2517 C C . SER A 1 331 ? -17.101 -27.836 -11.447 1.00 89.31 331 SER A C 1
ATOM 2519 O O . SER A 1 331 ? -17.697 -28.542 -10.641 1.00 89.31 331 SER A O 1
ATOM 2521 N N . ALA A 1 332 ? -15.886 -27.327 -11.209 1.00 91.38 332 ALA A N 1
ATOM 2522 C CA . ALA A 1 332 ? -15.045 -27.748 -10.083 1.00 91.38 332 ALA A CA 1
ATOM 2523 C C . ALA A 1 332 ? -14.569 -26.605 -9.171 1.00 91.38 332 ALA A C 1
ATOM 2525 O O . ALA A 1 332 ? -14.243 -26.852 -8.018 1.00 91.38 332 ALA A O 1
ATOM 2526 N N . CYS A 1 333 ? -14.499 -25.374 -9.678 1.00 89.69 333 CYS A N 1
ATOM 2527 C CA . CYS A 1 333 ? -13.922 -24.220 -8.977 1.00 89.69 333 CYS A CA 1
ATOM 2528 C C . CYS A 1 333 ? -14.946 -23.094 -8.770 1.00 89.69 333 CYS A C 1
ATOM 2530 O O . CYS A 1 333 ? -14.865 -22.336 -7.807 1.00 89.69 333 CYS A O 1
ATOM 2532 N N . GLY A 1 334 ? -15.913 -22.975 -9.683 1.00 86.19 334 GLY A N 1
ATOM 2533 C CA . GLY A 1 334 ? -16.842 -21.850 -9.751 1.00 86.19 334 GLY A CA 1
ATOM 2534 C C . GLY A 1 334 ? -17.789 -21.714 -8.559 1.00 86.19 334 GLY A C 1
ATOM 2535 O O . GLY A 1 334 ? -18.393 -20.665 -8.428 1.00 86.19 334 GLY A O 1
ATOM 2536 N N . SER A 1 335 ? -17.923 -22.716 -7.687 1.00 84.38 335 SER A N 1
ATOM 2537 C CA . SER A 1 335 ? -18.728 -22.585 -6.463 1.00 84.38 335 SER A CA 1
ATOM 2538 C C . SER A 1 335 ? -18.103 -21.668 -5.409 1.00 84.38 335 SER A C 1
ATOM 2540 O O . SER A 1 335 ? -18.842 -21.167 -4.573 1.00 84.38 335 SER A O 1
ATOM 2542 N N . CYS A 1 336 ? -16.776 -21.481 -5.441 1.00 83.75 336 CYS A N 1
ATOM 2543 C CA . CYS A 1 336 ? -16.027 -20.638 -4.494 1.00 83.75 336 CYS A CA 1
ATOM 2544 C C . CYS A 1 336 ? -15.291 -19.472 -5.185 1.00 83.75 336 CYS A C 1
ATOM 2546 O O . CYS A 1 336 ? -14.827 -18.542 -4.540 1.00 83.75 336 CYS A O 1
ATOM 2548 N N . HIS A 1 337 ? -15.110 -19.534 -6.510 1.00 86.62 337 HIS A N 1
ATOM 2549 C CA . HIS A 1 337 ? -14.342 -18.545 -7.285 1.00 86.62 337 HIS A CA 1
ATOM 2550 C C . HIS A 1 337 ? -15.178 -17.841 -8.363 1.00 86.62 337 HIS A C 1
ATOM 2552 O O . HIS A 1 337 ? -14.637 -17.293 -9.323 1.00 86.62 337 HIS A O 1
ATOM 2558 N N . SER A 1 338 ? -16.498 -17.907 -8.241 1.00 81.75 338 SER A N 1
ATOM 2559 C CA . SER A 1 338 ? -17.465 -17.170 -9.048 1.00 81.75 338 SER A CA 1
ATOM 2560 C C . SER A 1 338 ? -18.700 -16.974 -8.187 1.00 81.75 338 SER A C 1
ATOM 2562 O O . SER A 1 338 ? -19.075 -17.870 -7.431 1.00 81.75 338 SER A O 1
ATOM 2564 N N . ASP A 1 339 ? -19.377 -15.846 -8.333 1.00 68.12 339 ASP A N 1
ATOM 2565 C CA . ASP A 1 339 ? -20.734 -15.754 -7.830 1.00 68.12 339 ASP A CA 1
ATOM 2566 C C . ASP A 1 339 ? -21.663 -16.672 -8.640 1.00 68.12 339 ASP A C 1
ATOM 2568 O O . ASP A 1 339 ? -21.453 -16.989 -9.816 1.00 68.12 339 ASP A O 1
ATOM 2572 N N . ALA A 1 340 ? -22.698 -17.177 -7.971 1.00 54.91 340 ALA A N 1
ATOM 2573 C CA . ALA A 1 340 ? -23.709 -18.020 -8.601 1.00 54.91 340 ALA A CA 1
ATOM 2574 C C . ALA A 1 340 ? -24.637 -17.219 -9.539 1.00 54.91 340 ALA A C 1
ATOM 2576 O O . ALA A 1 340 ? -25.440 -17.819 -10.266 1.00 54.91 340 ALA A O 1
ATOM 2577 N N . ASP A 1 341 ? -24.546 -15.883 -9.526 1.00 58.44 341 ASP A N 1
ATOM 2578 C CA . ASP A 1 341 ? -25.320 -15.006 -10.394 1.00 58.44 341 ASP A CA 1
ATOM 2579 C C . ASP A 1 341 ? -24.741 -15.027 -11.813 1.00 58.44 341 ASP A C 1
ATOM 2581 O O . ASP A 1 341 ? -23.744 -14.409 -12.141 1.00 58.44 341 ASP A O 1
ATOM 2585 N N . ARG A 1 342 ? -25.382 -15.774 -12.710 1.00 54.47 342 ARG A N 1
ATOM 2586 C CA . ARG A 1 342 ? -24.958 -15.865 -14.117 1.00 54.47 342 ARG A CA 1
ATOM 2587 C C . ARG A 1 342 ? -25.515 -14.730 -14.985 1.00 54.47 342 ARG A C 1
ATOM 2589 O O . ARG A 1 342 ? -25.381 -14.800 -16.209 1.00 54.47 342 ARG A O 1
ATOM 2596 N N . SER A 1 343 ? -26.212 -13.750 -14.400 1.00 47.16 343 SER A N 1
ATOM 2597 C CA . SER A 1 343 ? -26.953 -12.722 -15.142 1.00 47.16 343 SER A CA 1
ATOM 2598 C C . SER A 1 343 ? -26.112 -11.503 -15.535 1.00 47.16 343 SER A C 1
ATOM 2600 O O . SER A 1 343 ? -26.462 -10.820 -16.502 1.00 47.16 343 SER A O 1
ATOM 2602 N N . VAL A 1 344 ? -24.971 -11.267 -14.876 1.00 55.19 344 VAL A N 1
ATOM 2603 C CA . VAL A 1 344 ? -24.031 -10.190 -15.221 1.00 55.19 344 VAL A CA 1
ATOM 2604 C C . VAL A 1 344 ? -22.780 -10.786 -15.881 1.00 55.19 344 VAL A C 1
ATOM 2606 O O . VAL A 1 344 ? -22.421 -11.947 -15.689 1.00 55.19 344 VAL A O 1
ATOM 2609 N N . LYS A 1 345 ? -22.113 -10.023 -16.758 1.00 54.66 345 LYS A N 1
ATOM 2610 C CA . LYS A 1 345 ? -20.803 -10.427 -17.290 1.00 54.66 345 LYS A CA 1
ATOM 2611 C C . LYS A 1 345 ? -19.770 -10.355 -16.160 1.00 54.66 345 LYS A C 1
ATOM 2613 O O . LYS A 1 345 ? -19.159 -9.309 -15.972 1.00 54.66 345 LYS A O 1
ATOM 2618 N N . HIS A 1 346 ? -19.562 -11.460 -15.456 1.00 63.47 346 HIS A N 1
ATOM 2619 C CA . HIS A 1 346 ? -18.532 -11.578 -14.427 1.00 63.47 346 HIS A CA 1
ATOM 2620 C C . HIS A 1 346 ? -17.201 -11.992 -15.060 1.00 63.47 346 HIS A C 1
ATOM 2622 O O . HIS A 1 346 ? -17.060 -13.110 -15.560 1.00 63.47 346 HIS A O 1
ATOM 2628 N N . ASN A 1 347 ? -16.217 -11.089 -15.078 1.00 68.06 347 ASN A N 1
ATOM 2629 C CA . ASN A 1 347 ? -14.819 -11.442 -15.347 1.00 68.06 347 ASN A CA 1
ATOM 2630 C C . ASN A 1 347 ? -13.957 -11.403 -14.075 1.00 68.06 347 ASN A C 1
ATOM 2632 O O . ASN A 1 347 ? -12.744 -11.607 -14.177 1.00 68.06 347 ASN A O 1
ATOM 2636 N N . ALA A 1 348 ? -14.553 -11.155 -12.905 1.00 77.62 348 ALA A N 1
ATOM 2637 C CA . ALA A 1 348 ? -13.904 -11.326 -11.613 1.00 77.62 348 ALA A CA 1
ATOM 2638 C C . ALA A 1 348 ? -14.008 -12.799 -11.178 1.00 77.62 348 ALA A C 1
ATOM 2640 O O . ALA A 1 348 ? -15.092 -13.373 -11.177 1.00 77.62 348 ALA A O 1
ATOM 2641 N N . LEU A 1 349 ? -12.874 -13.424 -10.847 1.00 82.62 349 LEU A N 1
ATOM 2642 C CA . LEU A 1 349 ? -12.812 -14.812 -10.366 1.00 82.62 349 LEU A CA 1
ATOM 2643 C C . LEU A 1 349 ? -12.860 -14.840 -8.833 1.00 82.62 349 LEU A C 1
ATOM 2645 O O . LEU A 1 349 ? -11.871 -15.170 -8.179 1.00 82.62 349 LEU A O 1
ATOM 2649 N N . THR A 1 350 ? -13.983 -14.408 -8.269 1.00 83.19 350 THR A N 1
ATOM 2650 C CA . THR A 1 350 ? -14.205 -14.341 -6.821 1.00 83.19 350 THR A CA 1
ATOM 2651 C C . THR A 1 350 ? -15.695 -14.433 -6.512 1.00 83.19 350 THR A C 1
ATOM 2653 O O . THR A 1 350 ? -16.515 -13.983 -7.311 1.00 83.19 350 THR A O 1
ATOM 2656 N N . ASP A 1 351 ? -16.041 -15.008 -5.363 1.00 83.44 351 ASP A N 1
ATOM 2657 C CA . ASP A 1 351 ? -17.376 -14.899 -4.769 1.00 83.44 351 ASP A CA 1
ATOM 2658 C C . ASP A 1 351 ? -17.429 -13.874 -3.621 1.00 83.44 351 ASP A C 1
ATOM 2660 O O . ASP A 1 351 ? -18.513 -13.549 -3.144 1.00 83.44 351 ASP A O 1
ATOM 2664 N N . ASP A 1 352 ? -16.270 -13.354 -3.194 1.00 83.25 352 ASP A N 1
ATOM 2665 C CA . ASP A 1 352 ? -16.089 -12.450 -2.050 1.00 83.25 352 ASP A CA 1
ATOM 2666 C C . ASP A 1 352 ? -16.761 -12.928 -0.746 1.00 83.25 352 ASP A C 1
ATOM 2668 O O . ASP A 1 352 ? -17.050 -12.141 0.166 1.00 83.25 352 ASP A O 1
ATOM 2672 N N . LEU A 1 353 ? -16.992 -14.238 -0.634 1.00 83.00 353 LEU A N 1
ATOM 2673 C CA . LEU A 1 353 ? -17.507 -14.868 0.570 1.00 83.00 353 LEU A CA 1
ATOM 2674 C C . LEU A 1 353 ? -16.362 -15.205 1.525 1.00 83.00 353 LEU A C 1
ATOM 2676 O O . LEU A 1 353 ? -15.243 -15.538 1.135 1.00 83.00 353 LEU A O 1
ATOM 2680 N N . ILE A 1 354 ? -16.665 -15.132 2.820 1.00 81.06 354 ILE A N 1
ATOM 2681 C CA . ILE A 1 354 ? -15.752 -15.593 3.862 1.00 81.06 354 ILE A CA 1
ATOM 2682 C C . ILE A 1 354 ? -15.970 -17.095 4.007 1.00 81.06 354 ILE A C 1
ATOM 2684 O O . ILE A 1 354 ? -16.994 -17.537 4.529 1.00 81.06 354 ILE A O 1
ATOM 2688 N N . HIS A 1 355 ? -14.998 -17.870 3.541 1.00 82.94 355 HIS A N 1
ATOM 2689 C CA . HIS A 1 355 ? -15.014 -19.324 3.659 1.00 82.94 355 HIS A CA 1
ATOM 2690 C C . HIS A 1 355 ? -14.365 -19.770 4.976 1.00 82.94 355 HIS A C 1
ATOM 2692 O O . HIS A 1 355 ? -13.320 -19.228 5.355 1.00 82.94 355 HIS A O 1
ATOM 2698 N N . PRO A 1 356 ? -14.929 -20.763 5.690 1.00 84.25 356 PRO A N 1
ATOM 2699 C CA . PRO A 1 356 ? -14.335 -21.266 6.921 1.00 84.25 356 PRO A CA 1
ATOM 2700 C C . PRO A 1 356 ? -12.912 -21.789 6.702 1.00 84.25 356 PRO A C 1
ATOM 2702 O O . PRO A 1 356 ? -12.645 -22.557 5.777 1.00 84.25 356 PRO A O 1
ATOM 2705 N N . PHE A 1 357 ? -11.996 -21.467 7.620 1.00 83.62 357 PHE A N 1
ATOM 2706 C CA . PHE A 1 357 ? -10.630 -22.008 7.583 1.00 83.62 357 PHE A CA 1
ATOM 2707 C C . PHE A 1 357 ? -10.610 -23.548 7.531 1.00 83.62 357 PHE A C 1
ATOM 2709 O O . PHE A 1 357 ? -9.764 -24.121 6.849 1.00 83.62 357 PHE A O 1
ATOM 2716 N N . SER A 1 358 ? -11.554 -24.224 8.196 1.00 87.56 358 SER A N 1
ATOM 2717 C CA . SER A 1 358 ? -11.676 -25.689 8.175 1.00 87.56 358 SER A CA 1
ATOM 2718 C C . SER A 1 358 ? -11.979 -26.275 6.792 1.00 87.56 358 SER A C 1
ATOM 2720 O O . SER A 1 358 ? -11.791 -27.472 6.599 1.00 87.56 358 SER A O 1
ATOM 2722 N N . GLU A 1 359 ? -12.466 -25.458 5.859 1.00 87.62 359 GLU A N 1
ATOM 2723 C CA . GLU A 1 359 ? -12.743 -25.845 4.476 1.00 87.62 359 GLU A CA 1
ATOM 2724 C C . GLU A 1 359 ? -11.563 -25.519 3.551 1.00 87.62 359 GLU A C 1
ATOM 2726 O O . GLU A 1 359 ? -11.171 -26.351 2.737 1.00 87.62 359 GLU A O 1
ATOM 2731 N N . ILE A 1 360 ? -10.953 -24.338 3.714 1.00 87.50 360 ILE A N 1
ATOM 2732 C CA . ILE A 1 360 ? -9.894 -23.847 2.819 1.00 87.50 360 ILE A CA 1
ATOM 2733 C C . ILE A 1 360 ? -8.491 -24.345 3.209 1.00 87.50 360 ILE A C 1
ATOM 2735 O O . ILE A 1 360 ? -7.685 -24.674 2.341 1.00 87.50 360 ILE A O 1
ATOM 2739 N N . GLY A 1 361 ? -8.165 -24.386 4.506 1.00 83.56 361 GLY A N 1
ATOM 2740 C CA . GLY A 1 361 ? -6.868 -24.863 5.003 1.00 83.56 361 GLY A CA 1
ATOM 2741 C C . GLY A 1 361 ? -5.661 -23.943 4.743 1.00 83.56 361 GLY A C 1
ATOM 2742 O O . GLY A 1 361 ? -4.525 -24.416 4.777 1.00 83.56 361 GLY A O 1
ATOM 2743 N N . THR A 1 362 ? -5.868 -22.647 4.480 1.00 82.94 362 THR A N 1
ATOM 2744 C CA . THR A 1 362 ? -4.794 -21.641 4.299 1.00 82.94 362 THR A CA 1
ATOM 2745 C C . THR A 1 362 ? -4.109 -21.250 5.618 1.00 82.94 362 THR A C 1
ATOM 2747 O O . THR A 1 362 ? -4.394 -21.802 6.673 1.00 82.94 362 THR A O 1
ATOM 2750 N N . ASN A 1 363 ? -3.154 -20.311 5.611 1.00 79.50 363 ASN A N 1
ATOM 2751 C CA . ASN A 1 363 ? -2.497 -19.882 6.849 1.00 79.50 363 ASN A CA 1
ATOM 2752 C C . ASN A 1 363 ? -3.520 -19.337 7.870 1.00 79.50 363 ASN A C 1
ATOM 2754 O O . ASN A 1 363 ? -4.081 -18.254 7.706 1.00 79.50 363 ASN A O 1
ATOM 2758 N N . SER A 1 364 ? -3.720 -20.088 8.956 1.00 83.69 364 SER A N 1
ATOM 2759 C CA . SER A 1 364 ? -4.679 -19.758 10.016 1.00 83.69 364 SER A CA 1
ATOM 2760 C C . SER A 1 364 ? -4.355 -18.480 10.790 1.00 83.69 364 SER A C 1
ATOM 2762 O O . SER A 1 364 ? -5.215 -18.002 11.522 1.00 83.69 364 SER A O 1
ATOM 2764 N N . CYS A 1 365 ? -3.141 -17.929 10.694 1.00 82.19 365 CYS A N 1
ATOM 2765 C CA . CYS A 1 365 ? -2.823 -16.645 11.313 1.00 82.19 365 CYS A CA 1
ATOM 2766 C C . CYS A 1 365 ? -3.672 -15.521 10.696 1.00 82.19 365 CYS A C 1
ATOM 2768 O O . CYS A 1 365 ? -4.236 -14.724 11.438 1.00 82.19 365 CYS A O 1
ATOM 2770 N N . ARG A 1 366 ? -3.887 -15.527 9.369 1.00 78.06 366 ARG A N 1
ATOM 2771 C CA . ARG A 1 366 ? -4.740 -14.529 8.696 1.00 78.06 366 ARG A CA 1
ATOM 2772 C C . ARG A 1 366 ? -6.200 -14.642 9.095 1.00 78.06 366 ARG A C 1
ATOM 2774 O O . ARG A 1 366 ? -6.870 -13.634 9.234 1.00 78.06 366 ARG A O 1
ATOM 2781 N N . ALA A 1 367 ? -6.691 -15.858 9.295 1.00 80.38 367 ALA A N 1
ATOM 2782 C CA . ALA A 1 367 ? -8.071 -16.076 9.716 1.00 80.38 367 ALA A CA 1
ATOM 2783 C C . ALA A 1 367 ? -8.321 -15.710 11.194 1.00 80.38 367 ALA A C 1
ATOM 2785 O O . ALA A 1 367 ? -9.462 -15.751 11.639 1.00 80.38 367 ALA A O 1
ATOM 2786 N N . ARG A 1 368 ? -7.266 -15.418 11.969 1.00 83.25 368 ARG A N 1
ATOM 2787 C CA . ARG A 1 368 ? -7.333 -15.186 13.421 1.00 83.25 368 ARG A CA 1
ATOM 2788 C C . ARG A 1 368 ? -7.074 -13.749 13.845 1.00 83.25 368 ARG A C 1
ATOM 2790 O O . ARG A 1 368 ? -7.133 -13.482 15.038 1.00 83.25 368 ARG A O 1
ATOM 2797 N N . THR A 1 369 ? -6.767 -12.854 12.916 1.00 82.38 369 THR A N 1
ATOM 2798 C CA . THR A 1 369 ? -6.650 -11.426 13.232 1.00 82.38 369 THR A CA 1
ATOM 2799 C C . THR A 1 369 ? -8.003 -10.862 13.660 1.00 82.38 369 THR A C 1
ATOM 2801 O O . THR A 1 369 ? -9.060 -11.329 13.236 1.00 82.38 369 THR A O 1
ATOM 2804 N N . THR A 1 370 ? -7.956 -9.952 14.630 1.00 83.31 370 THR A N 1
ATOM 2805 C CA . THR A 1 370 ? -9.123 -9.552 15.427 1.00 83.31 370 THR A CA 1
ATOM 2806 C C . THR A 1 370 ? -9.407 -8.066 15.357 1.00 83.31 370 THR A C 1
ATOM 2808 O O . THR A 1 370 ? -10.400 -7.622 15.924 1.00 83.31 370 THR A O 1
ATOM 2811 N N . ASN A 1 371 ? -8.571 -7.277 14.679 1.00 87.06 371 ASN A N 1
ATOM 2812 C CA . ASN A 1 371 ? -8.638 -5.821 14.784 1.00 87.06 371 ASN A CA 1
ATOM 2813 C C . ASN A 1 371 ? -9.962 -5.221 14.283 1.00 87.06 371 ASN A C 1
ATOM 2815 O O . ASN A 1 371 ? -10.296 -4.112 14.678 1.00 87.06 371 ASN A O 1
ATOM 2819 N N . TRP A 1 372 ? -10.730 -5.952 13.479 1.00 83.62 372 TRP A N 1
ATOM 2820 C CA . TRP A 1 372 ? -12.061 -5.568 12.997 1.00 83.62 372 TRP A CA 1
ATOM 2821 C C . TRP A 1 372 ? -13.228 -6.103 13.827 1.00 83.62 372 TRP A C 1
ATOM 2823 O O . TRP A 1 372 ? -14.374 -5.737 13.589 1.00 83.62 372 TRP A O 1
ATOM 2833 N N . THR A 1 373 ? -12.970 -7.002 14.777 1.00 85.88 373 THR A N 1
ATOM 2834 C CA . THR A 1 373 ? -14.039 -7.589 15.592 1.00 85.88 373 THR A CA 1
ATOM 2835 C C . THR A 1 373 ? -14.672 -6.539 16.499 1.00 85.88 373 THR A C 1
ATOM 2837 O O . THR A 1 373 ? -14.041 -5.545 16.860 1.00 85.88 373 THR A O 1
ATOM 2840 N N . ALA A 1 374 ? -15.932 -6.746 16.884 1.00 87.75 374 ALA A N 1
ATOM 2841 C CA . ALA A 1 374 ? -16.625 -5.839 17.791 1.00 87.75 374 ALA A CA 1
ATOM 2842 C C . ALA A 1 374 ? -15.798 -5.586 19.068 1.00 87.75 374 ALA A C 1
ATOM 2844 O O . ALA A 1 374 ? -15.418 -6.521 19.772 1.00 87.75 374 ALA A O 1
ATOM 2845 N N . GLY A 1 375 ? -15.534 -4.311 19.370 1.00 88.94 375 GLY A N 1
ATOM 2846 C CA . GLY A 1 375 ? -14.697 -3.896 20.503 1.00 88.94 375 GLY A CA 1
ATOM 2847 C C . GLY A 1 375 ? -13.213 -3.684 20.172 1.00 88.94 375 GLY A C 1
ATOM 2848 O O . GLY A 1 375 ? -12.487 -3.150 21.009 1.00 88.94 375 GLY A O 1
ATOM 2849 N N . SER A 1 376 ? -12.774 -4.028 18.964 1.00 90.12 376 SER A N 1
ATOM 2850 C CA . SER A 1 376 ? -11.421 -3.771 18.470 1.00 90.12 376 SER A CA 1
ATOM 2851 C C . SER A 1 376 ? -11.333 -2.487 17.643 1.00 90.12 376 SER A C 1
ATOM 2853 O O . SER A 1 376 ? -12.341 -1.894 17.261 1.00 90.12 376 SER A O 1
ATOM 2855 N N . ILE A 1 377 ? -10.102 -2.047 17.382 1.00 90.06 377 ILE A N 1
ATOM 2856 C CA . ILE A 1 377 ? -9.793 -0.719 16.836 1.00 90.06 377 ILE A CA 1
ATOM 2857 C C . ILE A 1 377 ? -10.503 -0.390 15.515 1.00 90.06 377 ILE A C 1
ATOM 2859 O O . ILE A 1 377 ? -10.983 0.731 15.343 1.00 90.06 377 ILE A O 1
ATOM 2863 N N . TRP A 1 378 ? -10.652 -1.368 14.622 1.00 90.12 378 TRP A N 1
ATOM 2864 C CA . TRP A 1 378 ? -11.255 -1.206 13.297 1.00 90.12 378 TRP A CA 1
ATOM 2865 C C . TRP A 1 378 ? -12.726 -1.609 13.219 1.00 90.12 378 TRP A C 1
ATOM 2867 O O . TRP A 1 378 ? -13.278 -1.652 12.121 1.00 90.12 378 TRP A O 1
ATOM 2877 N N . ALA A 1 379 ? -13.388 -1.854 14.354 1.00 89.38 379 ALA A N 1
ATOM 2878 C CA . ALA A 1 379 ? -14.810 -2.202 14.370 1.00 89.38 379 ALA A CA 1
ATOM 2879 C C . ALA A 1 379 ? -15.682 -1.154 13.651 1.00 89.38 379 ALA A C 1
ATOM 2881 O O . ALA A 1 379 ? -16.627 -1.515 12.965 1.00 89.38 379 ALA A O 1
ATOM 2882 N N . ALA A 1 380 ? -15.320 0.133 13.727 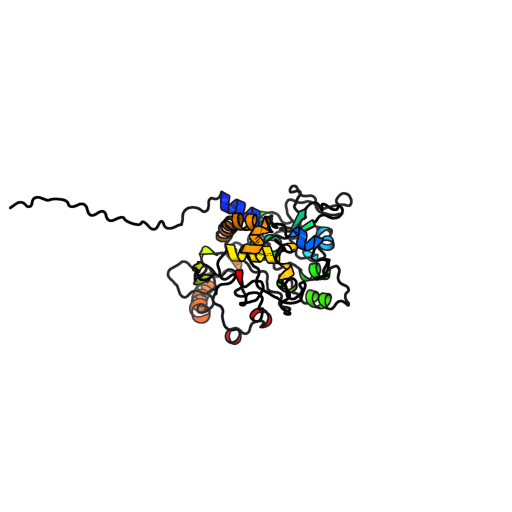1.00 88.31 380 ALA A N 1
ATOM 2883 C CA . ALA A 1 380 ? -16.035 1.224 13.051 1.00 88.31 380 ALA A CA 1
ATOM 2884 C C . ALA A 1 380 ? -15.968 1.178 11.508 1.00 88.31 380 ALA A C 1
ATOM 2886 O O . ALA A 1 380 ? -16.667 1.933 10.840 1.00 88.31 380 ALA A O 1
ATOM 2887 N N . PHE A 1 381 ? -15.116 0.324 10.934 1.00 88.69 381 PHE A N 1
ATOM 2888 C CA . PHE A 1 381 ? -14.949 0.178 9.484 1.00 88.69 381 PHE A CA 1
ATOM 2889 C C . PHE A 1 381 ? -15.490 -1.152 8.944 1.00 88.69 381 PHE A C 1
ATOM 2891 O O . PHE A 1 381 ? -15.350 -1.436 7.754 1.00 88.69 381 PHE A O 1
ATOM 2898 N N . SER A 1 382 ? -16.112 -1.949 9.813 1.00 87.12 382 SER A N 1
ATOM 2899 C CA . SER A 1 382 ? -16.638 -3.278 9.503 1.00 87.12 382 SER A CA 1
ATOM 2900 C C . SER A 1 382 ? -18.161 -3.287 9.619 1.00 87.12 382 SER A C 1
ATOM 2902 O O . SER A 1 382 ? -18.741 -2.455 10.316 1.00 87.12 382 SER A O 1
ATOM 2904 N N . SER A 1 383 ? -18.815 -4.205 8.915 1.00 84.62 383 SER A N 1
ATOM 2905 C CA . SER A 1 383 ? -20.250 -4.443 9.045 1.00 84.62 383 SER A CA 1
ATOM 2906 C C . SER A 1 383 ? -20.591 -5.171 10.353 1.00 84.62 383 SER A C 1
ATOM 2908 O O . SER A 1 383 ? -19.736 -5.845 10.934 1.00 84.62 383 SER A O 1
ATOM 2910 N N . ASP A 1 384 ? -21.826 -4.973 10.827 1.00 79.12 384 ASP A N 1
ATOM 2911 C CA . ASP A 1 384 ? -22.331 -5.439 12.132 1.00 79.12 384 ASP A CA 1
ATOM 2912 C C . ASP A 1 384 ? -22.476 -6.970 12.250 1.00 79.12 384 ASP A C 1
ATOM 2914 O O . ASP A 1 384 ? -22.905 -7.626 11.265 1.00 79.12 384 ASP A O 1
#